Protein AF-A0A1G0HAC0-F1 (afdb_monomer)

Structure (mmCIF, N/CA/C/O backbone):
data_AF-A0A1G0HAC0-F1
#
_entry.id   AF-A0A1G0HAC0-F1
#
loop_
_atom_site.group_PDB
_atom_site.id
_atom_site.type_symbol
_atom_site.label_atom_id
_atom_site.label_alt_id
_atom_site.label_comp_id
_atom_site.label_asym_id
_atom_site.label_entity_id
_atom_site.label_seq_id
_atom_site.pdbx_PDB_ins_code
_atom_site.Cartn_x
_atom_site.Cartn_y
_atom_site.Cartn_z
_atom_site.occupancy
_atom_site.B_iso_or_equiv
_atom_site.auth_seq_id
_atom_site.auth_comp_id
_atom_site.auth_asym_id
_atom_site.auth_atom_id
_atom_site.pdbx_PDB_model_num
ATOM 1 N N . MET A 1 1 ? 33.742 4.493 -0.850 1.00 24.05 1 MET A N 1
ATOM 2 C CA . MET A 1 1 ? 32.309 4.675 -1.157 1.00 24.05 1 MET A CA 1
ATOM 3 C C . MET A 1 1 ? 32.055 4.077 -2.533 1.00 24.05 1 MET A C 1
ATOM 5 O O . MET A 1 1 ? 32.515 4.637 -3.515 1.00 24.05 1 MET A O 1
ATOM 9 N N . THR A 1 2 ? 31.446 2.896 -2.608 1.00 21.92 2 THR A N 1
ATOM 10 C CA . THR A 1 2 ? 31.082 2.232 -3.868 1.00 21.92 2 THR A CA 1
ATOM 11 C C . THR A 1 2 ? 29.713 2.738 -4.322 1.00 21.92 2 THR A C 1
ATOM 13 O O . THR A 1 2 ? 28.713 2.621 -3.619 1.00 21.92 2 THR A O 1
ATOM 16 N N . THR A 1 3 ? 29.691 3.370 -5.488 1.00 25.58 3 THR A N 1
ATOM 17 C CA . THR A 1 3 ? 28.525 3.955 -6.147 1.00 25.58 3 THR A CA 1
ATOM 18 C C . THR A 1 3 ? 27.613 2.866 -6.720 1.00 25.58 3 THR A C 1
ATOM 20 O O . THR A 1 3 ? 27.647 2.570 -7.910 1.00 25.58 3 THR A O 1
ATOM 23 N N . ASN A 1 4 ? 26.748 2.285 -5.886 1.00 30.12 4 ASN A N 1
ATOM 24 C CA . ASN A 1 4 ? 25.559 1.561 -6.352 1.00 30.12 4 ASN A CA 1
ATOM 25 C C . ASN A 1 4 ? 24.479 2.575 -6.774 1.00 30.12 4 ASN A C 1
ATOM 27 O O . ASN A 1 4 ? 23.432 2.697 -6.138 1.00 30.12 4 ASN A O 1
ATOM 31 N N . PHE A 1 5 ? 24.744 3.345 -7.831 1.00 41.00 5 PHE A N 1
ATOM 32 C CA . PHE A 1 5 ? 23.739 4.200 -8.457 1.00 41.00 5 PHE A CA 1
ATOM 33 C C . PHE A 1 5 ? 22.808 3.346 -9.326 1.00 41.00 5 PHE A C 1
ATOM 35 O O . PHE A 1 5 ? 23.001 3.212 -10.527 1.00 41.00 5 PHE A O 1
ATOM 42 N N . SER A 1 6 ? 21.784 2.762 -8.705 1.00 52.28 6 SER A N 1
ATOM 43 C CA . SER A 1 6 ? 20.549 2.386 -9.401 1.00 52.28 6 SER A CA 1
ATOM 44 C C . SER A 1 6 ? 19.432 3.258 -8.840 1.00 52.28 6 SER A C 1
ATOM 46 O O . SER A 1 6 ? 18.755 2.917 -7.872 1.00 52.28 6 SER A O 1
ATOM 48 N N . PHE A 1 7 ? 19.295 4.463 -9.386 1.00 67.25 7 PHE A N 1
ATOM 49 C CA . PHE A 1 7 ? 18.191 5.340 -9.021 1.00 67.25 7 PHE A CA 1
ATOM 50 C C . PHE A 1 7 ? 16.927 4.858 -9.738 1.00 67.25 7 PHE A C 1
ATOM 52 O O . PHE A 1 7 ? 16.851 4.871 -10.960 1.00 67.25 7 PHE A O 1
ATOM 59 N N . LEU A 1 8 ? 15.954 4.384 -8.966 1.00 78.94 8 LEU A N 1
ATOM 60 C CA . LEU A 1 8 ? 14.575 4.187 -9.409 1.00 78.94 8 LEU A CA 1
ATOM 61 C C . LEU A 1 8 ? 13.828 5.496 -9.148 1.00 78.94 8 LEU A C 1
ATOM 63 O O . LEU A 1 8 ? 13.918 6.029 -8.040 1.00 78.94 8 LEU A O 1
ATOM 67 N N . PHE A 1 9 ? 13.050 5.973 -10.116 1.00 85.81 9 PHE A N 1
ATOM 68 C CA . PHE A 1 9 ? 12.066 7.025 -9.874 1.00 85.81 9 PHE A CA 1
ATOM 69 C C . PHE A 1 9 ? 10.701 6.392 -9.703 1.00 85.81 9 PHE A C 1
ATOM 71 O O . PHE A 1 9 ? 10.290 5.524 -10.464 1.00 85.81 9 PHE A O 1
ATOM 78 N N . GLN A 1 10 ? 9.970 6.846 -8.706 1.00 81.50 10 GLN A N 1
ATOM 79 C CA . GLN A 1 10 ? 8.636 6.359 -8.426 1.00 81.50 10 GLN A CA 1
ATOM 80 C C . GLN A 1 10 ? 7.764 7.561 -8.113 1.00 81.50 10 GLN A C 1
ATOM 82 O O . GLN A 1 10 ? 8.217 8.502 -7.459 1.00 81.50 10 GLN A O 1
ATOM 87 N N . ALA A 1 11 ? 6.516 7.541 -8.584 1.00 78.19 11 ALA A N 1
ATOM 88 C CA . ALA A 1 11 ? 5.565 8.567 -8.187 1.00 78.19 11 ALA A CA 1
ATOM 89 C C . ALA A 1 11 ? 5.438 8.591 -6.659 1.00 78.19 11 ALA A C 1
ATOM 91 O O . ALA A 1 11 ? 5.206 7.556 -6.023 1.00 78.19 11 ALA A O 1
ATOM 92 N N . ASN A 1 12 ? 5.548 9.789 -6.087 1.00 70.88 12 ASN A N 1
ATOM 93 C CA . ASN A 1 12 ? 5.131 10.007 -4.712 1.00 70.88 12 ASN A CA 1
ATOM 94 C C . ASN A 1 12 ? 3.640 9.674 -4.581 1.00 70.88 12 ASN A C 1
ATOM 96 O O . ASN A 1 12 ? 2.846 9.837 -5.502 1.00 70.88 12 ASN A O 1
ATOM 100 N N . GLU A 1 13 ? 3.262 9.236 -3.396 1.00 56.88 13 GLU A N 1
ATOM 101 C CA . GLU A 1 13 ? 2.010 8.539 -3.084 1.00 56.88 13 GLU A CA 1
ATOM 102 C C . GLU A 1 13 ? 0.707 9.317 -3.386 1.00 56.88 13 GLU A C 1
ATOM 104 O O . GLU A 1 13 ? -0.324 8.716 -3.714 1.00 56.88 13 GLU A O 1
ATOM 109 N N . ASN A 1 14 ? 0.790 10.653 -3.395 1.00 63.50 14 ASN A N 1
ATOM 110 C CA . ASN A 1 14 ? -0.297 11.590 -3.726 1.00 63.50 14 ASN A CA 1
ATOM 111 C C . ASN A 1 14 ? -0.158 12.277 -5.083 1.00 63.50 14 ASN A C 1
ATOM 113 O O . ASN A 1 14 ? -0.952 13.153 -5.425 1.00 63.50 14 ASN A O 1
ATOM 117 N N . ILE A 1 15 ? 0.873 11.924 -5.833 1.00 79.62 15 ILE A N 1
ATOM 118 C CA . ILE A 1 15 ? 1.128 12.513 -7.130 1.00 79.62 15 ILE A CA 1
ATOM 119 C C . ILE A 1 15 ? 0.553 11.558 -8.161 1.00 79.62 15 ILE A C 1
ATOM 121 O O . ILE A 1 15 ? 0.939 10.391 -8.245 1.00 79.62 15 ILE A O 1
ATOM 125 N N . LEU A 1 16 ? -0.409 12.055 -8.934 1.00 88.12 16 LEU A N 1
ATOM 126 C CA . LEU A 1 16 ? -0.963 11.280 -10.034 1.00 88.12 16 LEU A CA 1
ATOM 127 C C . LEU A 1 16 ? 0.171 10.931 -11.013 1.00 88.12 16 LEU A C 1
ATOM 129 O O . LEU A 1 16 ? 1.054 11.766 -11.217 1.00 88.12 16 LEU A O 1
ATOM 133 N N . PRO A 1 17 ? 0.166 9.743 -11.643 1.00 92.00 17 PRO A N 1
ATOM 134 C CA . PRO A 1 17 ? 1.230 9.327 -12.557 1.00 92.00 17 PRO A CA 1
ATOM 135 C C . PRO A 1 17 ? 1.655 10.409 -13.558 1.00 92.00 17 PRO A C 1
ATOM 137 O O . PRO A 1 17 ? 2.847 10.663 -13.716 1.00 92.00 17 PRO A O 1
ATOM 140 N N . HIS A 1 18 ? 0.698 11.116 -14.167 1.00 94.94 18 HIS A N 1
ATOM 141 C CA . HIS A 1 18 ? 1.008 12.203 -15.100 1.00 94.94 18 HIS A CA 1
ATOM 142 C C . HIS A 1 18 ? 1.746 13.390 -14.454 1.00 94.94 18 HIS A C 1
ATOM 144 O O . HIS A 1 18 ? 2.650 13.968 -15.051 1.00 94.94 18 HIS A O 1
ATOM 150 N N . GLN A 1 19 ? 1.405 13.746 -13.211 1.00 94.19 19 GLN A N 1
ATOM 151 C CA . GLN A 1 19 ? 2.083 14.805 -12.460 1.00 94.19 19 GLN A CA 1
ATOM 152 C C . GLN A 1 19 ? 3.502 14.380 -12.086 1.00 94.19 19 GLN A C 1
ATOM 154 O O . GLN A 1 19 ? 4.415 15.197 -12.149 1.00 94.19 19 GLN A O 1
ATOM 159 N N . ALA A 1 20 ? 3.702 13.109 -11.728 1.00 91.88 20 ALA A N 1
ATOM 160 C CA . ALA A 1 20 ? 5.024 12.574 -11.413 1.00 91.88 20 ALA A CA 1
ATOM 161 C C . ALA A 1 20 ? 5.914 12.584 -12.660 1.00 91.88 20 ALA A C 1
ATOM 163 O O . ALA A 1 20 ? 7.059 13.030 -12.606 1.00 91.88 20 ALA A O 1
ATOM 164 N N . LEU A 1 21 ? 5.355 12.174 -13.799 1.00 95.06 21 LEU A N 1
ATOM 165 C CA . LEU A 1 21 ? 6.021 12.243 -15.090 1.00 95.06 21 LEU A CA 1
ATOM 166 C C . LEU A 1 21 ? 6.333 13.690 -15.499 1.00 95.06 21 LEU A C 1
ATOM 168 O O . LEU A 1 21 ? 7.419 13.971 -15.993 1.00 95.06 21 LEU A O 1
ATOM 172 N N . ALA A 1 22 ? 5.417 14.635 -15.278 1.00 94.06 22 ALA A N 1
ATOM 173 C CA . ALA A 1 22 ? 5.682 16.055 -15.502 1.00 94.06 22 ALA A CA 1
ATOM 174 C C . ALA A 1 22 ? 6.812 16.571 -14.606 1.00 94.06 22 ALA A C 1
ATOM 176 O O . ALA A 1 22 ? 7.724 17.223 -15.111 1.00 94.06 22 ALA A O 1
ATOM 177 N N . ALA A 1 23 ? 6.795 16.246 -13.313 1.00 92.19 23 ALA A N 1
ATOM 178 C CA . ALA A 1 23 ? 7.843 16.638 -12.376 1.00 92.19 23 ALA A CA 1
ATOM 179 C C . ALA A 1 23 ? 9.221 16.092 -12.789 1.00 92.19 23 ALA A C 1
ATOM 181 O O . ALA A 1 23 ? 10.201 16.831 -12.726 1.00 92.19 23 ALA A O 1
ATOM 182 N N . PHE A 1 24 ? 9.285 14.851 -13.292 1.00 91.94 24 PHE A N 1
ATOM 183 C CA . PHE A 1 24 ? 10.519 14.253 -13.817 1.00 91.94 24 PHE A CA 1
ATOM 184 C C . PHE A 1 24 ? 11.174 15.120 -14.904 1.00 91.94 24 PHE A C 1
ATOM 186 O O . PHE A 1 24 ? 12.386 15.315 -14.866 1.00 91.94 24 PHE A O 1
ATOM 193 N N . PHE A 1 25 ? 10.395 15.684 -15.833 1.00 89.56 25 PHE A N 1
ATOM 194 C CA . PHE A 1 25 ? 10.927 16.549 -16.895 1.00 89.56 25 PHE A CA 1
ATOM 195 C C . PHE A 1 25 ? 11.156 18.010 -16.472 1.00 89.56 25 PHE A C 1
ATOM 197 O O . PHE A 1 25 ? 12.020 18.665 -17.047 1.00 89.56 25 PHE A O 1
ATOM 204 N N . HIS A 1 26 ? 10.415 18.537 -15.488 1.00 88.25 26 HIS A N 1
ATOM 205 C CA . HIS A 1 26 ? 10.589 19.924 -15.019 1.00 88.25 26 HIS A CA 1
ATOM 206 C C . HIS A 1 26 ? 11.782 20.090 -14.063 1.00 88.25 26 HIS A C 1
ATOM 208 O O . HIS A 1 26 ? 12.427 21.137 -14.062 1.00 88.25 26 HIS A O 1
ATOM 214 N N . GLY A 1 27 ? 12.110 19.053 -13.291 1.00 71.00 27 GLY A N 1
ATOM 215 C CA . GLY A 1 27 ? 13.355 18.964 -12.532 1.00 71.00 27 GLY A CA 1
ATOM 216 C C . GLY A 1 27 ? 13.435 19.780 -11.229 1.00 71.00 27 GLY A C 1
ATOM 217 O O . GLY A 1 27 ? 12.437 20.352 -10.780 1.00 71.00 27 GLY A O 1
ATOM 218 N N . PRO A 1 28 ? 14.634 19.813 -10.598 1.00 80.38 28 PRO A N 1
ATOM 219 C CA . PRO A 1 28 ? 15.889 19.209 -11.075 1.00 80.38 28 PRO A CA 1
ATOM 220 C C . PRO A 1 28 ? 15.886 17.671 -10.978 1.00 80.38 28 PRO A C 1
ATOM 222 O O . PRO A 1 28 ? 15.685 17.113 -9.902 1.00 80.38 28 PRO A O 1
ATOM 225 N N . THR A 1 29 ? 16.144 16.992 -12.103 1.00 83.88 29 THR A N 1
ATOM 226 C CA . THR A 1 29 ? 16.188 15.521 -12.211 1.00 83.88 29 THR A CA 1
ATOM 227 C C . THR A 1 29 ? 17.542 15.082 -12.756 1.00 83.88 29 THR A C 1
ATOM 229 O O . THR A 1 29 ? 17.967 15.560 -13.805 1.00 83.88 29 THR A O 1
ATOM 232 N N . PHE A 1 30 ? 18.204 14.148 -12.069 1.00 83.31 30 PHE A N 1
ATOM 233 C CA . PHE A 1 30 ? 19.440 13.511 -12.532 1.00 83.31 30 PHE A CA 1
ATOM 234 C C . PHE A 1 30 ? 19.151 12.054 -12.878 1.00 83.31 30 PHE A C 1
ATOM 236 O O . PHE A 1 30 ? 19.012 11.229 -11.979 1.00 83.31 30 PHE A O 1
ATOM 243 N N . ALA A 1 31 ? 19.037 11.751 -14.166 1.00 83.19 31 ALA A N 1
ATOM 244 C CA . ALA A 1 31 ? 18.663 10.433 -14.665 1.00 83.19 31 ALA A CA 1
ATOM 245 C C . ALA A 1 31 ? 19.690 9.921 -15.682 1.00 83.19 31 ALA A C 1
ATOM 247 O O . ALA A 1 31 ? 20.288 10.705 -16.419 1.00 83.19 31 ALA A O 1
ATOM 248 N N . ASP A 1 32 ? 19.888 8.605 -15.725 1.00 83.75 32 ASP A N 1
ATOM 249 C CA . ASP A 1 32 ? 20.642 7.946 -16.789 1.00 83.75 32 ASP A CA 1
ATOM 250 C C . ASP A 1 32 ? 19.827 7.885 -18.095 1.00 83.75 32 ASP A C 1
ATOM 252 O O . ASP A 1 32 ? 18.606 8.073 -18.103 1.00 83.75 32 ASP A O 1
ATOM 256 N N . CYS A 1 33 ? 20.494 7.586 -19.212 1.00 84.94 33 CYS A N 1
ATOM 257 C CA . CYS A 1 33 ? 19.858 7.540 -20.530 1.00 84.94 33 CYS A CA 1
ATOM 258 C C . CYS A 1 33 ? 18.739 6.486 -20.633 1.00 84.94 33 CYS A C 1
ATOM 260 O O . CYS A 1 33 ? 17.782 6.698 -21.378 1.00 84.94 33 CYS A O 1
ATOM 262 N N . GLY A 1 34 ? 18.818 5.389 -19.869 1.00 87.00 34 GLY A N 1
ATOM 263 C CA . GLY A 1 34 ? 17.768 4.375 -19.791 1.00 87.00 34 GLY A CA 1
ATOM 264 C C . GLY A 1 34 ? 16.505 4.915 -19.125 1.00 87.00 34 GLY A C 1
ATOM 265 O O . GLY A 1 34 ? 15.416 4.847 -19.699 1.00 87.00 34 GLY A O 1
ATOM 266 N N . SER A 1 35 ? 16.666 5.543 -17.961 1.00 89.38 35 SER A N 1
ATOM 267 C CA . SER A 1 35 ? 15.572 6.209 -17.246 1.00 89.38 35 SER A CA 1
ATOM 268 C C . SER A 1 35 ? 14.906 7.310 -18.087 1.00 89.38 35 SER A C 1
ATOM 270 O O . SER A 1 35 ? 13.679 7.400 -18.122 1.00 89.38 35 SER A O 1
ATOM 272 N N . VAL A 1 36 ? 15.688 8.127 -18.808 1.00 89.38 36 VAL A N 1
ATOM 273 C CA . VAL A 1 36 ? 15.152 9.189 -19.685 1.00 89.38 36 VAL A CA 1
ATOM 274 C C . VAL A 1 36 ? 14.323 8.605 -20.830 1.00 89.38 36 VAL A C 1
ATOM 276 O O . VAL A 1 36 ? 13.198 9.047 -21.049 1.00 89.38 36 VAL A O 1
ATOM 279 N N . LEU A 1 37 ? 14.830 7.585 -21.526 1.00 90.25 37 LEU A N 1
ATOM 280 C CA . LEU A 1 37 ? 14.094 6.923 -22.607 1.00 90.25 37 LEU A CA 1
ATOM 281 C C . LEU A 1 37 ? 12.781 6.318 -22.118 1.00 90.25 37 LEU A C 1
ATOM 283 O O . LEU A 1 37 ? 11.742 6.494 -22.752 1.00 90.25 37 LEU A O 1
ATOM 287 N N . GLN A 1 38 ? 12.799 5.650 -20.966 1.00 92.50 38 GLN A N 1
ATOM 288 C CA . GLN A 1 38 ? 11.584 5.091 -20.387 1.00 92.50 38 GLN A CA 1
ATOM 289 C C . GLN A 1 38 ? 10.579 6.189 -19.997 1.00 92.50 38 GLN A C 1
ATOM 291 O O . GLN A 1 38 ? 9.381 6.034 -20.237 1.00 92.50 38 GLN A O 1
ATOM 296 N N . ALA A 1 39 ? 11.045 7.329 -19.474 1.00 93.38 39 ALA A N 1
ATOM 297 C CA . ALA A 1 39 ? 10.199 8.498 -19.233 1.00 93.38 39 ALA A CA 1
ATOM 298 C C . ALA A 1 39 ? 9.601 9.064 -20.536 1.00 93.38 39 ALA A C 1
ATOM 300 O O . ALA A 1 39 ? 8.424 9.423 -20.563 1.00 93.38 39 ALA A O 1
ATOM 301 N N . CYS A 1 40 ? 10.367 9.104 -21.631 1.00 92.06 40 CYS A N 1
ATOM 302 C CA . CYS A 1 40 ? 9.865 9.500 -22.949 1.00 92.06 40 CYS A CA 1
ATOM 303 C C . CYS A 1 40 ? 8.779 8.545 -23.463 1.00 92.06 40 CYS A C 1
ATOM 305 O O . CYS A 1 40 ? 7.773 9.010 -23.992 1.00 92.06 40 CYS A O 1
ATOM 307 N N . VAL A 1 41 ? 8.925 7.232 -23.249 1.00 93.69 41 VAL A N 1
ATOM 308 C CA . VAL A 1 41 ? 7.878 6.250 -23.584 1.00 93.69 41 VAL A CA 1
ATOM 309 C C . VAL A 1 41 ? 6.604 6.528 -22.786 1.00 93.69 41 VAL A C 1
ATOM 311 O O . VAL A 1 41 ? 5.523 6.599 -23.367 1.00 93.69 41 VAL A O 1
ATOM 314 N N . TYR A 1 42 ? 6.705 6.749 -21.471 1.00 96.00 42 TYR A N 1
ATOM 315 C CA . TYR A 1 42 ? 5.545 7.146 -20.670 1.00 96.00 42 TYR A CA 1
ATOM 316 C C . TYR A 1 42 ? 4.908 8.448 -21.173 1.00 96.00 42 TYR A C 1
ATOM 318 O O . TYR A 1 42 ? 3.683 8.528 -21.235 1.00 96.00 42 TYR A O 1
ATOM 326 N N . ARG A 1 43 ? 5.712 9.450 -21.557 1.00 96.00 43 ARG A N 1
ATOM 327 C CA . ARG A 1 43 ? 5.224 10.733 -22.094 1.00 96.00 43 ARG A CA 1
ATOM 328 C C . ARG A 1 43 ? 4.466 10.534 -23.399 1.00 96.00 43 ARG A C 1
ATOM 330 O O . ARG A 1 43 ? 3.370 11.064 -23.524 1.00 96.00 43 ARG A O 1
ATOM 337 N N . ALA A 1 44 ? 4.994 9.721 -24.311 1.00 93.81 44 ALA A N 1
ATOM 338 C CA . ALA A 1 44 ? 4.312 9.376 -25.552 1.00 93.81 44 ALA A CA 1
ATOM 339 C C . ALA A 1 44 ? 2.968 8.679 -25.279 1.00 93.81 44 ALA A C 1
ATOM 341 O O . ALA A 1 44 ? 1.951 9.053 -25.855 1.00 93.81 44 ALA A O 1
ATOM 342 N N . ILE A 1 45 ? 2.930 7.722 -24.344 1.00 96.00 45 ILE A N 1
ATOM 343 C CA . ILE A 1 45 ? 1.680 7.054 -23.949 1.00 96.00 45 ILE A CA 1
ATOM 344 C C . ILE A 1 45 ? 0.687 8.055 -23.330 1.00 96.00 45 ILE A C 1
ATOM 346 O O . ILE A 1 45 ? -0.504 7.994 -23.632 1.00 96.00 45 ILE A O 1
ATOM 350 N N . GLU A 1 46 ? 1.140 8.981 -22.479 1.00 97.00 46 GLU A N 1
ATOM 351 C CA . GLU A 1 46 ? 0.279 10.030 -21.916 1.00 97.00 46 GLU A CA 1
ATOM 352 C C . GLU A 1 46 ? -0.309 10.927 -23.014 1.00 97.00 46 GLU A C 1
ATOM 354 O O . GLU A 1 46 ? -1.513 11.174 -23.016 1.00 97.00 46 GLU A O 1
ATOM 359 N N . GLU A 1 47 ? 0.509 11.376 -23.967 1.00 96.12 47 GLU A N 1
ATOM 360 C CA . GLU A 1 47 ? 0.068 12.216 -25.086 1.00 96.12 47 GLU A CA 1
ATOM 361 C C . GLU A 1 47 ? -0.934 11.494 -25.995 1.00 96.12 47 GLU A C 1
ATOM 363 O O . GLU A 1 47 ? -1.920 12.093 -26.422 1.00 96.12 47 GLU A O 1
ATOM 368 N N . MET A 1 48 ? -0.731 10.196 -26.241 1.00 94.50 48 MET A N 1
ATOM 369 C CA . MET A 1 48 ? -1.643 9.375 -27.044 1.00 94.50 48 MET A CA 1
ATOM 370 C C . MET A 1 48 ? -3.013 9.170 -26.380 1.00 94.50 48 MET A C 1
ATOM 372 O O . MET A 1 48 ? -4.016 9.045 -27.081 1.00 94.50 48 MET A O 1
ATOM 376 N N . LEU A 1 49 ? -3.067 9.078 -25.046 1.00 95.06 49 LEU A N 1
ATOM 377 C CA . LEU A 1 49 ? -4.260 8.624 -24.314 1.00 95.06 49 LEU A CA 1
ATOM 378 C C . LEU A 1 49 ? -4.956 9.711 -23.484 1.00 95.06 49 LEU A C 1
ATOM 380 O O . LEU A 1 49 ? -6.093 9.511 -23.040 1.00 95.06 49 LEU A O 1
ATOM 384 N N . GLY A 1 50 ? -4.271 10.824 -23.231 1.00 96.81 50 GLY A N 1
ATOM 385 C CA . GLY A 1 50 ? -4.650 11.835 -22.253 1.00 96.81 50 GLY A CA 1
ATOM 386 C C . GLY A 1 50 ? -4.360 11.417 -20.806 1.00 96.81 50 GLY A C 1
ATOM 387 O O . GLY A 1 50 ? -4.329 10.232 -20.450 1.00 96.81 50 GLY A O 1
ATOM 388 N N . SER A 1 51 ? -4.194 12.414 -19.933 1.00 95.94 51 SER A N 1
ATOM 389 C CA . SER A 1 51 ? -3.772 12.206 -18.543 1.00 95.94 51 SER A CA 1
ATOM 390 C C . SER A 1 51 ? -4.762 11.366 -17.720 1.00 95.94 51 SER A C 1
ATOM 392 O O . SER A 1 51 ? -4.335 10.590 -16.869 1.00 95.94 51 SER A O 1
ATOM 394 N N . ASP A 1 52 ? -6.072 11.443 -17.981 1.00 93.50 52 ASP A N 1
ATOM 395 C CA . ASP A 1 52 ? -7.081 10.665 -17.241 1.00 93.50 52 ASP A CA 1
ATOM 396 C C . ASP A 1 52 ? -6.948 9.157 -17.476 1.00 93.50 52 ASP A C 1
ATOM 398 O O . ASP A 1 52 ? -6.971 8.361 -16.532 1.00 93.50 52 ASP A O 1
ATOM 402 N N . THR A 1 53 ? -6.788 8.747 -18.736 1.00 91.00 53 THR A N 1
ATOM 403 C CA . THR A 1 53 ? -6.571 7.341 -19.097 1.00 91.00 53 THR A CA 1
ATOM 404 C C . THR A 1 53 ? -5.212 6.876 -18.588 1.00 91.00 53 THR A C 1
ATOM 406 O O . THR A 1 53 ? -5.121 5.811 -17.981 1.00 91.00 53 THR A O 1
ATOM 409 N N . PHE A 1 54 ? -4.175 7.702 -18.742 1.00 93.81 54 PHE A N 1
ATOM 410 C CA . PHE A 1 54 ? -2.834 7.418 -18.237 1.00 93.81 54 PHE A CA 1
ATOM 411 C C . PHE A 1 54 ? -2.823 7.155 -16.723 1.00 93.81 54 PHE A C 1
ATOM 413 O O . PHE A 1 54 ? -2.318 6.130 -16.262 1.00 93.81 54 PHE A O 1
ATOM 420 N N . ASN A 1 55 ? -3.456 8.033 -15.938 1.00 90.56 55 ASN A N 1
ATOM 421 C CA . ASN A 1 55 ? -3.575 7.866 -14.490 1.00 90.56 55 ASN A CA 1
ATOM 422 C C . ASN A 1 55 ? -4.330 6.584 -14.123 1.00 90.56 55 ASN A C 1
ATOM 424 O O . ASN A 1 55 ? -3.986 5.934 -13.140 1.00 90.56 55 ASN A O 1
ATOM 428 N N . ARG A 1 56 ? -5.342 6.198 -14.906 1.00 85.62 56 ARG A N 1
ATOM 429 C CA . ARG A 1 56 ? -6.104 4.964 -14.674 1.00 85.62 56 ARG A CA 1
ATOM 430 C C . ARG A 1 56 ? -5.259 3.710 -14.900 1.00 85.62 56 ARG A C 1
ATOM 432 O O . ARG A 1 56 ? -5.381 2.764 -14.130 1.00 85.62 56 ARG A O 1
ATOM 439 N N . LEU A 1 57 ? -4.417 3.707 -15.934 1.00 86.81 57 LEU A N 1
ATOM 440 C CA . LEU A 1 57 ? -3.564 2.567 -16.282 1.00 86.81 57 LEU A CA 1
ATOM 441 C C . LEU A 1 57 ? -2.389 2.398 -15.313 1.00 86.81 57 LEU A C 1
ATOM 443 O O . LEU A 1 57 ? -2.081 1.279 -14.911 1.00 86.81 57 LEU A O 1
ATOM 447 N N . PHE A 1 58 ? -1.750 3.503 -14.919 1.00 88.44 58 PHE A N 1
ATOM 448 C CA . PHE A 1 58 ? -0.490 3.476 -14.162 1.00 88.44 58 PHE A CA 1
ATOM 449 C C . PHE A 1 58 ? -0.624 3.919 -12.694 1.00 88.44 58 PHE A C 1
ATOM 451 O O . PHE A 1 58 ? 0.367 3.979 -11.969 1.00 88.44 58 PHE A O 1
ATOM 458 N N . GLY A 1 59 ? -1.838 4.247 -12.240 1.00 81.94 59 GLY A N 1
ATOM 459 C CA . GLY A 1 59 ? -2.132 4.737 -10.884 1.00 81.94 59 GLY A CA 1
ATOM 460 C C . GLY A 1 59 ? -2.681 3.680 -9.927 1.00 81.94 59 GLY A C 1
ATOM 461 O O . GLY A 1 59 ? -3.249 4.023 -8.888 1.00 81.94 59 GLY A O 1
ATOM 462 N N . ASN A 1 60 ? -2.560 2.399 -10.274 1.00 80.25 60 ASN A N 1
ATOM 463 C CA . ASN A 1 60 ? -3.047 1.302 -9.449 1.00 80.25 60 ASN A CA 1
ATOM 464 C C . ASN A 1 60 ? -2.184 1.104 -8.183 1.00 80.25 60 ASN A C 1
ATOM 466 O O . ASN A 1 60 ? -0.976 1.336 -8.190 1.00 80.25 60 ASN A O 1
ATOM 470 N N . ALA A 1 61 ? -2.799 0.636 -7.093 1.00 75.00 61 ALA A N 1
ATOM 471 C CA . ALA A 1 61 ? -2.131 0.419 -5.811 1.00 75.00 61 ALA A CA 1
ATOM 472 C C . ALA A 1 61 ? -1.008 -0.638 -5.854 1.00 75.00 61 ALA A C 1
ATOM 474 O O . ALA A 1 61 ? 0.009 -0.454 -5.183 1.00 75.00 61 ALA A O 1
ATOM 475 N N . LEU A 1 62 ? -1.176 -1.712 -6.637 1.00 77.06 62 LEU A N 1
ATOM 476 C CA . LEU A 1 62 ? -0.201 -2.808 -6.761 1.00 77.06 62 LEU A CA 1
ATOM 477 C C . LEU A 1 62 ? 0.707 -2.690 -7.996 1.00 77.06 62 LEU A C 1
ATOM 479 O O . LEU A 1 62 ? 1.727 -3.364 -8.093 1.00 77.06 62 LEU A O 1
ATOM 483 N N . SER A 1 63 ? 0.376 -1.830 -8.955 1.00 79.50 63 SER A N 1
ATOM 484 C CA . SER A 1 63 ? 1.231 -1.553 -10.113 1.00 79.50 63 SER A CA 1
ATOM 485 C C . SER A 1 63 ? 1.461 -0.048 -10.200 1.00 79.50 63 SER A C 1
ATOM 487 O O . SER A 1 63 ? 0.714 0.679 -10.855 1.00 79.50 63 SER A O 1
ATOM 489 N N . ARG A 1 64 ? 2.469 0.418 -9.456 1.00 78.00 64 ARG A N 1
ATOM 490 C CA . ARG A 1 64 ? 2.801 1.843 -9.321 1.00 78.00 64 ARG A CA 1
ATOM 491 C C . ARG A 1 64 ? 3.494 2.369 -10.569 1.00 78.00 64 ARG A C 1
ATOM 493 O O . ARG A 1 64 ? 4.229 1.628 -11.215 1.00 78.00 64 ARG A O 1
ATOM 500 N N . PHE A 1 65 ? 3.318 3.653 -10.867 1.00 87.69 65 PHE A N 1
ATOM 501 C CA . PHE A 1 65 ? 4.141 4.368 -11.839 1.00 87.69 65 PHE A CA 1
ATOM 502 C C . PHE A 1 65 ? 5.597 4.428 -11.358 1.00 87.69 65 PHE A C 1
ATOM 504 O O . PHE A 1 65 ? 5.894 5.034 -10.321 1.00 87.69 65 PHE A O 1
ATOM 511 N N . VAL A 1 66 ? 6.484 3.782 -12.111 1.00 87.44 66 VAL A N 1
ATOM 512 C CA . VAL A 1 66 ? 7.916 3.688 -11.817 1.00 87.44 66 VAL A CA 1
ATOM 513 C C . VAL A 1 66 ? 8.735 3.834 -13.096 1.00 87.44 66 VAL A C 1
ATOM 515 O O . VAL A 1 66 ? 8.312 3.377 -14.158 1.00 87.44 66 VAL A O 1
ATOM 518 N N . ILE A 1 67 ? 9.905 4.455 -12.972 1.00 90.19 67 ILE A N 1
ATOM 519 C CA . ILE A 1 67 ? 10.943 4.553 -13.993 1.00 90.19 67 ILE A CA 1
ATOM 520 C C . ILE A 1 67 ? 12.217 3.907 -13.441 1.00 90.19 67 ILE A C 1
ATOM 522 O O . ILE A 1 67 ? 12.678 4.236 -12.347 1.00 90.19 67 ILE A O 1
ATOM 526 N N . THR A 1 68 ? 12.779 2.988 -14.210 1.00 88.88 68 THR A N 1
ATOM 527 C CA . THR A 1 68 ? 13.962 2.184 -13.901 1.00 88.88 68 THR A CA 1
ATOM 528 C C . THR A 1 68 ? 15.074 2.476 -14.913 1.00 88.88 68 THR A C 1
ATOM 530 O O . THR A 1 68 ? 14.756 2.750 -16.071 1.00 88.88 68 THR A O 1
ATOM 533 N N . PRO A 1 69 ? 16.355 2.265 -14.562 1.00 85.06 69 PRO A N 1
ATOM 534 C CA . PRO A 1 69 ? 17.460 2.375 -15.521 1.00 85.06 69 PRO A CA 1
ATOM 535 C C . PRO A 1 69 ? 17.508 1.219 -16.543 1.00 85.06 69 PRO A C 1
ATOM 537 O O . PRO A 1 69 ? 18.300 1.242 -17.482 1.00 85.06 69 PRO A O 1
ATOM 540 N N . ILE A 1 70 ? 16.694 0.171 -16.364 1.00 88.69 70 ILE A N 1
ATOM 541 C CA . ILE A 1 70 ? 16.703 -1.027 -17.209 1.00 88.69 70 ILE A CA 1
ATOM 542 C C . ILE A 1 70 ? 15.645 -0.895 -18.308 1.00 88.69 70 ILE A C 1
ATOM 544 O O . ILE A 1 70 ? 14.467 -0.715 -18.013 1.00 88.69 70 ILE A O 1
ATOM 548 N N . LEU A 1 71 ? 16.058 -1.019 -19.575 1.00 89.81 71 LEU A N 1
ATOM 549 C CA . LEU A 1 71 ? 15.172 -0.914 -20.746 1.00 89.81 71 LEU A CA 1
ATOM 550 C C . LEU A 1 71 ? 14.816 -2.266 -21.379 1.00 89.81 71 LEU A C 1
ATOM 552 O O . LEU A 1 71 ? 13.666 -2.477 -21.759 1.00 89.81 71 LEU A O 1
ATOM 556 N N . TYR A 1 72 ? 15.789 -3.172 -21.505 1.00 92.44 72 TYR A N 1
ATOM 557 C CA . TYR A 1 72 ? 15.711 -4.309 -22.437 1.00 92.44 72 TYR A CA 1
ATOM 558 C C . TYR A 1 72 ? 15.379 -5.657 -21.786 1.00 92.44 72 TYR A C 1
ATOM 560 O O . TYR A 1 72 ? 15.688 -6.703 -22.351 1.00 92.44 72 TYR A O 1
ATOM 568 N N . ARG A 1 73 ? 14.771 -5.656 -20.598 1.00 89.44 73 ARG A N 1
ATOM 569 C CA . ARG A 1 73 ? 14.384 -6.887 -19.901 1.00 89.44 73 ARG A CA 1
ATOM 570 C C . ARG A 1 73 ? 13.099 -6.691 -19.116 1.00 89.44 73 ARG A C 1
ATOM 572 O O . ARG A 1 73 ? 12.859 -5.601 -18.610 1.00 89.44 73 ARG A O 1
ATOM 579 N N . GLU A 1 74 ? 12.318 -7.750 -18.966 1.00 86.56 74 GLU A N 1
ATOM 580 C CA . GLU A 1 74 ? 11.168 -7.791 -18.061 1.00 86.56 74 GLU A CA 1
ATOM 581 C C . GLU A 1 74 ? 11.584 -7.705 -16.589 1.00 86.56 74 GLU A C 1
ATOM 583 O O . GLU A 1 74 ? 12.665 -8.154 -16.199 1.00 86.56 74 GLU A O 1
ATOM 588 N N . ILE A 1 75 ? 10.703 -7.140 -15.759 1.00 80.75 75 ILE A N 1
ATOM 589 C CA . ILE A 1 75 ? 10.843 -7.216 -14.302 1.00 80.75 75 ILE A CA 1
ATOM 590 C C . ILE A 1 75 ? 10.636 -8.679 -13.879 1.00 80.75 75 ILE A C 1
ATOM 592 O O . ILE A 1 75 ? 9.594 -9.245 -14.214 1.00 80.75 75 ILE A O 1
ATOM 596 N N . PRO A 1 76 ? 11.568 -9.289 -13.122 1.00 71.19 76 PRO A N 1
ATOM 597 C CA . PRO A 1 76 ? 11.398 -10.651 -12.627 1.00 71.19 76 PRO A CA 1
ATOM 598 C C . PRO A 1 76 ? 10.101 -10.810 -11.824 1.00 71.19 76 PRO A C 1
ATOM 600 O O . PRO A 1 76 ? 9.810 -10.015 -10.922 1.00 71.19 76 PRO A O 1
ATOM 603 N N . VAL A 1 77 ? 9.324 -11.852 -12.129 1.00 64.06 77 VAL A N 1
ATOM 604 C CA . VAL A 1 77 ? 8.040 -12.105 -11.463 1.00 64.06 77 VAL A CA 1
ATOM 605 C C . VAL A 1 77 ? 8.287 -12.537 -10.015 1.00 64.06 77 VAL A C 1
ATOM 607 O O . VAL A 1 77 ? 9.141 -13.375 -9.739 1.00 64.06 77 VAL A O 1
ATOM 610 N N . GLN A 1 78 ? 7.505 -12.001 -9.070 1.00 59.25 78 GLN A N 1
ATOM 611 C CA . GLN A 1 78 ? 7.632 -12.309 -7.635 1.00 59.25 78 GLN A CA 1
ATOM 612 C C . GLN A 1 78 ? 7.640 -13.803 -7.318 1.00 59.25 78 GLN A C 1
ATOM 614 O O . GLN A 1 78 ? 8.360 -14.238 -6.427 1.00 59.25 78 GLN A O 1
ATOM 619 N N . MET A 1 79 ? 6.809 -14.574 -8.022 1.00 55.69 79 MET A N 1
ATOM 620 C CA . MET A 1 79 ? 6.642 -16.000 -7.750 1.00 55.69 79 MET A CA 1
ATOM 621 C C . MET A 1 79 ? 7.890 -16.822 -8.083 1.00 55.69 79 MET A C 1
ATOM 623 O O . MET A 1 79 ? 8.066 -17.891 -7.511 1.00 55.69 79 MET A O 1
ATOM 627 N N . GLU A 1 80 ? 8.757 -16.327 -8.967 1.00 55.97 80 GLU A N 1
ATOM 628 C CA . GLU A 1 80 ? 10.014 -16.993 -9.326 1.00 55.97 80 GLU A CA 1
ATOM 629 C C . GLU A 1 80 ? 11.148 -16.648 -8.348 1.00 55.97 80 GLU A C 1
ATOM 631 O O . GLU A 1 80 ? 12.109 -17.404 -8.228 1.00 55.97 80 GLU A O 1
ATOM 636 N N . TYR A 1 81 ? 11.021 -15.533 -7.614 1.00 59.62 81 TYR A N 1
ATOM 637 C CA . TYR A 1 81 ? 12.053 -14.999 -6.719 1.00 59.62 81 TYR A CA 1
ATOM 638 C C . TYR A 1 81 ? 11.452 -14.427 -5.418 1.00 59.62 81 TYR A C 1
ATOM 640 O O . TYR A 1 81 ? 11.523 -13.213 -5.188 1.00 59.62 81 TYR A O 1
ATOM 648 N N . PRO A 1 82 ? 10.856 -15.273 -4.555 1.00 55.16 82 PRO A N 1
ATOM 649 C CA . PRO A 1 82 ? 10.155 -14.826 -3.348 1.00 55.16 82 PRO A CA 1
ATOM 650 C C . PRO A 1 82 ? 11.076 -14.133 -2.330 1.00 55.16 82 PRO A C 1
ATOM 652 O O . PRO A 1 82 ? 10.629 -13.224 -1.633 1.00 55.16 82 PRO A O 1
ATOM 655 N N . ASP A 1 83 ? 12.361 -14.496 -2.300 1.00 56.56 83 ASP A N 1
ATOM 656 C CA . ASP A 1 83 ? 13.346 -13.970 -1.341 1.00 56.56 83 ASP A CA 1
ATOM 657 C C . ASP A 1 83 ? 13.947 -12.613 -1.756 1.00 56.56 83 ASP A C 1
ATOM 659 O O . ASP A 1 83 ? 14.710 -11.994 -1.009 1.00 56.56 83 ASP A O 1
ATOM 663 N N . VAL A 1 84 ? 13.628 -12.118 -2.958 1.00 59.41 84 VAL A N 1
ATOM 664 C CA . VAL A 1 84 ? 14.163 -10.847 -3.460 1.00 59.41 84 VAL A CA 1
ATOM 665 C C . VAL A 1 84 ? 13.224 -9.705 -3.076 1.00 59.41 84 VAL A C 1
ATOM 667 O O . VAL A 1 84 ? 12.060 -9.651 -3.492 1.00 59.41 84 VAL A O 1
ATOM 670 N N . SER A 1 85 ? 13.753 -8.741 -2.314 1.00 61.41 85 SER A N 1
ATOM 671 C CA . SER A 1 85 ? 13.004 -7.547 -1.906 1.00 61.41 85 SER A CA 1
ATOM 672 C C . SER A 1 85 ? 12.359 -6.843 -3.109 1.00 61.41 85 SER A C 1
ATOM 674 O O . SER A 1 85 ? 12.925 -6.810 -4.204 1.00 61.41 85 SER A O 1
ATOM 676 N N . GLN A 1 86 ? 11.176 -6.246 -2.915 1.00 62.31 86 GLN A N 1
ATOM 677 C CA . GLN A 1 86 ? 10.460 -5.520 -3.976 1.00 62.31 86 GLN A CA 1
ATOM 678 C C . GLN A 1 86 ? 11.359 -4.476 -4.653 1.00 62.31 86 GLN A C 1
ATOM 680 O O . GLN A 1 86 ? 11.398 -4.398 -5.878 1.00 62.31 86 GLN A O 1
ATOM 685 N N . LYS A 1 87 ? 12.129 -3.725 -3.853 1.00 64.56 87 LYS A N 1
ATOM 686 C CA . LYS A 1 87 ? 13.107 -2.750 -4.342 1.00 64.56 87 LYS A CA 1
ATOM 687 C C . LYS A 1 87 ? 14.091 -3.403 -5.316 1.00 64.56 87 LYS A C 1
ATOM 689 O O . LYS A 1 87 ? 14.230 -2.938 -6.441 1.00 64.56 87 LYS A O 1
ATOM 694 N N . ASN A 1 88 ? 14.713 -4.515 -4.928 1.00 66.75 88 ASN A N 1
ATOM 695 C CA . ASN A 1 88 ? 15.688 -5.208 -5.772 1.00 66.75 88 ASN A CA 1
ATOM 696 C C . ASN A 1 88 ? 15.055 -5.816 -7.036 1.00 66.75 88 ASN A C 1
ATOM 698 O O . ASN A 1 88 ? 15.698 -5.820 -8.081 1.00 66.75 88 ASN A O 1
ATOM 702 N N . ARG A 1 89 ? 13.794 -6.268 -6.977 1.00 71.38 89 ARG A N 1
ATOM 703 C CA . ARG A 1 89 ? 13.056 -6.745 -8.163 1.00 71.38 89 ARG A CA 1
ATOM 704 C C . ARG A 1 89 ? 12.766 -5.620 -9.154 1.00 71.38 89 ARG A C 1
ATOM 706 O O . ARG A 1 89 ? 13.019 -5.785 -10.343 1.00 71.38 89 ARG A O 1
ATOM 713 N N . LEU A 1 90 ? 12.294 -4.469 -8.669 1.00 71.00 90 LEU A N 1
ATOM 714 C CA . LEU A 1 90 ? 12.034 -3.282 -9.494 1.00 71.00 90 LEU A CA 1
ATOM 715 C C . LEU A 1 90 ? 13.300 -2.770 -10.190 1.00 71.00 90 LEU A C 1
ATOM 717 O O . LEU A 1 90 ? 13.235 -2.321 -11.327 1.00 71.00 90 LEU A O 1
ATOM 721 N N . HIS A 1 91 ? 14.463 -2.891 -9.548 1.00 72.25 91 HIS A N 1
ATOM 722 C CA . HIS A 1 91 ? 15.750 -2.566 -10.168 1.00 72.25 91 HIS A CA 1
ATOM 723 C C . HIS A 1 91 ? 16.192 -3.566 -11.257 1.00 72.25 91 HIS A C 1
ATOM 725 O O . HIS A 1 91 ? 17.206 -3.332 -11.910 1.00 72.25 91 HIS A O 1
ATOM 731 N N . GLY A 1 92 ? 15.460 -4.667 -11.461 1.00 75.75 92 GLY A N 1
ATOM 732 C CA . GLY A 1 92 ? 15.835 -5.755 -12.363 1.00 75.75 92 GLY A CA 1
ATOM 733 C C . GLY A 1 92 ? 15.268 -5.687 -13.785 1.00 75.75 92 GLY A C 1
ATOM 734 O O . GLY A 1 92 ? 15.685 -6.499 -14.610 1.00 75.75 92 GLY A O 1
ATOM 735 N N . GLY A 1 93 ? 14.346 -4.767 -14.099 1.00 87.00 93 GLY A N 1
ATOM 736 C CA . GLY A 1 93 ? 13.686 -4.755 -15.410 1.00 87.00 93 GLY A CA 1
ATOM 737 C C . GLY A 1 93 ? 12.851 -3.514 -15.721 1.00 87.00 93 GLY A C 1
ATOM 738 O O . GLY A 1 93 ? 12.648 -2.656 -14.872 1.00 87.00 93 GLY A O 1
ATOM 739 N N . ASN A 1 94 ? 12.352 -3.455 -16.954 1.00 90.56 94 ASN A N 1
ATOM 740 C CA . ASN A 1 94 ? 11.512 -2.398 -17.502 1.00 90.56 94 ASN A CA 1
ATOM 741 C C . ASN A 1 94 ? 10.022 -2.680 -17.196 1.00 90.56 94 ASN A C 1
ATOM 743 O O . ASN A 1 94 ? 9.474 -3.665 -17.701 1.00 90.56 94 ASN A O 1
ATOM 747 N N . PRO A 1 95 ? 9.322 -1.815 -16.438 1.00 89.75 95 PRO A N 1
ATOM 748 C CA . PRO A 1 95 ? 7.901 -1.975 -16.109 1.00 89.75 95 PRO A CA 1
ATOM 749 C C . PRO A 1 95 ? 6.970 -1.923 -17.332 1.00 89.75 95 PRO A C 1
ATOM 751 O O . PRO A 1 95 ? 5.853 -2.433 -17.282 1.00 89.75 95 PRO A O 1
ATOM 754 N N . LEU A 1 96 ? 7.422 -1.327 -18.437 1.00 93.69 96 LEU A N 1
ATOM 755 C CA . LEU A 1 96 ? 6.692 -1.219 -19.697 1.00 93.69 96 LEU A CA 1
ATOM 756 C C . LEU A 1 96 ? 7.103 -2.268 -20.730 1.00 93.69 96 LEU A C 1
ATOM 758 O O . LEU A 1 96 ? 6.578 -2.229 -21.838 1.00 93.69 96 LEU A O 1
ATOM 762 N N . TYR A 1 97 ? 8.010 -3.199 -20.409 1.00 94.00 97 TYR A N 1
ATOM 763 C CA . TYR A 1 97 ? 8.548 -4.143 -21.399 1.00 94.00 97 TYR A CA 1
ATOM 764 C C . TYR A 1 97 ? 7.456 -4.930 -22.133 1.00 94.00 97 TYR A C 1
ATOM 766 O O . TYR A 1 97 ? 7.563 -5.173 -23.329 1.00 94.00 97 TYR A O 1
ATOM 774 N N . PHE A 1 98 ? 6.352 -5.235 -21.447 1.00 93.12 98 PHE A N 1
ATOM 775 C CA . PHE A 1 98 ? 5.193 -5.924 -22.018 1.00 93.12 98 PHE A CA 1
ATOM 776 C C . PHE A 1 98 ? 4.520 -5.186 -23.192 1.00 93.12 98 PHE A C 1
ATOM 778 O O . PHE A 1 98 ? 3.698 -5.785 -23.877 1.00 93.12 98 PHE A O 1
ATOM 785 N N . LEU A 1 99 ? 4.818 -3.899 -23.413 1.00 95.62 99 LEU A N 1
ATOM 786 C CA . LEU A 1 99 ? 4.339 -3.109 -24.554 1.00 95.62 99 LEU A CA 1
ATOM 787 C C . LEU A 1 99 ? 5.258 -3.206 -25.778 1.00 95.62 99 LEU A C 1
ATOM 789 O O . LEU A 1 99 ? 4.934 -2.649 -26.827 1.00 95.62 99 LEU A O 1
ATOM 793 N N . PHE A 1 100 ? 6.392 -3.895 -25.657 1.00 96.44 100 PHE A N 1
ATOM 794 C CA . PHE A 1 100 ? 7.403 -3.996 -26.698 1.00 96.44 100 PHE A CA 1
ATOM 795 C C . PHE A 1 100 ? 7.544 -5.426 -27.224 1.00 96.44 100 PHE A C 1
ATOM 797 O O . PHE A 1 100 ? 7.250 -6.400 -26.528 1.00 96.44 100 PHE A O 1
ATOM 804 N N . ASP A 1 101 ? 8.008 -5.546 -28.464 1.00 96.31 101 ASP A N 1
ATOM 805 C CA . ASP A 1 101 ? 8.581 -6.768 -29.025 1.00 96.31 101 ASP A CA 1
ATOM 806 C C . ASP A 1 101 ? 10.108 -6.691 -28.938 1.00 96.31 101 ASP A C 1
ATOM 808 O O . ASP A 1 101 ? 10.687 -5.642 -29.229 1.00 96.31 101 ASP A O 1
ATOM 812 N N . SER A 1 102 ? 10.768 -7.781 -28.544 1.00 94.44 102 SER A N 1
ATOM 813 C CA . SER A 1 102 ? 12.221 -7.903 -28.671 1.00 94.44 102 SER A CA 1
ATOM 814 C C . SER A 1 102 ? 12.595 -8.185 -30.123 1.00 94.44 102 SER A C 1
ATOM 816 O O . SER A 1 102 ? 11.930 -8.967 -30.802 1.00 94.44 102 SER A O 1
ATOM 818 N N . ILE A 1 103 ? 13.669 -7.561 -30.601 1.00 94.56 103 ILE A N 1
ATOM 819 C CA . ILE A 1 103 ? 14.260 -7.884 -31.900 1.00 94.56 103 ILE A CA 1
ATOM 820 C C . ILE A 1 103 ? 15.453 -8.800 -31.636 1.00 94.56 103 ILE A C 1
ATOM 822 O O . ILE A 1 103 ? 16.468 -8.362 -31.090 1.00 94.56 103 ILE A O 1
ATOM 826 N N . ASP A 1 104 ? 15.316 -10.075 -31.990 1.00 90.38 104 ASP A N 1
ATOM 827 C CA . ASP A 1 104 ? 16.356 -11.080 -31.772 1.00 90.38 104 ASP A CA 1
ATOM 828 C C . ASP A 1 104 ? 17.531 -10.855 -32.729 1.00 90.38 104 ASP A C 1
ATOM 830 O O . ASP A 1 104 ? 17.346 -10.719 -33.938 1.00 90.38 104 ASP A O 1
ATOM 834 N N . THR A 1 105 ? 18.759 -10.850 -32.200 1.00 89.75 105 THR A N 1
ATOM 835 C CA . THR A 1 105 ? 19.998 -10.650 -32.984 1.00 89.75 105 THR A CA 1
ATOM 836 C C . THR A 1 105 ? 19.928 -9.447 -33.944 1.00 89.75 105 THR A C 1
ATOM 838 O O . THR A 1 105 ? 20.094 -9.611 -35.153 1.00 89.75 105 THR A O 1
ATOM 841 N N . PRO A 1 106 ? 19.658 -8.234 -33.429 1.00 93.00 106 PRO A N 1
ATOM 842 C CA . PRO A 1 106 ? 19.292 -7.094 -34.259 1.00 93.00 106 PRO A CA 1
ATOM 843 C C . PRO A 1 106 ? 20.451 -6.628 -35.145 1.00 93.00 106 PRO A C 1
ATOM 845 O O . PRO A 1 106 ? 21.577 -6.439 -34.682 1.00 93.00 106 PRO A O 1
ATOM 848 N N . THR A 1 107 ? 20.157 -6.361 -36.415 1.00 93.88 107 THR A N 1
ATOM 849 C CA . THR A 1 107 ? 21.064 -5.683 -37.347 1.00 93.88 107 THR A CA 1
ATOM 850 C C . THR A 1 107 ? 20.449 -4.377 -37.838 1.00 93.88 107 THR A C 1
ATOM 852 O O . THR A 1 107 ? 19.243 -4.176 -37.744 1.00 93.88 107 THR A O 1
ATOM 855 N N . GLU A 1 108 ? 21.261 -3.492 -38.424 1.00 93.81 108 GLU A N 1
ATOM 856 C CA . GLU A 1 108 ? 20.803 -2.216 -39.009 1.00 93.81 108 GLU A CA 1
ATOM 857 C C . GLU A 1 108 ? 19.591 -2.361 -39.946 1.00 93.81 108 GLU A C 1
ATOM 859 O O . GLU A 1 108 ? 18.719 -1.499 -39.994 1.00 93.81 108 GLU A O 1
ATOM 864 N N . LYS A 1 109 ? 19.506 -3.476 -40.678 1.00 92.56 109 LYS A N 1
ATOM 865 C CA . LYS A 1 109 ? 18.431 -3.721 -41.649 1.00 92.56 109 LYS A CA 1
ATOM 866 C C . LYS A 1 109 ? 17.086 -4.017 -40.989 1.00 92.56 109 LYS A C 1
ATOM 868 O O . LYS A 1 109 ? 16.053 -3.796 -41.617 1.00 92.56 109 LYS A O 1
ATOM 873 N N . ASP A 1 110 ? 17.111 -4.515 -39.757 1.00 93.69 110 ASP A N 1
ATOM 874 C CA . ASP A 1 110 ? 15.918 -4.900 -39.004 1.00 93.69 110 ASP A CA 1
ATOM 875 C C . ASP A 1 110 ? 15.270 -3.693 -38.311 1.00 93.69 110 ASP A C 1
ATOM 877 O O . ASP A 1 110 ? 14.096 -3.752 -37.931 1.00 93.69 110 ASP A O 1
ATOM 881 N N . ILE A 1 111 ? 16.027 -2.597 -38.168 1.00 97.00 111 ILE A N 1
ATOM 882 C CA . ILE A 1 111 ? 15.627 -1.393 -37.442 1.00 97.00 111 ILE A CA 1
ATOM 883 C C . ILE A 1 111 ? 14.731 -0.494 -38.297 1.00 97.00 111 ILE A C 1
ATOM 885 O O . ILE A 1 111 ? 15.003 -0.201 -39.470 1.00 97.00 111 ILE A O 1
ATOM 889 N N . VAL A 1 112 ? 13.656 -0.018 -37.671 1.00 95.62 112 VAL A N 1
ATOM 890 C CA . VAL A 1 112 ? 12.709 0.938 -38.251 1.00 95.62 112 VAL A CA 1
ATOM 891 C C . VAL A 1 112 ? 12.489 2.127 -37.308 1.00 95.62 112 VAL A C 1
ATOM 893 O O . VAL A 1 112 ? 12.777 2.031 -36.111 1.00 95.62 112 VAL A O 1
ATOM 896 N N . PRO A 1 113 ? 11.958 3.258 -37.813 1.00 95.00 113 PRO A N 1
ATOM 897 C CA . PRO A 1 113 ? 11.629 4.401 -36.969 1.00 95.00 113 PRO A CA 1
ATOM 898 C C . PRO A 1 113 ? 10.692 4.017 -35.813 1.00 95.00 113 PRO A C 1
ATOM 900 O O . PRO A 1 113 ? 9.683 3.346 -36.021 1.00 95.00 113 PRO A O 1
ATOM 903 N N . GLY A 1 114 ? 11.029 4.461 -34.604 1.00 91.31 114 GLY A N 1
ATOM 904 C CA . GLY A 1 114 ? 10.349 4.141 -33.347 1.00 91.31 114 GLY A CA 1
ATOM 905 C C . GLY A 1 114 ? 11.043 3.067 -32.501 1.00 91.31 114 GLY A C 1
ATOM 906 O O . GLY A 1 114 ? 10.757 2.976 -31.307 1.00 91.31 114 GLY A O 1
ATOM 907 N N . ASP A 1 115 ? 11.966 2.287 -33.072 1.00 95.81 115 ASP A N 1
ATOM 908 C CA . ASP A 1 115 ? 12.715 1.277 -32.318 1.00 95.81 115 ASP A CA 1
ATOM 909 C C . ASP A 1 115 ? 13.699 1.923 -31.336 1.00 95.81 115 ASP A C 1
ATOM 911 O O . ASP A 1 115 ? 14.390 2.892 -31.666 1.00 95.81 115 ASP A O 1
ATOM 915 N N . ILE A 1 116 ? 13.795 1.346 -30.136 1.00 95.44 116 ILE A N 1
ATOM 916 C CA . ILE A 1 116 ? 14.771 1.715 -29.104 1.00 95.44 116 ILE A CA 1
ATOM 917 C C . ILE A 1 116 ? 15.829 0.618 -29.048 1.00 95.44 116 ILE A C 1
ATOM 919 O O . ILE A 1 116 ? 15.494 -0.561 -28.959 1.00 95.44 116 ILE A O 1
ATOM 923 N N . LEU A 1 117 ? 17.107 0.984 -29.079 1.00 95.12 117 LEU A N 1
ATOM 924 C CA . LEU A 1 117 ? 18.207 0.032 -29.183 1.00 95.12 117 LEU A CA 1
ATOM 925 C C . LEU A 1 117 ? 19.452 0.495 -28.428 1.00 95.12 117 LEU A C 1
ATOM 927 O O . LEU A 1 117 ? 19.653 1.685 -28.179 1.00 95.12 117 LEU A O 1
ATOM 931 N N . TYR A 1 118 ? 20.309 -0.468 -28.097 1.00 94.75 118 TYR A N 1
ATOM 932 C CA . TYR A 1 118 ? 21.612 -0.222 -27.491 1.00 94.75 118 TYR A CA 1
ATOM 933 C C . TYR A 1 118 ? 22.736 -0.569 -28.465 1.00 94.75 118 TYR A C 1
ATOM 935 O O . TYR A 1 118 ? 22.910 -1.734 -28.849 1.00 94.75 118 TYR A O 1
ATOM 943 N N . ILE A 1 119 ? 23.520 0.448 -28.826 1.00 94.75 119 ILE A N 1
ATOM 944 C CA . ILE A 1 119 ? 24.713 0.318 -29.664 1.00 94.75 119 ILE A CA 1
ATOM 945 C C . ILE A 1 119 ? 25.932 0.253 -28.745 1.00 94.75 119 ILE A C 1
ATOM 947 O O . ILE A 1 119 ? 26.327 1.246 -28.134 1.00 94.75 119 ILE A O 1
ATOM 951 N N . LYS A 1 120 ? 26.535 -0.930 -28.642 1.00 94.94 120 LYS A N 1
ATOM 952 C CA . LYS A 1 120 ? 27.717 -1.189 -27.822 1.00 94.94 120 LYS A CA 1
ATOM 953 C C . LYS A 1 120 ? 28.979 -0.735 -28.556 1.00 94.94 120 LYS A C 1
ATOM 955 O O . LYS A 1 120 ? 29.207 -1.105 -29.708 1.00 94.94 120 LYS A O 1
ATOM 960 N N . GLY A 1 121 ? 29.812 0.040 -27.867 1.00 94.56 121 GLY A N 1
ATOM 961 C CA . GLY A 1 121 ? 31.092 0.528 -28.371 1.00 94.56 121 GLY A CA 1
ATOM 962 C C . GLY A 1 121 ? 32.195 -0.527 -28.319 1.00 94.56 121 GLY A C 1
ATOM 963 O O . GLY A 1 121 ? 31.959 -1.727 -28.474 1.00 94.56 121 GLY A O 1
ATOM 964 N N . ILE A 1 122 ? 33.428 -0.074 -28.101 1.00 95.12 122 ILE A N 1
ATOM 965 C CA . ILE A 1 122 ? 34.595 -0.951 -27.978 1.00 95.12 122 ILE A CA 1
ATOM 966 C C . ILE A 1 122 ? 34.470 -1.817 -26.720 1.00 95.12 122 ILE A C 1
ATOM 968 O O . ILE A 1 122 ? 34.327 -1.306 -25.612 1.00 95.12 122 ILE A O 1
ATOM 972 N N . GLU A 1 123 ? 34.578 -3.138 -26.874 1.00 92.19 123 GLU A N 1
ATOM 973 C CA . GLU A 1 123 ? 34.416 -4.103 -25.775 1.00 92.19 123 GLU A CA 1
ATOM 974 C C . GLU A 1 123 ? 35.387 -3.859 -24.612 1.00 92.19 123 GLU A C 1
ATOM 976 O O . GLU A 1 123 ? 35.044 -4.070 -23.450 1.00 92.19 123 GLU A O 1
ATOM 981 N N . LYS A 1 124 ? 36.579 -3.334 -24.920 1.00 93.19 124 LYS A N 1
ATOM 982 C CA . LYS A 1 124 ? 37.605 -2.990 -23.934 1.00 93.19 124 LYS A CA 1
ATOM 983 C C . LYS A 1 124 ? 37.300 -1.720 -23.122 1.00 93.19 124 LYS A C 1
ATOM 985 O O . LYS A 1 124 ? 37.967 -1.481 -22.115 1.00 93.19 124 LYS A O 1
ATOM 990 N N . TYR A 1 125 ? 36.326 -0.898 -23.531 1.00 94.00 125 TYR A N 1
ATOM 991 C CA . TYR A 1 125 ? 36.041 0.409 -22.923 1.00 94.00 125 TYR A CA 1
ATOM 992 C C . TYR A 1 125 ? 35.901 0.385 -21.393 1.00 94.00 125 TYR A C 1
ATOM 994 O O . TYR A 1 125 ? 36.635 1.135 -20.753 1.00 94.00 125 TYR A O 1
ATOM 1002 N N . PRO A 1 126 ? 35.043 -0.452 -20.767 1.00 90.94 126 PRO A N 1
ATOM 1003 C CA . PRO A 1 126 ? 34.854 -0.417 -19.312 1.00 90.94 126 PRO A CA 1
ATOM 1004 C C . PRO A 1 126 ? 36.124 -0.775 -18.530 1.00 90.94 126 PRO A C 1
ATOM 1006 O O . PRO A 1 126 ? 36.258 -0.399 -17.368 1.00 90.94 126 PRO A O 1
ATOM 1009 N N . TYR A 1 127 ? 37.070 -1.477 -19.161 1.00 91.56 127 TYR A N 1
ATOM 1010 C CA . TYR A 1 127 ? 38.358 -1.798 -18.557 1.00 91.56 127 TYR A CA 1
ATOM 1011 C C . TYR A 1 127 ? 39.363 -0.653 -18.705 1.00 91.56 127 TYR A C 1
ATOM 1013 O O . TYR A 1 127 ? 40.122 -0.396 -17.777 1.00 91.56 127 TYR A O 1
ATOM 1021 N N . LYS A 1 128 ? 39.362 0.059 -19.841 1.00 93.00 128 LYS A N 1
ATOM 1022 C CA . LYS A 1 128 ? 40.201 1.252 -20.040 1.00 93.00 128 LYS A CA 1
ATOM 1023 C C . LYS A 1 128 ? 39.705 2.440 -19.212 1.00 93.00 128 LYS A C 1
ATOM 1025 O O . LYS A 1 128 ? 40.517 3.134 -18.607 1.00 93.00 128 LYS A O 1
ATOM 1030 N N . HIS A 1 129 ? 38.391 2.650 -19.164 1.00 92.88 129 HIS A N 1
ATOM 1031 C CA . HIS A 1 129 ? 37.716 3.794 -18.546 1.00 92.88 129 HIS A CA 1
ATOM 1032 C C . HIS A 1 129 ? 36.767 3.328 -17.432 1.00 92.88 129 HIS A C 1
ATOM 1034 O O . HIS A 1 129 ? 35.549 3.387 -17.591 1.00 92.88 129 HIS A O 1
ATOM 1040 N N . PRO A 1 130 ? 37.281 2.861 -16.281 1.00 88.00 130 PRO A N 1
ATOM 1041 C CA . PRO A 1 130 ? 36.452 2.261 -15.233 1.00 88.00 130 PRO A CA 1
ATOM 1042 C C . PRO A 1 130 ? 35.461 3.231 -14.572 1.00 88.00 130 PRO A C 1
ATOM 1044 O O . PRO A 1 130 ? 34.546 2.779 -13.877 1.00 88.00 130 PRO A O 1
ATOM 1047 N N . ALA A 1 131 ? 35.641 4.545 -14.729 1.00 88.19 131 ALA A N 1
ATOM 1048 C CA . ALA A 1 131 ? 34.674 5.563 -14.306 1.00 88.19 131 ALA A CA 1
ATOM 1049 C C . ALA A 1 131 ? 33.890 6.183 -15.482 1.00 88.19 131 ALA A C 1
ATOM 1051 O O . ALA A 1 131 ? 33.043 7.039 -15.253 1.00 88.19 131 ALA A O 1
ATOM 1052 N N . GLY A 1 132 ? 34.176 5.779 -16.724 1.00 85.62 132 GLY A N 1
ATOM 1053 C CA . GLY A 1 132 ? 33.536 6.314 -17.924 1.00 85.62 132 GLY A CA 1
ATOM 1054 C C . GLY A 1 132 ? 32.155 5.713 -18.185 1.00 85.62 132 GLY A C 1
ATOM 1055 O O . GLY A 1 132 ? 31.862 4.587 -17.783 1.00 85.62 132 GLY A O 1
ATOM 1056 N N . THR A 1 133 ? 31.321 6.464 -18.901 1.00 83.00 133 THR A N 1
ATOM 1057 C CA . THR A 1 133 ? 29.936 6.096 -19.243 1.00 83.00 133 THR A CA 1
ATOM 1058 C C . THR A 1 133 ? 29.702 5.935 -20.750 1.00 83.00 133 THR A C 1
ATOM 1060 O O . THR A 1 133 ? 28.580 5.653 -21.153 1.00 83.00 133 THR A O 1
ATOM 1063 N N . GLU A 1 134 ? 30.736 6.071 -21.590 1.00 85.75 134 GLU A N 1
ATOM 1064 C CA . GLU A 1 134 ? 30.626 6.010 -23.062 1.00 85.75 134 GLU A CA 1
ATOM 1065 C C . GLU A 1 134 ? 30.937 4.609 -23.629 1.00 85.75 134 GLU A C 1
ATOM 1067 O O . GLU A 1 134 ? 31.493 4.453 -24.715 1.00 85.75 134 GLU A O 1
ATOM 1072 N N . ASN A 1 135 ? 30.591 3.553 -22.887 1.00 88.81 135 ASN A N 1
ATOM 1073 C CA . ASN A 1 135 ? 30.757 2.162 -23.332 1.00 88.81 135 ASN A CA 1
ATOM 1074 C C . ASN A 1 135 ? 29.748 1.752 -24.423 1.00 88.81 135 ASN A C 1
ATOM 1076 O O . ASN A 1 135 ? 29.916 0.716 -25.073 1.00 88.81 135 ASN A O 1
ATOM 1080 N N . GLY A 1 136 ? 28.703 2.549 -24.616 1.00 91.19 136 GLY A N 1
ATOM 1081 C CA . GLY A 1 136 ? 27.684 2.396 -25.642 1.00 91.19 136 GLY A CA 1
ATOM 1082 C C . GLY A 1 136 ? 26.571 3.420 -25.453 1.00 91.19 136 GLY A C 1
ATOM 1083 O O . GLY A 1 136 ? 26.549 4.142 -24.459 1.00 91.19 136 GLY A O 1
ATOM 1084 N N . GLU A 1 137 ? 25.640 3.465 -26.397 1.00 89.81 137 GLU A N 1
ATOM 1085 C CA . GLU A 1 137 ? 24.572 4.465 -26.440 1.00 89.81 137 GLU A CA 1
ATOM 1086 C C . GLU A 1 137 ? 23.203 3.794 -26.499 1.00 89.81 137 GLU A C 1
ATOM 1088 O O . GLU A 1 137 ? 22.962 2.919 -27.335 1.00 89.81 137 GLU A O 1
ATOM 1093 N N . ASN A 1 138 ? 22.295 4.231 -25.623 1.00 91.56 138 ASN A N 1
ATOM 1094 C CA . ASN A 1 138 ? 20.872 3.974 -25.800 1.00 91.56 138 ASN A CA 1
ATOM 1095 C C . ASN A 1 138 ? 20.318 5.017 -26.771 1.00 91.56 138 ASN A C 1
ATOM 1097 O O . ASN A 1 138 ? 20.412 6.220 -26.505 1.00 91.56 138 ASN A O 1
ATOM 1101 N N . VAL A 1 139 ? 19.736 4.560 -27.876 1.00 92.06 139 VAL A N 1
ATOM 1102 C CA . VAL A 1 139 ? 19.230 5.429 -28.939 1.00 92.06 139 VAL A CA 1
ATOM 1103 C C . VAL A 1 139 ? 17.827 5.031 -29.376 1.00 92.06 139 VAL A C 1
ATOM 1105 O O . VAL A 1 139 ? 17.415 3.882 -29.222 1.00 92.06 139 VAL A O 1
ATOM 1108 N N . ILE A 1 140 ? 17.105 5.990 -29.951 1.00 92.94 140 ILE A N 1
ATOM 1109 C CA . ILE A 1 140 ? 15.848 5.767 -30.667 1.00 92.94 140 ILE A CA 1
ATOM 1110 C C . ILE A 1 140 ? 16.055 6.047 -32.156 1.00 92.94 140 ILE A C 1
ATOM 1112 O O . ILE A 1 140 ? 16.648 7.066 -32.519 1.00 92.94 140 ILE A O 1
ATOM 1116 N N . CYS A 1 141 ? 15.582 5.152 -33.023 1.00 94.69 141 CYS A N 1
ATOM 1117 C CA . CYS A 1 141 ? 15.526 5.410 -34.458 1.00 94.69 141 CYS A CA 1
ATOM 1118 C C . CYS A 1 141 ? 14.393 6.399 -34.736 1.00 94.69 141 CYS A C 1
ATOM 1120 O O . CYS A 1 141 ? 13.239 6.116 -34.429 1.00 94.69 141 CYS A O 1
ATOM 1122 N N . ILE A 1 142 ? 14.689 7.557 -35.314 1.00 93.25 142 ILE A N 1
ATOM 1123 C CA . ILE A 1 142 ? 13.676 8.598 -35.549 1.00 93.25 142 ILE A CA 1
ATOM 1124 C C . ILE A 1 142 ? 13.234 8.696 -37.013 1.00 93.25 142 ILE A C 1
ATOM 1126 O O . ILE A 1 142 ? 12.300 9.427 -37.330 1.00 93.25 142 ILE A O 1
ATOM 1130 N N . GLY A 1 143 ? 13.922 8.007 -37.923 1.00 94.56 143 GLY A N 1
ATOM 1131 C CA . GLY A 1 143 ? 13.719 8.178 -39.355 1.00 94.56 143 GLY A CA 1
ATOM 1132 C C . GLY A 1 143 ? 14.893 7.668 -40.177 1.00 94.56 143 GLY A C 1
ATOM 1133 O O . GLY A 1 143 ? 15.779 6.981 -39.670 1.00 94.56 143 GLY A O 1
ATOM 1134 N N . ARG A 1 144 ? 14.900 8.043 -41.456 1.00 95.31 144 ARG A N 1
ATOM 1135 C CA . ARG A 1 144 ? 15.995 7.771 -42.388 1.00 95.31 144 ARG A CA 1
ATOM 1136 C C . ARG A 1 144 ? 16.426 9.048 -43.091 1.00 95.31 144 ARG A C 1
ATOM 1138 O O . ARG A 1 144 ? 15.603 9.932 -43.329 1.00 95.31 144 ARG A O 1
ATOM 1145 N N . ASN A 1 145 ? 17.707 9.143 -43.420 1.00 94.25 145 ASN A N 1
ATOM 1146 C CA . ASN A 1 145 ? 18.215 10.219 -44.261 1.00 94.25 145 ASN A CA 1
ATOM 1147 C C . ASN A 1 145 ? 17.823 9.981 -45.744 1.00 94.25 145 ASN A C 1
ATOM 1149 O O . ASN A 1 145 ? 17.321 8.906 -46.089 1.00 94.25 145 ASN A O 1
ATOM 1153 N N . PRO A 1 146 ? 18.062 10.945 -46.654 1.00 95.25 146 PRO A N 1
ATOM 1154 C CA . PRO A 1 146 ? 17.768 10.770 -48.080 1.00 95.25 146 PRO A CA 1
ATOM 1155 C C . PRO A 1 146 ? 18.520 9.616 -48.763 1.00 95.25 146 PRO A C 1
ATOM 1157 O O . PRO A 1 146 ? 18.076 9.141 -49.804 1.00 95.25 146 PRO A O 1
ATOM 1160 N N . ALA A 1 147 ? 19.641 9.159 -48.193 1.00 93.94 147 ALA A N 1
ATOM 1161 C CA . ALA A 1 147 ? 20.390 7.997 -48.674 1.00 93.94 147 ALA A CA 1
ATOM 1162 C C . ALA A 1 147 ? 19.798 6.656 -48.188 1.00 93.94 147 ALA A C 1
ATOM 1164 O O . ALA A 1 147 ? 20.273 5.594 -48.586 1.00 93.94 147 ALA A O 1
ATOM 1165 N N . GLY A 1 148 ? 18.747 6.691 -47.362 1.00 93.00 148 GLY A N 1
ATOM 1166 C CA . GLY A 1 148 ? 18.081 5.513 -46.813 1.00 93.00 148 GLY A CA 1
ATOM 1167 C C . GLY A 1 148 ? 18.720 4.960 -45.537 1.00 93.00 148 GLY A C 1
ATOM 1168 O O . GLY A 1 148 ? 18.294 3.906 -45.071 1.00 93.00 148 GLY A O 1
ATOM 1169 N N . GLU A 1 149 ? 19.703 5.649 -44.957 1.00 95.88 149 GLU A N 1
ATOM 1170 C CA . GLU A 1 149 ? 20.364 5.240 -43.714 1.00 95.88 149 GLU A CA 1
ATOM 1171 C C . GLU A 1 149 ? 19.525 5.642 -42.500 1.00 95.88 149 GLU A C 1
ATOM 1173 O O . GLU A 1 149 ? 18.962 6.740 -42.467 1.00 95.88 149 GLU A O 1
ATOM 1178 N N . ASN A 1 150 ? 19.452 4.773 -41.491 1.00 97.12 150 ASN A N 1
ATOM 1179 C CA . ASN A 1 150 ? 18.730 5.062 -40.256 1.00 97.12 150 ASN A CA 1
ATOM 1180 C C . ASN A 1 150 ? 19.386 6.217 -39.484 1.00 97.12 150 ASN A C 1
ATOM 1182 O O . ASN A 1 150 ? 20.611 6.315 -39.392 1.00 97.12 150 ASN A O 1
ATOM 1186 N N . LEU A 1 151 ? 18.542 7.080 -38.918 1.00 95.25 151 LEU A N 1
ATOM 1187 C CA . LEU A 1 151 ? 18.930 8.212 -38.086 1.00 95.25 151 LEU A CA 1
ATOM 1188 C C . LEU A 1 151 ? 18.517 7.967 -36.638 1.00 95.25 151 LEU A C 1
ATOM 1190 O O . LEU A 1 151 ? 17.365 7.629 -36.354 1.00 95.25 151 LEU A O 1
ATOM 1194 N N . TYR A 1 152 ? 19.454 8.195 -35.729 1.00 93.81 152 TYR A N 1
ATOM 1195 C CA . TYR A 1 152 ? 19.344 7.878 -34.316 1.00 93.81 152 TYR A CA 1
ATOM 1196 C C . TYR A 1 152 ? 19.512 9.112 -33.446 1.00 93.81 152 TYR A C 1
ATOM 1198 O O . TYR A 1 152 ? 20.388 9.945 -33.679 1.00 93.81 152 TYR A O 1
ATOM 1206 N N . LEU A 1 153 ? 18.704 9.184 -32.393 1.00 90.12 153 LEU A N 1
ATOM 1207 C CA . LEU A 1 153 ? 18.836 10.173 -31.333 1.00 90.12 153 LEU A CA 1
ATOM 1208 C C . LEU A 1 153 ? 19.197 9.461 -30.026 1.00 90.12 153 LEU A C 1
ATOM 1210 O O . LEU A 1 153 ? 18.502 8.531 -29.619 1.00 90.12 153 LEU A O 1
ATOM 1214 N N . GLY A 1 154 ? 20.285 9.881 -29.382 1.00 82.44 154 GLY A N 1
ATOM 1215 C CA . GLY A 1 154 ? 20.718 9.356 -28.082 1.00 82.44 154 GLY A CA 1
ATOM 1216 C C . GLY A 1 154 ? 20.515 10.343 -26.933 1.00 82.44 154 GLY A C 1
ATOM 1217 O O . GLY A 1 154 ? 20.265 11.529 -27.148 1.00 82.44 154 GLY A O 1
ATOM 1218 N N . PHE A 1 155 ? 20.650 9.838 -25.707 1.00 71.31 155 PHE A N 1
ATOM 1219 C CA . PHE A 1 155 ? 20.260 10.541 -24.474 1.00 71.31 155 PHE A CA 1
ATOM 1220 C C . PHE A 1 155 ? 21.407 10.662 -23.449 1.00 71.31 155 PHE A C 1
ATOM 1222 O O . PHE A 1 155 ? 21.164 10.800 -22.251 1.00 71.31 155 PHE A O 1
ATOM 1229 N N . GLY A 1 156 ? 22.662 10.578 -23.904 1.00 60.53 156 GLY A N 1
ATOM 1230 C CA . GLY A 1 156 ? 23.855 10.770 -23.075 1.00 60.53 156 GLY A CA 1
ATOM 1231 C C . GLY A 1 156 ? 24.137 12.242 -22.709 1.00 60.53 156 GLY A C 1
ATOM 1232 O O . GLY A 1 156 ? 23.550 13.153 -23.295 1.00 60.53 156 GLY A O 1
ATOM 1233 N N . PRO A 1 157 ? 25.066 12.502 -21.763 1.00 48.84 157 PRO A N 1
ATOM 1234 C CA . PRO A 1 157 ? 25.428 13.853 -21.301 1.00 48.84 157 PRO A CA 1
ATOM 1235 C C . PRO A 1 157 ? 25.950 14.760 -22.426 1.00 48.84 157 PRO A C 1
ATOM 1237 O O . PRO A 1 157 ? 25.851 15.982 -22.344 1.00 48.84 157 PRO A O 1
ATOM 1240 N N . VAL A 1 158 ? 26.455 14.158 -23.503 1.00 54.28 158 VAL A N 1
ATOM 1241 C CA . VAL A 1 158 ? 26.695 14.823 -24.781 1.00 54.28 158 VAL A CA 1
ATOM 1242 C C . VAL A 1 158 ? 25.441 14.630 -25.628 1.00 54.28 158 VAL A C 1
ATOM 1244 O O . VAL A 1 158 ? 25.336 13.655 -26.375 1.00 54.28 158 VAL A O 1
ATOM 1247 N N . THR A 1 159 ? 24.474 15.536 -25.470 1.00 53.94 159 THR A N 1
ATOM 1248 C CA . THR A 1 159 ? 23.248 15.564 -26.276 1.00 53.94 159 THR A CA 1
ATOM 1249 C C . THR A 1 159 ? 23.633 15.498 -27.751 1.00 53.94 159 THR A C 1
ATOM 1251 O O . THR A 1 159 ? 24.561 16.181 -28.180 1.00 53.94 159 THR A O 1
ATOM 1254 N N . PHE A 1 160 ? 22.945 14.674 -28.535 1.00 61.75 160 PHE A N 1
ATOM 1255 C CA . PHE A 1 160 ? 23.013 14.745 -29.989 1.00 61.75 160 PHE A CA 1
ATOM 1256 C C . PHE A 1 160 ? 22.033 15.843 -30.423 1.00 61.75 160 PHE A C 1
ATOM 1258 O O . PHE A 1 160 ? 20.843 15.557 -30.529 1.00 61.75 160 PHE A O 1
ATOM 1265 N N . PRO A 1 161 ? 22.450 17.110 -30.636 1.00 64.50 161 PRO A N 1
ATOM 1266 C CA . PRO A 1 161 ? 21.509 18.135 -31.089 1.00 64.50 161 PRO A CA 1
ATOM 1267 C C . PRO A 1 161 ? 20.940 17.797 -32.471 1.00 64.50 161 PRO A C 1
ATOM 1269 O O . PRO A 1 161 ? 19.906 18.338 -32.851 1.00 64.50 161 PRO A O 1
ATOM 1272 N N . GLN A 1 162 ? 21.627 16.927 -33.219 1.00 82.00 162 GLN A N 1
ATOM 1273 C CA . GLN A 1 162 ? 21.202 16.409 -34.507 1.00 82.00 162 GLN A CA 1
ATOM 1274 C C . GLN A 1 162 ? 21.247 14.874 -34.512 1.00 82.00 162 GLN A C 1
ATOM 1276 O O . GLN A 1 162 ? 22.161 14.300 -33.915 1.00 82.00 162 GLN A O 1
ATOM 1281 N N . PRO A 1 163 ? 20.294 14.214 -35.187 1.00 90.94 163 PRO A N 1
ATOM 1282 C CA . PRO A 1 163 ? 20.277 12.763 -35.344 1.00 90.94 163 PRO A CA 1
ATOM 1283 C C . PRO A 1 163 ? 21.512 12.272 -36.105 1.00 90.94 163 PRO A C 1
ATOM 1285 O O . PRO A 1 163 ? 21.916 12.907 -37.077 1.00 90.94 163 PRO A O 1
ATOM 1288 N N . LEU A 1 164 ? 22.076 11.137 -35.695 1.00 93.38 164 LEU A N 1
ATOM 1289 C CA . LEU A 1 164 ? 23.261 10.539 -36.317 1.00 93.38 164 LEU A CA 1
ATOM 1290 C C . LEU A 1 164 ? 22.953 9.197 -36.975 1.00 93.38 164 LEU A C 1
ATOM 1292 O O . LEU A 1 164 ? 22.097 8.445 -36.518 1.00 93.38 164 LEU A O 1
ATOM 1296 N N . THR A 1 165 ? 23.712 8.858 -38.005 1.00 95.25 165 THR A N 1
ATOM 1297 C CA . THR A 1 165 ? 23.763 7.512 -38.581 1.00 95.25 165 THR A CA 1
ATOM 1298 C C . THR A 1 165 ? 24.530 6.544 -37.675 1.00 95.25 165 THR A C 1
ATOM 1300 O O . THR A 1 165 ? 25.339 6.939 -36.829 1.00 95.25 165 THR A O 1
ATOM 1303 N N . TYR A 1 166 ? 24.345 5.238 -37.887 1.00 94.56 166 TYR A N 1
ATOM 1304 C CA . TYR A 1 166 ? 25.134 4.207 -37.201 1.00 94.56 166 TYR A CA 1
ATOM 1305 C C . TYR A 1 166 ? 26.644 4.373 -37.412 1.00 94.56 166 TYR A C 1
ATOM 1307 O O . TYR A 1 166 ? 27.436 4.168 -36.489 1.00 94.56 166 TYR A O 1
ATOM 1315 N N . ALA A 1 167 ? 27.057 4.768 -38.620 1.00 93.44 167 ALA A N 1
ATOM 1316 C CA . ALA A 1 167 ? 28.461 4.986 -38.943 1.00 93.44 167 ALA A CA 1
ATOM 1317 C C . ALA A 1 167 ? 29.066 6.122 -38.104 1.00 93.44 167 ALA A C 1
ATOM 1319 O O . ALA A 1 167 ? 30.171 5.969 -37.584 1.00 93.44 167 ALA A O 1
ATOM 1320 N N . GLU A 1 168 ? 28.331 7.219 -37.922 1.00 92.81 168 GLU A N 1
ATOM 1321 C CA . GLU A 1 168 ? 28.753 8.358 -37.102 1.00 92.81 168 GLU A CA 1
ATOM 1322 C C . GLU A 1 168 ? 28.786 8.008 -35.608 1.00 92.81 168 GLU A C 1
ATOM 1324 O O . GLU A 1 168 ? 29.754 8.342 -34.923 1.00 92.81 168 GLU A O 1
ATOM 1329 N N . ILE A 1 169 ? 27.790 7.266 -35.103 1.00 92.31 169 ILE A N 1
ATOM 1330 C CA . ILE A 1 169 ? 27.793 6.768 -33.715 1.00 92.31 169 ILE A CA 1
ATOM 1331 C C . ILE A 1 169 ? 28.994 5.852 -33.475 1.00 92.31 169 ILE A C 1
ATOM 1333 O O . ILE A 1 169 ? 29.672 5.979 -32.455 1.00 92.31 169 ILE A O 1
ATOM 1337 N N . ARG A 1 170 ? 29.306 4.962 -34.426 1.00 93.44 170 ARG A N 1
ATOM 1338 C CA . ARG A 1 170 ? 30.488 4.095 -34.349 1.00 93.44 170 ARG A CA 1
ATOM 1339 C C . ARG A 1 170 ? 31.766 4.915 -34.191 1.00 93.44 170 ARG A C 1
ATOM 1341 O O . ARG A 1 170 ? 32.544 4.637 -33.282 1.00 93.44 170 ARG A O 1
ATOM 1348 N N . VAL A 1 171 ? 31.969 5.921 -35.044 1.00 93.00 171 VAL A N 1
ATOM 1349 C CA . VAL A 1 171 ? 33.149 6.799 -34.979 1.00 93.00 171 VAL A CA 1
ATOM 1350 C C . VAL A 1 171 ? 33.203 7.537 -33.641 1.00 93.00 171 VAL A C 1
ATOM 1352 O O . VAL A 1 171 ? 34.260 7.585 -33.016 1.00 93.00 171 VAL A O 1
ATOM 1355 N N . LYS A 1 172 ? 32.066 8.035 -33.137 1.00 91.00 172 LYS A N 1
ATOM 1356 C CA . LYS A 1 172 ? 31.993 8.679 -31.817 1.00 91.00 172 LYS A CA 1
ATOM 1357 C C . LYS A 1 172 ? 32.418 7.737 -30.684 1.00 91.00 172 LYS A C 1
ATOM 1359 O O . LYS A 1 172 ? 33.220 8.134 -29.846 1.00 91.00 172 LYS A O 1
ATOM 1364 N N . LEU A 1 173 ? 31.929 6.496 -30.666 1.00 92.69 173 LEU A N 1
ATOM 1365 C CA . LEU A 1 173 ? 32.272 5.504 -29.636 1.00 92.69 173 LEU A CA 1
ATOM 1366 C C . LEU A 1 173 ? 33.748 5.075 -29.696 1.00 92.69 173 LEU A C 1
ATOM 1368 O O . LEU A 1 173 ? 34.369 4.832 -28.660 1.00 92.69 173 LEU A O 1
ATOM 1372 N N . ILE A 1 174 ? 34.328 5.006 -30.897 1.00 95.06 174 ILE A N 1
ATOM 1373 C CA . ILE A 1 174 ? 35.768 4.777 -31.083 1.00 95.06 174 ILE A CA 1
ATOM 1374 C C . ILE A 1 174 ? 36.570 5.965 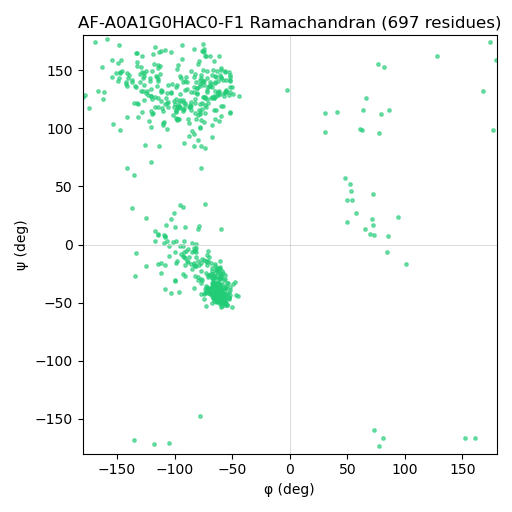-30.544 1.00 95.06 174 ILE A C 1
ATOM 1376 O O . ILE A 1 174 ? 37.493 5.781 -29.749 1.00 95.06 174 ILE A O 1
ATOM 1380 N N . HIS A 1 175 ? 36.183 7.187 -30.910 1.00 93.31 175 HIS A N 1
ATOM 1381 C CA . HIS A 1 175 ? 36.819 8.403 -30.413 1.00 93.31 175 HIS A CA 1
ATOM 1382 C C . HIS A 1 175 ? 36.776 8.474 -28.878 1.00 93.31 175 HIS A C 1
ATOM 1384 O O . HIS A 1 175 ? 37.800 8.723 -28.242 1.00 93.31 175 HIS A O 1
ATOM 1390 N N . ALA A 1 176 ? 35.625 8.171 -28.273 1.00 92.06 176 ALA A N 1
ATOM 1391 C CA . ALA A 1 176 ? 35.449 8.096 -26.826 1.00 92.06 176 ALA A CA 1
ATOM 1392 C C . ALA A 1 176 ? 36.403 7.096 -26.161 1.00 92.06 176 ALA A C 1
ATOM 1394 O O . ALA A 1 176 ? 37.023 7.396 -25.140 1.00 92.06 176 ALA A O 1
ATOM 1395 N N . TYR A 1 177 ? 36.561 5.907 -26.752 1.00 95.06 177 TYR A N 1
ATOM 1396 C CA . TYR A 1 177 ? 37.528 4.921 -26.280 1.00 95.06 177 TYR A CA 1
ATOM 1397 C C . TYR A 1 177 ? 38.959 5.459 -26.337 1.00 95.06 177 TYR A C 1
ATOM 1399 O O . TYR A 1 177 ? 39.722 5.272 -25.387 1.00 95.06 177 TYR A O 1
ATOM 1407 N N . ASN A 1 178 ? 39.318 6.145 -27.421 1.00 95.88 178 ASN A N 1
ATOM 1408 C CA . ASN A 1 178 ? 40.666 6.651 -27.674 1.00 95.88 178 ASN A CA 1
ATOM 1409 C C . ASN A 1 178 ? 41.069 7.840 -26.790 1.00 95.88 178 ASN A C 1
ATOM 1411 O O . ASN A 1 178 ? 42.266 8.103 -26.659 1.00 95.88 178 ASN A O 1
ATOM 1415 N N . LEU A 1 179 ? 40.120 8.505 -26.121 1.00 94.88 179 LEU A N 1
ATOM 1416 C CA . LEU A 1 179 ? 40.439 9.548 -25.148 1.00 94.88 179 LEU A CA 1
ATOM 1417 C C . LEU A 1 179 ? 41.378 9.026 -24.039 1.00 94.88 179 LEU A C 1
ATOM 1419 O O . LEU A 1 179 ? 41.319 7.848 -23.659 1.00 94.88 179 LEU A O 1
ATOM 1423 N N . PRO A 1 180 ? 42.242 9.892 -23.479 1.00 95.50 180 PRO A N 1
ATOM 1424 C CA . PRO A 1 180 ? 42.996 9.565 -22.276 1.00 95.50 180 PRO A CA 1
ATOM 1425 C C . PRO A 1 180 ? 42.064 9.248 -21.102 1.00 95.50 180 PRO A C 1
ATOM 1427 O O . PRO A 1 180 ? 40.966 9.793 -21.000 1.00 95.50 180 PRO A O 1
ATOM 1430 N N . GLN A 1 181 ? 42.529 8.419 -20.166 1.00 94.19 181 GLN A N 1
ATOM 1431 C CA . GLN A 1 181 ? 41.796 8.159 -18.924 1.00 94.19 181 GLN A CA 1
ATOM 1432 C C . GLN A 1 181 ? 41.518 9.461 -18.163 1.00 94.19 181 GLN A C 1
ATOM 1434 O O . GLN A 1 181 ? 42.443 10.235 -17.873 1.00 94.19 181 GLN A O 1
ATOM 1439 N N . SER A 1 182 ? 40.247 9.666 -17.811 1.00 93.12 182 SER A N 1
ATOM 1440 C CA . SER A 1 182 ? 39.798 10.800 -17.003 1.00 93.12 182 SER A CA 1
ATOM 1441 C C . SER A 1 182 ? 40.433 10.800 -15.610 1.00 93.12 182 SER A C 1
ATOM 1443 O O . SER A 1 182 ? 40.937 9.777 -15.136 1.00 93.12 182 SER A O 1
ATOM 1445 N N . THR A 1 183 ? 40.389 11.948 -14.930 1.00 93.44 183 THR A N 1
ATOM 1446 C CA . THR A 1 183 ? 40.819 12.068 -13.528 1.00 93.44 183 THR A CA 1
ATOM 1447 C C . THR A 1 183 ? 40.092 11.054 -12.642 1.00 93.44 183 THR A C 1
ATOM 1449 O O . THR A 1 183 ? 40.752 10.298 -11.934 1.00 93.44 183 THR A O 1
ATOM 1452 N N . ASP A 1 184 ? 38.771 10.931 -12.789 1.00 90.44 184 ASP A N 1
ATOM 1453 C CA . ASP A 1 184 ? 37.947 9.977 -12.036 1.00 90.44 184 ASP A CA 1
ATOM 1454 C C . ASP A 1 184 ? 38.335 8.520 -12.317 1.00 90.44 184 ASP A C 1
ATOM 1456 O O . ASP A 1 184 ? 38.367 7.684 -11.414 1.00 90.44 184 ASP A O 1
ATOM 1460 N N . SER A 1 185 ? 38.669 8.197 -13.573 1.00 89.50 185 SER A N 1
ATOM 1461 C CA . SER A 1 185 ? 39.144 6.857 -13.930 1.00 89.50 185 SER A CA 1
ATOM 1462 C C . SER A 1 185 ? 40.491 6.565 -13.276 1.00 89.50 185 SER A C 1
ATOM 1464 O O . SER A 1 185 ? 40.662 5.489 -12.711 1.00 89.50 185 SER A O 1
ATOM 1466 N N . LYS A 1 186 ? 41.426 7.523 -13.284 1.00 91.56 186 LYS A N 1
ATOM 1467 C CA . LYS A 1 186 ? 42.735 7.388 -12.621 1.00 91.56 186 LYS A CA 1
ATOM 1468 C C . LYS A 1 186 ? 42.593 7.230 -11.110 1.00 91.56 186 LYS A C 1
ATOM 1470 O O . LYS A 1 186 ? 43.256 6.375 -10.529 1.00 91.56 186 LYS A O 1
ATOM 1475 N N . GLU A 1 187 ? 41.703 7.995 -10.485 1.00 89.94 187 GLU A N 1
ATOM 1476 C CA . GLU A 1 187 ? 41.401 7.874 -9.059 1.00 89.94 187 GLU A CA 1
ATOM 1477 C C . GLU A 1 187 ? 40.778 6.511 -8.735 1.00 89.94 187 GLU A C 1
ATOM 1479 O O . GLU A 1 187 ? 41.239 5.818 -7.829 1.00 89.94 187 GLU A O 1
ATOM 1484 N N . LYS A 1 188 ? 39.803 6.052 -9.529 1.00 86.81 188 LYS A N 1
ATOM 1485 C CA . LYS A 1 188 ? 39.199 4.723 -9.364 1.00 86.81 188 LYS A CA 1
ATOM 1486 C C . LYS A 1 188 ? 40.226 3.602 -9.538 1.00 86.81 188 LYS A C 1
ATOM 1488 O O . LYS A 1 188 ? 40.216 2.653 -8.760 1.00 86.81 188 LYS A O 1
ATOM 1493 N N . ILE A 1 189 ? 41.144 3.717 -10.500 1.00 87.62 189 ILE A N 1
ATOM 1494 C CA . ILE A 1 189 ? 42.264 2.777 -10.679 1.00 87.62 189 ILE A CA 1
ATOM 1495 C C . ILE A 1 189 ? 43.174 2.790 -9.448 1.00 87.62 189 ILE A C 1
ATOM 1497 O O . ILE A 1 189 ? 43.506 1.724 -8.933 1.00 87.62 189 ILE A O 1
ATOM 1501 N N . HIS A 1 190 ? 43.532 3.969 -8.935 1.00 86.19 190 HIS A N 1
ATOM 1502 C CA . HIS A 1 190 ? 44.355 4.100 -7.735 1.00 86.19 190 HIS A CA 1
ATOM 1503 C C . HIS A 1 190 ? 43.693 3.448 -6.511 1.00 86.19 190 HIS A C 1
ATOM 1505 O O . HIS A 1 190 ? 44.329 2.670 -5.799 1.00 86.19 190 HIS A O 1
ATOM 1511 N N . LEU A 1 191 ? 42.391 3.668 -6.311 1.00 83.88 191 LEU A N 1
ATOM 1512 C CA . LEU A 1 191 ? 41.617 3.023 -5.247 1.00 83.88 191 LEU A CA 1
ATOM 1513 C C . LEU A 1 191 ? 41.576 1.494 -5.399 1.00 83.88 191 LEU A C 1
ATOM 1515 O O . LEU A 1 191 ? 41.725 0.773 -4.414 1.00 83.88 191 LEU A O 1
ATOM 1519 N N . LEU A 1 192 ? 41.423 0.985 -6.626 1.00 81.06 192 LEU A N 1
ATOM 1520 C CA . LEU A 1 192 ? 41.467 -0.454 -6.911 1.00 81.06 192 LEU A CA 1
ATOM 1521 C C . LEU A 1 192 ? 42.851 -1.066 -6.619 1.00 81.06 192 LEU A C 1
ATOM 1523 O O . LEU A 1 192 ? 42.924 -2.215 -6.187 1.00 81.06 192 LEU A O 1
ATOM 1527 N N . GLN A 1 193 ? 43.936 -0.308 -6.814 1.00 79.62 193 GLN A N 1
ATOM 1528 C CA . GLN A 1 193 ? 45.309 -0.727 -6.490 1.00 79.62 193 GLN A CA 1
ATOM 1529 C C . GLN A 1 193 ? 45.582 -0.736 -4.980 1.00 79.62 193 GLN A C 1
ATOM 1531 O O . GLN A 1 193 ? 46.280 -1.625 -4.491 1.00 79.62 193 GLN A O 1
ATOM 1536 N N . LEU A 1 194 ? 45.033 0.242 -4.252 1.00 74.94 194 LEU A N 1
ATOM 1537 C CA . LEU A 1 194 ? 45.182 0.386 -2.801 1.00 74.94 194 LEU A CA 1
ATOM 1538 C C . LEU A 1 194 ? 44.264 -0.533 -1.988 1.00 74.94 194 LEU A C 1
ATOM 1540 O O . LEU A 1 194 ? 44.470 -0.676 -0.784 1.00 74.94 194 LEU A O 1
ATOM 1544 N N . SER A 1 195 ? 43.254 -1.137 -2.619 1.00 66.94 195 SER A N 1
ATOM 1545 C CA . SER A 1 195 ? 42.279 -1.996 -1.950 1.00 66.94 195 SER A CA 1
ATOM 1546 C C . SER A 1 195 ? 42.953 -3.096 -1.114 1.00 66.94 195 SER A C 1
ATOM 1548 O O . SER A 1 195 ? 43.581 -4.025 -1.632 1.00 66.94 195 SER A O 1
ATOM 1550 N N . THR A 1 196 ? 42.779 -3.003 0.206 1.00 56.44 196 THR A N 1
ATOM 1551 C CA . THR A 1 196 ? 43.116 -4.025 1.205 1.00 56.44 196 THR A CA 1
ATOM 1552 C C . THR A 1 196 ? 41.910 -4.923 1.499 1.00 56.44 196 THR A C 1
ATOM 1554 O O . THR A 1 196 ? 41.751 -5.372 2.633 1.00 56.44 196 THR A O 1
ATOM 1557 N N . ALA A 1 197 ? 41.048 -5.166 0.498 1.00 56.84 197 ALA A N 1
ATOM 1558 C CA . ALA A 1 197 ? 39.835 -5.976 0.637 1.00 56.84 197 ALA A CA 1
ATOM 1559 C C . ALA A 1 197 ? 40.125 -7.258 1.426 1.00 56.84 197 ALA A C 1
ATOM 1561 O O . ALA A 1 197 ? 41.085 -7.963 1.128 1.00 56.84 197 ALA A O 1
ATOM 1562 N N . THR A 1 198 ? 39.350 -7.542 2.468 1.00 51.53 198 THR A N 1
ATOM 1563 C CA . THR A 1 198 ? 39.527 -8.722 3.329 1.00 51.53 198 THR A CA 1
ATOM 1564 C C . THR A 1 198 ? 38.997 -9.996 2.676 1.00 51.53 198 THR A C 1
ATOM 1566 O O . THR A 1 198 ? 39.478 -11.081 2.999 1.00 51.53 198 THR A O 1
ATOM 1569 N N . ASP A 1 199 ? 38.072 -9.861 1.724 1.00 58.00 199 ASP A N 1
ATOM 1570 C CA . ASP A 1 199 ? 37.408 -10.965 1.042 1.00 58.00 199 ASP A CA 1
ATOM 1571 C C . ASP A 1 199 ? 38.248 -11.522 -0.127 1.00 58.00 199 ASP A C 1
ATOM 1573 O O . ASP A 1 199 ? 38.837 -10.783 -0.925 1.00 58.00 199 ASP A O 1
ATOM 1577 N N . ALA A 1 200 ? 38.338 -12.850 -0.227 1.00 56.09 200 ALA A N 1
ATOM 1578 C CA . ALA A 1 200 ? 39.189 -13.531 -1.203 1.00 56.09 200 ALA A CA 1
ATOM 1579 C C . ALA A 1 200 ? 38.700 -13.321 -2.648 1.00 56.09 200 ALA A C 1
ATOM 1581 O O . ALA A 1 200 ? 39.520 -13.210 -3.562 1.00 56.09 200 ALA A O 1
ATOM 1582 N N . ILE A 1 201 ? 37.381 -13.211 -2.845 1.00 56.88 201 ILE A N 1
ATOM 1583 C CA . ILE A 1 201 ? 36.746 -13.005 -4.157 1.00 56.88 201 ILE A CA 1
ATOM 1584 C C . ILE A 1 201 ? 36.995 -11.578 -4.668 1.00 56.88 201 ILE A C 1
ATOM 1586 O O . ILE A 1 201 ? 37.333 -11.389 -5.835 1.00 56.88 201 ILE A O 1
ATOM 1590 N N . GLU A 1 202 ? 36.920 -10.574 -3.793 1.00 56.00 202 GLU A N 1
ATOM 1591 C CA . GLU A 1 202 ? 37.210 -9.177 -4.146 1.00 56.00 202 GLU A CA 1
ATOM 1592 C C . GLU A 1 202 ? 38.694 -8.966 -4.495 1.00 56.00 202 GLU A C 1
ATOM 1594 O O . GLU A 1 202 ? 39.026 -8.257 -5.449 1.00 56.00 202 GLU A O 1
ATOM 1599 N N . LYS A 1 203 ? 39.621 -9.645 -3.801 1.00 55.53 203 LYS A N 1
ATOM 1600 C CA . LYS A 1 203 ? 41.050 -9.622 -4.172 1.00 55.53 203 LYS A CA 1
ATOM 1601 C C . LYS A 1 203 ? 41.312 -10.198 -5.569 1.00 55.53 203 LYS A C 1
ATOM 1603 O O . LYS A 1 203 ? 42.193 -9.690 -6.267 1.00 55.53 203 LYS A O 1
ATOM 1608 N N . LEU A 1 204 ? 40.572 -11.240 -5.961 1.00 56.97 204 LEU A N 1
ATOM 1609 C CA . LEU A 1 204 ? 40.696 -11.915 -7.260 1.00 56.97 204 LEU A CA 1
ATOM 1610 C C . LEU A 1 204 ? 40.165 -11.075 -8.433 1.00 56.97 204 LEU A C 1
ATOM 1612 O O . LEU A 1 204 ? 40.532 -11.344 -9.573 1.00 56.97 204 LEU A O 1
ATOM 1616 N N . THR A 1 205 ? 39.350 -10.046 -8.183 1.00 61.06 205 THR A N 1
ATOM 1617 C CA . THR A 1 205 ? 38.741 -9.212 -9.233 1.00 61.06 205 THR A CA 1
ATOM 1618 C C . THR A 1 205 ? 39.347 -7.807 -9.309 1.00 61.06 205 THR A C 1
ATOM 1620 O O . THR A 1 205 ? 39.586 -7.303 -10.410 1.00 61.06 205 THR A O 1
ATOM 1623 N N . HIS A 1 206 ? 39.674 -7.171 -8.177 1.00 67.38 206 HIS A N 1
ATOM 1624 C CA . HIS A 1 206 ? 40.113 -5.769 -8.156 1.00 67.38 206 HIS A CA 1
ATOM 1625 C C . HIS A 1 206 ? 41.540 -5.540 -8.665 1.00 67.38 206 HIS A C 1
ATOM 1627 O O . HIS A 1 206 ? 41.754 -4.652 -9.495 1.00 67.38 206 HIS A O 1
ATOM 1633 N N . LYS A 1 207 ? 42.518 -6.344 -8.219 1.00 62.72 207 LYS A N 1
ATOM 1634 C CA . LYS A 1 207 ? 43.920 -6.182 -8.650 1.00 62.72 207 LYS A CA 1
ATOM 1635 C C . LYS A 1 207 ? 44.100 -6.428 -10.156 1.00 62.72 207 LYS A C 1
ATOM 1637 O O . LYS A 1 207 ? 44.700 -5.570 -10.804 1.00 62.72 207 LYS A O 1
ATOM 1642 N N . PRO A 1 208 ? 43.538 -7.503 -10.749 1.00 73.69 208 PRO A N 1
ATOM 1643 C CA . PRO A 1 208 ? 43.575 -7.688 -12.198 1.00 73.69 208 PRO A CA 1
ATOM 1644 C C . PRO A 1 208 ? 42.887 -6.553 -12.960 1.00 73.69 208 PRO A C 1
ATOM 1646 O O . PRO A 1 208 ? 43.429 -6.088 -13.957 1.00 73.69 208 PRO A O 1
ATOM 1649 N N . SER A 1 209 ? 41.752 -6.043 -12.469 1.00 78.31 209 SER A N 1
ATOM 1650 C CA . SER A 1 209 ? 41.039 -4.928 -13.112 1.00 78.31 209 SER A CA 1
ATOM 1651 C C . SER A 1 209 ? 41.886 -3.652 -13.177 1.00 78.31 209 SER A C 1
ATOM 1653 O O . SER A 1 209 ? 41.942 -3.004 -14.220 1.00 78.31 209 SER A O 1
ATOM 1655 N N . ALA A 1 210 ? 42.602 -3.313 -12.099 1.00 81.06 210 ALA A N 1
ATOM 1656 C CA . ALA A 1 210 ? 43.509 -2.165 -12.092 1.00 81.06 210 ALA A CA 1
ATOM 1657 C C . ALA A 1 210 ? 44.721 -2.354 -13.021 1.00 81.06 210 ALA A C 1
ATOM 1659 O O . ALA A 1 210 ? 45.132 -1.413 -13.707 1.00 81.06 210 ALA A O 1
ATOM 1660 N N . SER A 1 211 ? 45.294 -3.562 -13.062 1.00 83.81 211 SER A N 1
ATOM 1661 C CA . SER A 1 211 ? 46.388 -3.893 -13.982 1.00 83.81 211 SER A CA 1
ATOM 1662 C C . SER A 1 211 ? 45.951 -3.801 -15.444 1.00 83.81 211 SER A C 1
ATOM 1664 O O . SER A 1 211 ? 46.658 -3.192 -16.242 1.00 83.81 211 SER A O 1
ATOM 1666 N N . ILE A 1 212 ? 44.772 -4.331 -15.786 1.00 86.56 212 ILE A N 1
ATOM 1667 C CA . ILE A 1 212 ? 44.198 -4.232 -17.136 1.00 86.56 212 ILE A CA 1
ATOM 1668 C C . ILE A 1 212 ? 43.969 -2.762 -17.508 1.00 86.56 212 ILE A C 1
ATOM 1670 O O . ILE A 1 212 ? 44.377 -2.341 -18.586 1.00 86.56 212 ILE A O 1
ATOM 1674 N N . ALA A 1 213 ? 43.396 -1.957 -16.610 1.00 89.06 213 ALA A N 1
ATOM 1675 C CA . ALA A 1 213 ? 43.188 -0.533 -16.865 1.00 89.06 213 ALA A CA 1
ATOM 1676 C C . ALA A 1 213 ? 44.508 0.220 -17.104 1.00 89.06 213 ALA A C 1
ATOM 1678 O O . ALA A 1 213 ? 44.586 1.075 -17.983 1.00 89.06 213 ALA A O 1
ATOM 1679 N N . THR A 1 214 ? 45.567 -0.127 -16.369 1.00 88.25 214 THR A N 1
ATOM 1680 C CA . THR A 1 214 ? 46.903 0.465 -16.557 1.00 88.25 214 THR A CA 1
ATOM 1681 C C . THR A 1 214 ? 47.512 0.055 -17.902 1.00 88.25 214 THR A C 1
ATOM 1683 O O . THR A 1 214 ? 48.072 0.896 -18.600 1.00 88.25 214 THR A O 1
ATOM 1686 N N . LEU A 1 215 ? 47.361 -1.215 -18.299 1.00 92.19 215 LEU A N 1
ATOM 1687 C CA . LEU A 1 215 ? 47.812 -1.719 -19.603 1.00 92.19 215 LEU A CA 1
ATOM 1688 C C . LEU A 1 215 ? 47.091 -1.028 -20.768 1.00 92.19 215 LEU A C 1
ATOM 1690 O O . LEU A 1 215 ? 47.714 -0.721 -21.779 1.00 92.19 215 LEU A O 1
ATOM 1694 N N . LEU A 1 216 ? 45.794 -0.758 -20.616 1.00 93.44 216 LEU A N 1
ATOM 1695 C CA . LEU A 1 216 ? 44.969 -0.132 -21.649 1.00 93.44 216 LEU A CA 1
ATOM 1696 C C . LEU A 1 216 ? 45.064 1.402 -21.684 1.00 93.44 216 LEU A C 1
ATOM 1698 O O . LEU A 1 216 ? 44.462 2.018 -22.560 1.00 93.44 216 LEU A O 1
ATOM 1702 N N . ALA A 1 217 ? 45.806 2.041 -20.772 1.00 91.94 217 ALA A N 1
ATOM 1703 C CA . ALA A 1 217 ? 45.824 3.501 -20.638 1.00 91.94 217 ALA A CA 1
ATOM 1704 C C . ALA A 1 217 ? 46.197 4.230 -21.943 1.00 91.94 217 ALA A C 1
ATOM 1706 O O . ALA A 1 217 ? 45.603 5.261 -22.258 1.00 91.94 217 ALA A O 1
ATOM 1707 N N . ASN A 1 218 ? 47.124 3.652 -22.715 1.00 92.31 218 ASN A N 1
ATOM 1708 C CA . ASN A 1 218 ? 47.578 4.163 -24.012 1.00 92.31 218 ASN A CA 1
ATOM 1709 C C . ASN A 1 218 ? 47.081 3.319 -25.202 1.00 92.31 218 ASN A C 1
ATOM 1711 O O . ASN A 1 218 ? 47.522 3.546 -26.326 1.00 92.31 218 ASN A O 1
ATOM 1715 N N . ASP A 1 219 ? 46.210 2.329 -24.971 1.00 95.50 219 ASP A N 1
ATOM 1716 C CA . ASP A 1 219 ? 45.634 1.519 -26.050 1.00 95.50 219 ASP A CA 1
ATOM 1717 C C . ASP A 1 219 ? 44.762 2.411 -26.939 1.00 95.50 219 ASP A C 1
ATOM 1719 O O . ASP A 1 219 ? 43.951 3.200 -26.444 1.00 95.50 219 ASP A O 1
ATOM 1723 N N . HIS A 1 220 ? 44.955 2.306 -28.248 1.00 95.81 220 HIS A N 1
ATOM 1724 C CA . HIS A 1 220 ? 44.277 3.116 -29.249 1.00 95.81 220 HIS A CA 1
ATOM 1725 C C . HIS A 1 220 ? 43.847 2.210 -30.397 1.00 95.81 220 HIS A C 1
ATOM 1727 O O . HIS A 1 220 ? 44.599 1.325 -30.806 1.00 95.81 220 HIS A O 1
ATOM 1733 N N . VAL A 1 221 ? 42.655 2.448 -30.930 1.00 94.56 221 VAL A N 1
ATOM 1734 C CA . VAL A 1 221 ? 42.114 1.708 -32.075 1.00 94.56 221 VAL A CA 1
ATOM 1735 C C . VAL A 1 221 ? 41.844 2.660 -33.234 1.00 94.56 221 VAL A C 1
ATOM 1737 O O . VAL A 1 221 ? 41.580 3.840 -33.012 1.00 94.56 221 VAL A O 1
ATOM 1740 N N . ASP A 1 222 ? 41.966 2.184 -34.470 1.00 93.12 222 ASP A N 1
ATOM 1741 C CA . ASP A 1 222 ? 41.656 2.990 -35.652 1.00 93.12 222 ASP A CA 1
ATOM 1742 C C . ASP A 1 222 ? 40.139 3.131 -35.879 1.00 93.12 222 ASP A C 1
ATOM 1744 O O . ASP A 1 222 ? 39.331 2.407 -35.294 1.00 93.12 222 ASP A O 1
ATOM 1748 N N . ASP A 1 223 ? 39.747 4.057 -36.757 1.00 87.56 223 ASP A N 1
ATOM 1749 C CA . ASP A 1 223 ? 38.338 4.344 -37.051 1.00 87.56 223 ASP A CA 1
ATOM 1750 C C . ASP A 1 223 ? 37.602 3.165 -37.711 1.00 87.56 223 ASP A C 1
ATOM 1752 O O . ASP A 1 223 ? 36.370 3.120 -37.701 1.00 87.56 223 ASP A O 1
ATOM 1756 N N . HIS A 1 224 ? 38.311 2.192 -38.289 1.00 88.06 224 HIS A N 1
ATOM 1757 C CA . HIS A 1 224 ? 37.738 0.995 -38.908 1.00 88.06 224 HIS A CA 1
ATOM 1758 C C . HIS A 1 224 ? 37.583 -0.176 -37.930 1.00 88.06 224 HIS A C 1
ATOM 1760 O O . HIS A 1 224 ? 36.970 -1.182 -38.299 1.00 88.06 224 HIS A O 1
ATOM 1766 N N . GLN A 1 225 ? 38.062 -0.043 -36.690 1.00 90.25 225 GLN A N 1
ATOM 1767 C CA . GLN A 1 225 ? 37.909 -1.054 -35.652 1.00 90.25 225 GLN A CA 1
ATOM 1768 C C . GLN A 1 225 ? 36.428 -1.455 -35.481 1.00 90.25 225 GLN A C 1
ATOM 1770 O O . GLN A 1 225 ? 35.562 -0.594 -35.278 1.00 90.25 225 GLN A O 1
ATOM 1775 N N . PRO A 1 226 ? 36.109 -2.763 -35.509 1.00 90.62 226 PRO A N 1
ATOM 1776 C CA . PRO A 1 226 ? 34.778 -3.241 -35.166 1.00 90.62 226 PRO A CA 1
ATOM 1777 C C . PRO A 1 226 ? 34.410 -2.891 -33.719 1.00 90.62 226 PRO A C 1
ATOM 1779 O O . PRO A 1 226 ? 35.181 -3.139 -32.787 1.00 90.62 226 PRO A O 1
ATOM 1782 N N . ILE A 1 227 ? 33.208 -2.345 -33.541 1.00 94.25 227 ILE A N 1
ATOM 1783 C CA . ILE A 1 227 ? 32.568 -2.155 -32.233 1.00 94.25 227 ILE A CA 1
ATOM 1784 C C . ILE A 1 227 ? 31.662 -3.351 -31.908 1.00 94.25 227 ILE A C 1
ATOM 1786 O O . ILE A 1 227 ? 31.391 -4.180 -32.775 1.00 94.25 227 ILE A O 1
ATOM 1790 N N . GLY A 1 228 ? 31.147 -3.417 -30.678 1.00 93.50 228 GLY A N 1
ATOM 1791 C CA . GLY A 1 228 ? 30.173 -4.435 -30.274 1.00 93.50 228 GLY A CA 1
ATOM 1792 C C . GLY A 1 228 ? 28.852 -4.382 -31.054 1.00 93.50 228 GLY A C 1
ATOM 1793 O O . GLY A 1 228 ? 28.177 -5.400 -31.164 1.00 93.50 228 GLY A O 1
ATOM 1794 N N . GLY A 1 229 ? 28.506 -3.223 -31.620 1.00 94.94 229 GLY A N 1
ATOM 1795 C CA . GLY A 1 229 ? 27.362 -3.040 -32.511 1.00 94.94 229 GLY A CA 1
ATOM 1796 C C . GLY A 1 229 ? 26.017 -3.069 -31.792 1.00 94.94 229 GLY A C 1
ATOM 1797 O O . GLY A 1 229 ? 25.943 -2.818 -30.588 1.00 94.94 229 GLY A O 1
ATOM 1798 N N . ILE A 1 230 ? 24.932 -3.324 -32.524 1.00 96.38 230 ILE A N 1
ATOM 1799 C CA . ILE A 1 230 ? 23.592 -3.396 -31.929 1.00 96.38 230 ILE A CA 1
ATOM 1800 C C . ILE A 1 230 ? 23.488 -4.698 -31.135 1.00 96.38 230 ILE A C 1
ATOM 1802 O O . ILE A 1 230 ? 23.622 -5.785 -31.687 1.00 96.38 230 ILE A O 1
ATOM 1806 N N . THR A 1 231 ? 23.269 -4.589 -29.827 1.00 94.94 231 THR A N 1
ATOM 1807 C CA . THR A 1 231 ? 23.200 -5.770 -28.941 1.00 94.94 231 THR A CA 1
ATOM 1808 C C . THR A 1 231 ? 21.806 -6.019 -28.389 1.00 94.94 231 THR A C 1
ATOM 1810 O O . THR A 1 231 ? 21.483 -7.147 -28.037 1.00 94.94 231 THR A O 1
ATOM 1813 N N . HIS A 1 232 ? 20.987 -4.972 -28.313 1.00 95.31 232 HIS A N 1
ATOM 1814 C CA . HIS A 1 232 ? 19.608 -5.035 -27.851 1.00 95.31 232 HIS A CA 1
ATOM 1815 C C . HIS A 1 232 ? 18.779 -4.090 -28.705 1.00 95.31 232 HIS A C 1
ATOM 1817 O O . HIS A 1 232 ? 19.238 -2.986 -29.000 1.00 95.31 232 HIS A O 1
ATOM 1823 N N . ALA A 1 233 ? 17.568 -4.500 -29.063 1.00 96.56 233 ALA A N 1
ATOM 1824 C CA . ALA A 1 233 ? 16.583 -3.622 -29.667 1.00 96.56 233 ALA A CA 1
ATOM 1825 C C . ALA A 1 233 ? 15.170 -4.072 -29.281 1.00 96.56 233 ALA A C 1
ATOM 1827 O O . ALA A 1 233 ? 14.887 -5.269 -29.181 1.00 96.56 233 ALA A O 1
ATOM 1828 N N . ILE A 1 234 ? 14.303 -3.096 -29.026 1.00 97.00 234 ILE A N 1
ATOM 1829 C CA . ILE A 1 234 ? 12.894 -3.283 -28.697 1.00 97.00 234 ILE A CA 1
ATOM 1830 C C . ILE A 1 234 ? 12.034 -2.377 -29.575 1.00 97.00 234 ILE A C 1
ATOM 1832 O O . ILE A 1 234 ? 12.361 -1.210 -29.803 1.00 97.00 234 ILE A O 1
ATOM 1836 N N . ARG A 1 235 ? 10.906 -2.915 -30.035 1.00 96.44 235 ARG A N 1
ATOM 1837 C CA . ARG A 1 235 ? 9.939 -2.224 -30.889 1.00 96.44 235 ARG A CA 1
ATOM 1838 C C . ARG A 1 235 ? 8.649 -1.994 -30.130 1.00 96.44 235 ARG A C 1
ATOM 1840 O O . ARG A 1 235 ? 8.056 -2.952 -29.639 1.00 96.44 235 ARG A O 1
ATOM 1847 N N . PHE A 1 236 ? 8.204 -0.743 -30.025 1.00 94.81 236 PHE A N 1
ATOM 1848 C CA . PHE A 1 236 ? 6.903 -0.460 -29.422 1.00 94.81 236 PHE A CA 1
ATOM 1849 C C . PHE A 1 236 ? 5.804 -1.110 -30.264 1.00 94.81 236 PHE A C 1
ATOM 1851 O O . PHE A 1 236 ? 5.761 -0.913 -31.478 1.00 94.81 236 PHE A O 1
ATOM 1858 N N . ASN A 1 237 ? 4.918 -1.876 -29.631 1.00 95.69 237 ASN A N 1
ATOM 1859 C CA . ASN A 1 237 ? 3.861 -2.603 -30.318 1.00 95.69 237 ASN A CA 1
ATOM 1860 C C . ASN A 1 237 ? 2.492 -1.963 -30.008 1.00 95.69 237 ASN A C 1
ATOM 1862 O O . ASN A 1 237 ? 1.931 -2.172 -28.924 1.00 95.69 237 ASN A O 1
ATOM 1866 N N . PRO A 1 238 ? 1.897 -1.218 -30.963 1.00 92.50 238 PRO A N 1
ATOM 1867 C CA . PRO A 1 238 ? 0.595 -0.588 -30.763 1.00 92.50 238 PRO A CA 1
ATOM 1868 C C . PRO A 1 238 ? -0.529 -1.588 -30.484 1.00 92.50 238 PRO A C 1
ATOM 1870 O O . PRO A 1 238 ? -1.464 -1.259 -29.761 1.00 92.50 238 PRO A O 1
ATOM 1873 N N . GLN A 1 239 ? -0.449 -2.816 -31.008 1.00 94.75 239 GLN A N 1
ATOM 1874 C CA . GLN A 1 239 ? -1.450 -3.851 -30.740 1.00 94.75 239 GLN A CA 1
ATOM 1875 C C . GLN A 1 239 ? -1.377 -4.335 -29.289 1.00 94.75 239 GLN A C 1
ATOM 1877 O O . GLN A 1 239 ? -2.422 -4.539 -28.676 1.00 94.75 239 GLN A O 1
ATOM 1882 N N . LYS A 1 240 ? -0.176 -4.448 -28.703 1.00 95.25 240 LYS A N 1
ATOM 1883 C CA . LYS A 1 240 ? -0.007 -4.745 -27.270 1.00 95.25 240 LYS A CA 1
ATOM 1884 C C . LYS A 1 240 ? -0.576 -3.624 -26.395 1.00 95.25 240 LYS A C 1
ATOM 1886 O O . LYS A 1 240 ? -1.269 -3.916 -25.421 1.00 95.25 240 LYS A O 1
ATOM 1891 N N . LEU A 1 241 ? -0.378 -2.354 -26.772 1.00 93.50 241 LEU A N 1
ATOM 1892 C CA . LEU A 1 241 ? -1.025 -1.222 -26.090 1.00 93.50 241 LEU A CA 1
ATOM 1893 C C . LEU A 1 241 ? -2.556 -1.273 -26.227 1.00 93.50 241 LEU A C 1
ATOM 1895 O O . LEU A 1 241 ? -3.263 -1.121 -25.234 1.00 93.50 241 LEU A O 1
ATOM 1899 N N . LEU A 1 242 ? -3.083 -1.513 -27.430 1.00 92.62 242 LEU A N 1
ATOM 1900 C CA . LEU A 1 242 ? -4.526 -1.633 -27.660 1.00 92.62 242 LEU A CA 1
ATOM 1901 C C . LEU A 1 242 ? -5.135 -2.791 -26.861 1.00 92.62 242 LEU A C 1
ATOM 1903 O O . LEU A 1 242 ? -6.174 -2.610 -26.231 1.00 92.62 242 LEU A O 1
ATOM 1907 N N . ALA A 1 243 ? -4.473 -3.948 -26.822 1.00 91.06 243 ALA A N 1
ATOM 1908 C CA . ALA A 1 243 ? -4.895 -5.086 -26.012 1.00 91.06 243 ALA A CA 1
ATOM 1909 C C . ALA A 1 243 ? -4.900 -4.745 -24.513 1.00 91.06 243 ALA A C 1
ATOM 1911 O O . ALA A 1 243 ? -5.826 -5.119 -23.793 1.00 91.06 243 ALA A O 1
ATOM 1912 N N . PHE A 1 244 ? -3.906 -3.985 -24.046 1.00 89.88 244 PHE A N 1
ATOM 1913 C CA . PHE A 1 244 ? -3.856 -3.501 -22.669 1.00 89.88 244 PHE A CA 1
ATOM 1914 C C . PHE A 1 244 ? -5.012 -2.538 -22.347 1.00 89.88 244 PHE A C 1
ATOM 1916 O O . PHE A 1 244 ? -5.631 -2.661 -21.292 1.00 89.88 244 PHE A O 1
ATOM 1923 N N . LEU A 1 245 ? -5.362 -1.641 -23.275 1.00 88.75 245 LEU A N 1
ATOM 1924 C CA . LEU A 1 245 ? -6.484 -0.702 -23.143 1.00 88.75 245 LEU A CA 1
ATOM 1925 C C . LEU A 1 245 ? -7.856 -1.383 -23.164 1.00 88.75 245 LEU A C 1
ATOM 1927 O O . LEU A 1 245 ? -8.764 -0.970 -22.447 1.00 88.75 245 LEU A O 1
ATOM 1931 N N . GLN A 1 246 ? -8.017 -2.402 -24.008 1.00 86.44 246 GLN A N 1
ATOM 1932 C CA . GLN A 1 246 ? -9.277 -3.127 -24.191 1.00 86.44 246 GLN A CA 1
ATOM 1933 C C . GLN A 1 246 ? -9.507 -4.204 -23.132 1.00 86.44 246 GLN A C 1
ATOM 1935 O O . GLN A 1 246 ? -10.569 -4.830 -23.113 1.00 86.44 246 GLN A O 1
ATOM 1940 N N . ARG A 1 247 ? -8.531 -4.436 -22.249 1.00 76.94 247 ARG A N 1
ATOM 1941 C CA . ARG A 1 247 ? -8.651 -5.427 -21.192 1.00 76.94 247 ARG A CA 1
ATOM 1942 C C . ARG A 1 247 ? -9.876 -5.099 -20.330 1.00 76.94 247 ARG A C 1
ATOM 1944 O O . ARG A 1 247 ? -9.911 -4.032 -19.712 1.00 76.94 247 ARG A O 1
ATOM 1951 N N . PRO A 1 248 ? -10.876 -5.994 -20.249 1.00 65.19 248 PRO A N 1
ATOM 1952 C CA . PRO A 1 248 ? -12.019 -5.754 -19.390 1.00 65.19 248 PRO A CA 1
ATOM 1953 C C . PRO A 1 248 ? -11.523 -5.636 -17.951 1.00 65.19 248 PRO A C 1
ATOM 1955 O O . PRO A 1 248 ? -10.778 -6.490 -17.465 1.00 65.19 248 PRO A O 1
ATOM 1958 N N . ALA A 1 249 ? -11.939 -4.575 -17.262 1.00 62.12 249 ALA A N 1
ATOM 1959 C CA . ALA A 1 249 ? -11.764 -4.491 -15.825 1.00 62.12 249 ALA A CA 1
ATOM 1960 C C . ALA A 1 249 ? -12.676 -5.553 -15.200 1.00 62.12 249 ALA A C 1
ATOM 1962 O O . ALA A 1 249 ? -13.848 -5.311 -14.957 1.00 62.12 249 ALA A O 1
ATOM 1963 N N . THR A 1 250 ? -12.157 -6.757 -14.961 1.00 68.06 250 THR A N 1
ATOM 1964 C CA . THR A 1 250 ? -12.884 -7.823 -14.250 1.00 68.06 250 THR A CA 1
ATOM 1965 C C . THR A 1 250 ? -12.853 -7.621 -12.736 1.00 68.06 250 THR A C 1
ATOM 1967 O O . THR A 1 250 ? -13.163 -8.538 -11.976 1.00 68.06 250 THR A O 1
ATOM 1970 N N . ALA A 1 251 ? -12.456 -6.428 -12.289 1.00 85.94 251 ALA A N 1
ATOM 1971 C CA . ALA A 1 251 ? -12.310 -6.125 -10.886 1.00 85.94 251 ALA A CA 1
ATOM 1972 C C . ALA A 1 251 ? -13.665 -6.094 -10.194 1.00 85.94 251 ALA A C 1
ATOM 1974 O O . ALA A 1 251 ? -14.631 -5.514 -10.694 1.00 85.94 251 ALA A O 1
ATOM 1975 N N . TRP A 1 252 ? -13.710 -6.671 -8.997 1.00 90.69 252 TRP A N 1
ATOM 1976 C CA . TRP A 1 252 ? -14.934 -6.811 -8.214 1.00 90.69 252 TRP A CA 1
ATOM 1977 C C . TRP A 1 252 ? -15.683 -5.486 -7.996 1.00 90.69 252 TRP A C 1
ATOM 1979 O O . TRP A 1 252 ? -16.907 -5.478 -7.969 1.00 90.69 252 TRP A O 1
ATOM 1989 N N . HIS A 1 253 ? -14.970 -4.360 -7.885 1.00 89.94 253 HIS A N 1
ATOM 1990 C CA . HIS A 1 253 ? -15.558 -3.037 -7.635 1.00 89.94 253 HIS A CA 1
ATOM 1991 C C . HIS A 1 253 ? -16.221 -2.402 -8.864 1.00 89.94 253 HIS A C 1
ATOM 1993 O O . HIS A 1 253 ? -16.973 -1.440 -8.724 1.00 89.94 253 HIS A O 1
ATOM 1999 N N . THR A 1 254 ? -15.990 -2.954 -10.057 1.00 88.56 254 THR A N 1
ATOM 2000 C CA . THR A 1 254 ? -16.648 -2.504 -11.295 1.00 88.56 254 THR A CA 1
ATOM 2001 C C . THR A 1 254 ? -17.970 -3.224 -11.564 1.00 88.56 254 THR A C 1
ATOM 2003 O O . THR A 1 254 ? -18.764 -2.767 -12.386 1.00 88.56 254 THR A O 1
ATOM 2006 N N . LEU A 1 255 ? -18.228 -4.333 -10.862 1.00 88.88 255 LEU A N 1
ATOM 2007 C CA . LEU A 1 255 ? -19.410 -5.165 -11.063 1.00 88.88 255 LEU A CA 1
ATOM 2008 C C . LEU A 1 255 ? -20.582 -4.686 -10.189 1.00 88.88 255 LEU A C 1
ATOM 2010 O O . LEU A 1 255 ? -20.384 -4.355 -9.014 1.00 88.88 255 LEU A O 1
ATOM 2014 N N . PRO A 1 256 ? -21.827 -4.678 -10.703 1.00 91.31 256 PRO A N 1
ATOM 2015 C CA . PRO A 1 256 ? -23.003 -4.387 -9.890 1.00 91.31 256 PRO A CA 1
ATOM 2016 C C . PRO A 1 256 ? -23.153 -5.381 -8.730 1.00 91.31 256 PRO A C 1
ATOM 2018 O O . PRO A 1 256 ? -22.933 -6.580 -8.900 1.00 91.31 256 PRO A O 1
ATOM 2021 N N . LEU A 1 257 ? -23.611 -4.909 -7.565 1.00 92.06 257 LEU A N 1
ATOM 2022 C CA . LEU A 1 257 ? -23.795 -5.754 -6.374 1.00 92.06 257 LEU A CA 1
ATOM 2023 C C . LEU A 1 257 ? -24.649 -7.004 -6.661 1.00 92.06 257 LEU A C 1
ATOM 2025 O O . LEU A 1 257 ? -24.237 -8.114 -6.340 1.00 92.06 257 LEU A O 1
ATOM 2029 N N . ALA A 1 258 ? -25.773 -6.836 -7.362 1.00 91.44 258 ALA A N 1
ATOM 2030 C CA . ALA A 1 258 ? -26.674 -7.935 -7.720 1.00 91.44 258 ALA A CA 1
ATOM 2031 C C . ALA A 1 258 ? -26.015 -9.015 -8.604 1.00 91.44 258 ALA A C 1
ATOM 2033 O O . ALA A 1 258 ? -26.463 -10.159 -8.649 1.00 91.44 258 ALA A O 1
ATOM 2034 N N . GLU A 1 259 ? -24.962 -8.679 -9.352 1.00 90.62 259 GLU A N 1
ATOM 2035 C CA . GLU A 1 259 ? -24.187 -9.668 -10.101 1.00 90.62 259 GLU A CA 1
ATOM 2036 C C . GLU A 1 259 ? -23.246 -10.459 -9.196 1.00 90.62 259 GLU A C 1
ATOM 2038 O O . GLU A 1 259 ? -23.170 -11.681 -9.316 1.00 90.62 259 GLU A O 1
ATOM 2043 N N . LEU A 1 260 ? -22.577 -9.782 -8.264 1.00 90.62 260 LEU A N 1
ATOM 2044 C CA . LEU A 1 260 ? -21.683 -10.422 -7.305 1.00 90.62 260 LEU A CA 1
ATOM 2045 C C . LEU A 1 260 ? -22.446 -11.392 -6.397 1.00 90.62 260 LEU A C 1
ATOM 2047 O O . LEU A 1 260 ? -21.978 -12.509 -6.184 1.00 90.62 260 LEU A O 1
ATOM 2051 N N . GLU A 1 261 ? -23.637 -10.997 -5.942 1.00 89.88 261 GLU A N 1
ATOM 2052 C CA . GLU A 1 261 ? -24.511 -11.794 -5.073 1.00 89.88 261 GLU A CA 1
ATOM 2053 C C . GLU A 1 261 ? -25.024 -13.076 -5.742 1.00 89.88 261 GLU A C 1
ATOM 2055 O O . GLU A 1 261 ? -25.143 -14.102 -5.077 1.00 89.88 261 GLU A O 1
ATOM 2060 N N . ARG A 1 262 ? -25.254 -13.074 -7.065 1.00 87.25 262 ARG A N 1
ATOM 2061 C CA . ARG A 1 262 ? -25.686 -14.280 -7.801 1.00 87.25 262 ARG A CA 1
ATOM 2062 C C . ARG A 1 262 ? -24.693 -15.440 -7.704 1.00 87.25 262 ARG A C 1
ATOM 2064 O O . ARG A 1 262 ? -25.098 -16.589 -7.844 1.00 87.25 262 ARG A O 1
ATOM 2071 N N . GLY A 1 263 ? -23.407 -15.149 -7.509 1.00 79.12 263 GLY A N 1
ATOM 2072 C CA . GLY A 1 263 ? -22.356 -16.163 -7.392 1.00 79.12 263 GLY A CA 1
ATOM 2073 C C . GLY A 1 263 ? -22.046 -16.599 -5.957 1.00 79.12 263 GLY A C 1
ATOM 2074 O O . GLY A 1 263 ? -21.170 -17.443 -5.761 1.00 79.12 263 GLY A O 1
ATOM 2075 N N . VAL A 1 264 ? -22.717 -16.025 -4.953 1.00 84.38 264 VAL A N 1
ATOM 2076 C CA . VAL A 1 264 ? -22.505 -16.359 -3.540 1.00 84.38 264 VAL A CA 1
ATOM 2077 C C . VAL A 1 264 ? -23.170 -17.703 -3.232 1.00 84.38 264 VAL A C 1
ATOM 2079 O O . VAL A 1 264 ? -24.385 -17.852 -3.340 1.00 84.38 264 VAL A O 1
ATOM 2082 N N . SER A 1 265 ? -22.370 -18.704 -2.860 1.00 69.31 265 SER A N 1
ATOM 2083 C CA . SER A 1 265 ? -22.884 -20.031 -2.498 1.00 69.31 265 SER A CA 1
ATOM 2084 C C . SER A 1 265 ? -23.541 -20.013 -1.118 1.00 69.31 265 SER A C 1
ATOM 2086 O O . SER A 1 265 ? -22.972 -19.486 -0.166 1.00 69.31 265 SER A O 1
ATOM 2088 N N . ALA A 1 266 ? -24.696 -20.667 -0.984 1.00 61.47 266 ALA A N 1
ATOM 2089 C CA . ALA A 1 266 ? -25.461 -20.768 0.264 1.00 61.47 266 ALA A CA 1
ATOM 2090 C C . ALA A 1 266 ? -24.917 -21.822 1.262 1.00 61.47 266 ALA A C 1
ATOM 2092 O O . ALA A 1 266 ? -25.629 -22.256 2.166 1.00 61.47 266 ALA A O 1
ATOM 2093 N N . THR A 1 267 ? -23.682 -22.299 1.088 1.00 54.75 267 THR A N 1
ATOM 2094 C CA . THR A 1 267 ? -23.157 -23.465 1.816 1.00 54.75 267 THR A CA 1
ATOM 2095 C C . THR A 1 267 ? -22.331 -23.102 3.055 1.00 54.75 267 THR A C 1
ATOM 2097 O O . THR A 1 267 ? -21.281 -22.480 2.937 1.00 54.75 267 THR A O 1
ATOM 2100 N N . ALA A 1 268 ? -22.791 -23.645 4.192 1.00 52.28 268 ALA A N 1
ATOM 2101 C CA . ALA A 1 268 ? -22.189 -23.769 5.529 1.00 52.28 268 ALA A CA 1
ATOM 2102 C C . ALA A 1 268 ? -22.181 -22.521 6.444 1.00 52.28 268 ALA A C 1
ATOM 2104 O O . ALA A 1 268 ? -21.261 -21.713 6.469 1.00 52.28 268 ALA A O 1
ATOM 2105 N N . THR A 1 269 ? -23.199 -22.481 7.308 1.00 49.59 269 THR A N 1
ATOM 2106 C CA . THR A 1 269 ? -23.489 -21.572 8.435 1.00 49.59 269 THR A CA 1
ATOM 2107 C C . THR A 1 269 ? -22.615 -21.804 9.678 1.00 49.59 269 THR A C 1
ATOM 2109 O O . THR A 1 269 ? -23.085 -21.674 10.808 1.00 49.59 269 THR A O 1
ATOM 2112 N N . GLN A 1 270 ? -21.345 -22.181 9.522 1.00 48.12 270 GLN A N 1
ATOM 2113 C CA . GLN A 1 270 ? -20.444 -22.259 10.674 1.00 48.12 270 GLN A CA 1
ATOM 2114 C C . GLN A 1 270 ? -19.623 -20.978 10.771 1.00 48.12 270 GLN A C 1
ATOM 2116 O O . GLN A 1 270 ? -18.870 -20.647 9.863 1.00 48.12 270 GLN A O 1
ATOM 2121 N N . ALA A 1 271 ? -19.789 -20.254 11.881 1.00 53.00 271 ALA A N 1
ATOM 2122 C CA . ALA A 1 271 ? -18.965 -19.101 12.210 1.00 53.00 271 ALA A CA 1
ATOM 2123 C C . ALA A 1 271 ? -17.515 -19.568 12.355 1.00 53.00 271 ALA A C 1
ATOM 2125 O O . ALA A 1 271 ? -17.180 -20.245 13.328 1.00 53.00 271 ALA A O 1
ATOM 2126 N N . VAL A 1 272 ? -16.666 -19.250 11.378 1.00 56.25 272 VAL A N 1
ATOM 2127 C CA . VAL A 1 272 ? -15.276 -19.694 11.423 1.00 56.25 272 VAL A CA 1
ATOM 2128 C C . VAL A 1 272 ? -14.373 -18.608 11.998 1.00 56.25 272 VAL A C 1
ATOM 2130 O O . VAL A 1 272 ? -14.250 -17.523 11.437 1.00 56.25 272 VAL A O 1
ATOM 2133 N N . HIS A 1 273 ? -13.775 -18.959 13.138 1.00 56.34 273 HIS A N 1
ATOM 2134 C CA . HIS A 1 273 ? -12.603 -18.389 13.809 1.00 56.34 273 HIS A CA 1
ATOM 2135 C C . HIS A 1 273 ? -12.351 -16.884 13.608 1.00 56.34 273 HIS A C 1
ATOM 2137 O O . HIS A 1 273 ? -11.689 -16.487 12.656 1.00 56.34 273 HIS A O 1
ATOM 2143 N N . GLN A 1 274 ? -12.805 -16.065 14.565 1.00 62.28 274 GLN A N 1
ATOM 2144 C CA . GLN A 1 274 ? -12.316 -14.697 14.767 1.00 62.28 274 GLN A CA 1
ATOM 2145 C C . GLN A 1 274 ? -11.184 -14.739 15.799 1.00 62.28 274 GLN A C 1
ATOM 2147 O O . GLN A 1 274 ? -11.430 -15.078 16.954 1.00 62.28 274 GLN A O 1
ATOM 2152 N N . VAL A 1 275 ? -9.951 -14.410 15.397 1.00 60.19 275 VAL A N 1
ATOM 2153 C CA . VAL A 1 275 ? -8.788 -14.406 16.314 1.00 60.19 275 VAL A CA 1
ATOM 2154 C C . VAL A 1 275 ? -8.930 -13.327 17.397 1.00 60.19 275 VAL A C 1
ATOM 2156 O O . VAL A 1 275 ? -8.427 -13.499 18.504 1.00 60.19 275 VAL A O 1
ATOM 2159 N N . THR A 1 276 ? -9.652 -12.236 17.111 1.00 68.19 276 THR A N 1
ATOM 2160 C CA . THR A 1 276 ? -9.917 -11.163 18.079 1.00 68.19 276 THR A CA 1
ATOM 2161 C C . THR A 1 276 ? -11.404 -10.819 18.137 1.00 68.19 276 THR A C 1
ATOM 2163 O O . THR A 1 276 ? -12.128 -10.911 17.144 1.00 68.19 276 THR A O 1
ATOM 2166 N N . SER A 1 277 ? -11.878 -10.432 19.323 1.00 71.06 277 SER A N 1
ATOM 2167 C CA . SER A 1 277 ? -13.252 -9.969 19.519 1.00 71.06 277 SER A CA 1
ATOM 2168 C C . SER A 1 277 ? -13.430 -8.539 19.015 1.00 71.06 277 SER A C 1
ATOM 2170 O O . SER A 1 277 ? -12.569 -7.696 19.256 1.00 71.06 277 SER A O 1
ATOM 2172 N N . PHE A 1 278 ? -14.588 -8.223 18.434 1.00 81.69 278 PHE A N 1
ATOM 2173 C CA . PHE A 1 278 ? -14.905 -6.845 18.054 1.00 81.69 278 PHE A CA 1
ATOM 2174 C C . PHE A 1 278 ? -14.915 -5.885 19.261 1.00 81.69 278 PHE A C 1
ATOM 2176 O O . PHE A 1 278 ? -15.382 -6.280 20.345 1.00 81.69 278 PHE A O 1
ATOM 2183 N N . PRO A 1 279 ? -14.500 -4.612 19.068 1.00 73.31 279 PRO A N 1
ATOM 2184 C CA . PRO A 1 279 ? -14.633 -3.569 20.082 1.00 73.31 279 PRO A CA 1
ATOM 2185 C C . PRO A 1 279 ? -16.066 -3.494 20.611 1.00 73.31 279 PRO A C 1
ATOM 2187 O O . PRO A 1 279 ? -17.018 -3.611 19.834 1.00 73.31 279 PRO A O 1
ATOM 2190 N N . ALA A 1 280 ? -16.236 -3.265 21.916 1.00 72.50 280 ALA A N 1
ATOM 2191 C CA . ALA A 1 280 ? -17.549 -3.311 22.564 1.00 72.50 280 ALA A CA 1
ATOM 2192 C C . ALA A 1 280 ? -18.561 -2.343 21.915 1.00 72.50 280 ALA A C 1
ATOM 2194 O O . ALA A 1 280 ? -19.682 -2.741 21.596 1.00 72.50 280 ALA A O 1
ATOM 2195 N N . GLU A 1 281 ? -18.117 -1.121 21.585 1.00 69.94 281 GLU A N 1
ATOM 2196 C CA . GLU A 1 281 ? -18.908 -0.085 20.892 1.00 69.94 281 GLU A CA 1
ATOM 2197 C C . GLU A 1 281 ? -19.407 -0.498 19.491 1.00 69.94 281 GLU A C 1
ATOM 2199 O O . GLU A 1 281 ? -20.338 0.099 18.943 1.00 69.94 281 GLU A O 1
ATOM 2204 N N . SER A 1 282 ? -18.780 -1.515 18.898 1.00 74.38 282 SER A N 1
ATOM 2205 C CA . SER A 1 282 ? -19.054 -1.976 17.538 1.00 74.38 282 SER A CA 1
ATOM 2206 C C . SER A 1 282 ? -19.588 -3.413 17.477 1.00 74.38 282 SER A C 1
ATOM 2208 O O . SER A 1 282 ? -19.716 -3.984 16.392 1.00 74.38 282 SER A O 1
ATOM 2210 N N . ARG A 1 283 ? -19.973 -4.000 18.617 1.00 76.25 283 ARG A N 1
ATOM 2211 C CA . ARG A 1 283 ? -20.697 -5.280 18.640 1.00 76.25 283 ARG A CA 1
ATOM 2212 C C . ARG A 1 283 ? -22.072 -5.124 17.980 1.00 76.25 283 ARG A C 1
ATOM 2214 O O . ARG A 1 283 ? -22.750 -4.114 18.151 1.00 76.25 283 ARG A O 1
ATOM 2221 N N . GLY A 1 284 ? -22.481 -6.121 17.193 1.00 78.81 284 GLY A N 1
ATOM 2222 C CA . GLY A 1 284 ? -23.782 -6.133 16.504 1.00 78.81 284 GLY A CA 1
ATOM 2223 C C . GLY A 1 284 ? -23.910 -5.173 15.311 1.00 78.81 284 GLY A C 1
ATOM 2224 O O . GLY A 1 284 ? -25.006 -5.006 14.771 1.00 78.81 284 GLY A O 1
ATOM 2225 N N . LYS A 1 285 ? -22.821 -4.526 14.876 1.00 87.69 285 LYS A N 1
ATOM 2226 C CA . LYS A 1 285 ? -22.813 -3.711 13.653 1.00 87.69 285 LYS A CA 1
ATOM 2227 C C . LYS A 1 285 ? -22.909 -4.614 12.417 1.00 87.69 285 LYS A C 1
ATOM 2229 O O . LYS A 1 285 ? -22.264 -5.653 12.339 1.00 87.69 285 LYS A O 1
ATOM 2234 N N . SER A 1 286 ? -23.750 -4.234 11.463 1.00 90.94 286 SER A N 1
ATOM 2235 C CA . SER A 1 286 ? -24.040 -4.980 10.235 1.00 90.94 286 SER A CA 1
ATOM 2236 C C . SER A 1 286 ? -24.368 -4.019 9.092 1.00 90.94 286 SER A C 1
ATOM 2238 O O . SER A 1 286 ? -24.564 -2.824 9.315 1.00 90.94 286 SER A O 1
ATOM 2240 N N . PHE A 1 287 ? -24.485 -4.520 7.861 1.00 94.56 287 PHE A N 1
ATOM 2241 C CA . PHE A 1 287 ? -24.936 -3.680 6.747 1.00 94.56 287 PHE A CA 1
ATOM 2242 C C . PHE A 1 287 ? -26.347 -3.117 6.979 1.00 94.56 287 PHE A C 1
ATOM 2244 O O . PHE A 1 287 ? -26.606 -1.970 6.632 1.00 94.56 287 PHE A O 1
ATOM 2251 N N . ALA A 1 288 ? -27.236 -3.881 7.624 1.00 92.75 288 ALA A N 1
ATOM 2252 C CA . ALA A 1 288 ? -28.633 -3.497 7.837 1.00 92.75 288 ALA A CA 1
ATOM 2253 C C . ALA A 1 288 ? -28.811 -2.305 8.792 1.00 92.75 288 ALA A C 1
ATOM 2255 O O . ALA A 1 288 ? -29.775 -1.557 8.663 1.00 92.75 288 ALA A O 1
ATOM 2256 N N . ASN A 1 289 ? -27.892 -2.119 9.746 1.00 90.94 289 ASN A N 1
ATOM 2257 C CA . ASN A 1 289 ? -27.940 -1.019 10.715 1.00 90.94 289 ASN A CA 1
ATOM 2258 C C . ASN A 1 289 ? -26.879 0.066 10.459 1.00 90.94 289 ASN A C 1
ATOM 2260 O O . ASN A 1 289 ? -26.597 0.869 11.349 1.00 90.94 289 ASN A O 1
ATOM 2264 N N . TYR A 1 290 ? -26.288 0.102 9.259 1.00 91.19 290 TYR A N 1
ATOM 2265 C CA . TYR A 1 290 ? -25.411 1.190 8.833 1.00 91.19 290 TYR A CA 1
ATOM 2266 C C . TYR A 1 290 ? -26.244 2.380 8.337 1.00 91.19 290 TYR A C 1
ATOM 2268 O O . TYR A 1 290 ? -26.853 2.331 7.269 1.00 91.19 290 TYR A O 1
ATOM 2276 N N . ALA A 1 291 ? -26.287 3.457 9.122 1.00 87.31 291 ALA A N 1
ATOM 2277 C CA . ALA A 1 291 ? -27.050 4.650 8.776 1.00 87.31 291 ALA A CA 1
ATOM 2278 C C . ALA A 1 291 ? -26.335 5.475 7.695 1.00 87.31 291 ALA A C 1
ATOM 2280 O O . ALA A 1 291 ? -25.218 5.954 7.892 1.00 87.31 291 ALA A O 1
ATOM 2281 N N . VAL A 1 292 ? -27.011 5.686 6.566 1.00 89.31 292 VAL A N 1
ATOM 2282 C CA . VAL A 1 292 ? -26.523 6.529 5.471 1.00 89.31 292 VAL A CA 1
ATOM 2283 C C . VAL A 1 292 ? -27.159 7.909 5.586 1.00 89.31 292 VAL A C 1
ATOM 2285 O O . VAL A 1 292 ? -28.341 8.090 5.311 1.00 89.31 292 VAL A O 1
ATOM 2288 N N . THR A 1 293 ? -26.359 8.892 5.988 1.00 85.38 293 THR A N 1
ATOM 2289 C CA . THR A 1 293 ? -26.766 10.305 6.084 1.00 85.38 293 THR A CA 1
ATOM 2290 C C . THR A 1 293 ? -26.025 11.201 5.090 1.00 85.38 293 THR A C 1
ATOM 2292 O O . THR A 1 293 ? -26.475 12.311 4.820 1.00 85.38 293 THR A O 1
ATOM 2295 N N . GLN A 1 294 ? -24.906 10.727 4.528 1.00 84.25 294 GLN A N 1
ATOM 2296 C CA . GLN A 1 294 ? -24.051 11.472 3.600 1.00 84.25 294 GLN A CA 1
ATOM 2297 C C . GLN A 1 294 ? -23.681 10.638 2.357 1.00 84.25 294 GLN A C 1
ATOM 2299 O O . GLN A 1 294 ? -23.575 9.412 2.459 1.00 84.25 294 GLN A O 1
ATOM 2304 N N . PRO A 1 295 ? -23.388 11.269 1.198 1.00 88.19 295 PRO A N 1
ATOM 2305 C CA . PRO A 1 295 ? -22.972 10.560 -0.019 1.00 88.19 295 PRO A CA 1
ATOM 2306 C C . PRO A 1 295 ? -21.736 9.670 0.167 1.00 88.19 295 PRO A C 1
ATOM 2308 O O . PRO A 1 295 ? -21.692 8.558 -0.352 1.00 88.19 295 PRO A O 1
ATOM 2311 N N . VAL A 1 296 ? -20.762 10.119 0.967 1.00 86.88 296 VAL A N 1
ATOM 2312 C CA . VAL A 1 296 ? -19.545 9.349 1.280 1.00 86.88 296 VAL A CA 1
ATOM 2313 C C . VAL A 1 296 ? -19.866 8.017 1.971 1.00 86.88 296 VAL A C 1
ATOM 2315 O O . VAL A 1 296 ? -19.282 6.987 1.646 1.00 86.88 296 VAL A O 1
ATOM 2318 N N . GLN A 1 297 ? -20.861 8.006 2.863 1.00 89.12 297 GLN A N 1
ATOM 2319 C CA . GLN A 1 297 ? -21.317 6.800 3.558 1.00 89.12 297 GLN A CA 1
ATOM 2320 C C . GLN A 1 297 ? -22.044 5.856 2.597 1.00 89.12 297 GLN A C 1
ATOM 2322 O O . GLN A 1 297 ? -21.855 4.646 2.671 1.00 89.12 297 GLN A O 1
ATOM 2327 N N . ALA A 1 298 ? -22.832 6.399 1.661 1.00 91.50 298 ALA A N 1
ATOM 2328 C CA . ALA A 1 298 ? -23.490 5.607 0.623 1.00 91.50 298 ALA A CA 1
ATOM 2329 C C . ALA A 1 298 ? -22.462 4.902 -0.278 1.00 91.50 298 ALA A C 1
ATOM 2331 O O . ALA A 1 298 ? -22.596 3.711 -0.564 1.00 91.50 298 ALA A O 1
ATOM 2332 N N . GLN A 1 299 ? -21.407 5.621 -0.675 1.00 91.56 299 GLN A N 1
ATOM 2333 C CA . GLN A 1 299 ? -20.302 5.068 -1.455 1.00 91.56 299 GLN A CA 1
ATOM 2334 C C . GLN A 1 299 ? -19.564 3.971 -0.679 1.00 91.56 299 GLN A C 1
ATOM 2336 O O . GLN A 1 299 ? -19.379 2.874 -1.201 1.00 91.56 299 GLN A O 1
ATOM 2341 N N . MET A 1 300 ? -19.181 4.240 0.574 1.00 93.81 300 MET A N 1
ATOM 2342 C CA . MET A 1 300 ? -18.503 3.261 1.425 1.00 93.81 300 MET A CA 1
ATOM 2343 C C . MET A 1 300 ? -19.348 1.999 1.639 1.00 93.81 300 MET A C 1
ATOM 2345 O O . MET A 1 300 ? -18.823 0.895 1.516 1.00 93.81 300 MET A O 1
ATOM 2349 N N . LEU A 1 301 ? -20.647 2.152 1.929 1.00 95.62 301 LEU A N 1
ATOM 2350 C CA . LEU A 1 301 ? -21.571 1.030 2.101 1.00 95.62 301 LEU A CA 1
ATOM 2351 C C . LEU A 1 301 ? -21.644 0.179 0.832 1.00 95.62 301 LEU A C 1
ATOM 2353 O O . LEU A 1 301 ? -21.471 -1.034 0.907 1.00 95.62 301 LEU A O 1
ATOM 2357 N N . THR A 1 302 ? -21.847 0.821 -0.322 1.00 95.56 302 THR A N 1
ATOM 2358 C CA . THR A 1 302 ? -21.960 0.138 -1.619 1.00 95.56 302 THR A CA 1
ATOM 2359 C C . THR A 1 302 ? -20.707 -0.685 -1.911 1.00 95.56 302 THR A C 1
ATOM 2361 O O . THR A 1 302 ? -20.799 -1.873 -2.213 1.00 95.56 302 THR A O 1
ATOM 2364 N N . VAL A 1 303 ? -19.526 -0.083 -1.752 1.00 96.00 303 VAL A N 1
ATOM 2365 C CA . VAL A 1 303 ? -18.252 -0.760 -2.021 1.00 96.00 303 VAL A CA 1
ATOM 2366 C C . VAL A 1 303 ? -17.978 -1.874 -1.012 1.00 96.00 303 VAL A C 1
ATOM 2368 O O . VAL A 1 303 ? -17.503 -2.938 -1.399 1.00 96.00 303 VAL A O 1
ATOM 2371 N N . ALA A 1 304 ? -18.302 -1.681 0.269 1.00 97.31 304 ALA A N 1
ATOM 2372 C CA . ALA A 1 304 ? -18.144 -2.724 1.281 1.00 97.31 304 ALA A CA 1
ATOM 2373 C C . ALA A 1 304 ? -19.070 -3.927 1.019 1.00 97.31 304 ALA A C 1
ATOM 2375 O O . ALA A 1 304 ? -18.644 -5.071 1.177 1.00 97.31 304 ALA A O 1
ATOM 2376 N N . GLN A 1 305 ? -20.306 -3.690 0.565 1.00 96.75 305 GLN A N 1
ATOM 2377 C CA . GLN A 1 305 ? -21.227 -4.750 0.143 1.00 96.75 305 GLN A CA 1
ATOM 2378 C C . GLN A 1 305 ? -20.707 -5.487 -1.094 1.00 96.75 305 GLN A C 1
ATOM 2380 O O . GLN A 1 305 ? -20.674 -6.716 -1.097 1.00 96.75 305 GLN A O 1
ATOM 2385 N N . GLN A 1 306 ? -20.239 -4.757 -2.114 1.00 95.94 306 GLN A N 1
ATOM 2386 C CA . GLN A 1 306 ? -19.618 -5.358 -3.300 1.00 95.94 306 GLN A CA 1
ATOM 2387 C C . GLN A 1 306 ? -18.407 -6.208 -2.912 1.00 95.94 306 GLN A C 1
ATOM 2389 O O . GLN A 1 306 ? -18.284 -7.341 -3.364 1.00 95.94 306 GLN A O 1
ATOM 2394 N N . PHE A 1 307 ? -17.537 -5.706 -2.036 1.00 96.56 307 PHE A N 1
ATOM 2395 C CA . PHE A 1 307 ? -16.367 -6.440 -1.566 1.00 96.56 307 PHE A CA 1
ATOM 2396 C C . PHE A 1 307 ? -16.751 -7.735 -0.837 1.00 96.56 307 PHE A C 1
ATOM 2398 O O . PHE A 1 307 ? -16.200 -8.796 -1.133 1.00 96.56 307 PHE A O 1
ATOM 2405 N N . ALA A 1 308 ? -17.729 -7.669 0.072 1.00 95.25 308 ALA A N 1
ATOM 2406 C CA . ALA A 1 308 ? -18.214 -8.826 0.820 1.00 95.25 308 ALA A CA 1
ATOM 2407 C C . ALA A 1 308 ? -18.873 -9.877 -0.092 1.00 95.25 308 ALA A C 1
ATOM 2409 O O . ALA A 1 308 ? -18.562 -11.067 0.011 1.00 95.25 308 ALA A O 1
ATOM 2410 N N . ALA A 1 309 ? -19.725 -9.443 -1.025 1.00 94.19 309 ALA A N 1
ATOM 2411 C CA . ALA A 1 309 ? -20.350 -10.318 -2.013 1.00 94.19 309 ALA A CA 1
ATOM 2412 C C . ALA A 1 309 ? -19.299 -10.940 -2.939 1.00 94.19 309 ALA A C 1
ATOM 2414 O O . ALA A 1 309 ? -19.313 -12.146 -3.168 1.00 94.19 309 ALA A O 1
ATOM 2415 N N . ALA A 1 310 ? -18.334 -10.148 -3.414 1.00 92.94 310 ALA A N 1
ATOM 2416 C CA . ALA A 1 310 ? -17.242 -10.637 -4.238 1.00 92.94 310 ALA A CA 1
ATOM 2417 C C . ALA A 1 310 ? -16.444 -11.711 -3.507 1.00 92.94 310 ALA A C 1
ATOM 2419 O O . ALA A 1 310 ? -16.295 -12.797 -4.050 1.00 92.94 310 ALA A O 1
ATOM 2420 N N . LEU A 1 311 ? -15.966 -11.447 -2.281 1.00 91.56 311 LEU A N 1
ATOM 2421 C CA . LEU A 1 311 ? -15.303 -12.424 -1.399 1.00 91.56 311 LEU A CA 1
ATOM 2422 C C . LEU A 1 311 ? -16.061 -13.754 -1.315 1.00 91.56 311 LEU A C 1
ATOM 2424 O O . LEU A 1 311 ? -15.449 -14.819 -1.360 1.00 91.56 311 LEU A O 1
ATOM 2428 N N . CYS A 1 312 ? -17.384 -13.693 -1.184 1.00 90.69 312 CYS A N 1
ATOM 2429 C CA . CYS A 1 312 ? -18.198 -14.888 -1.001 1.00 90.69 312 CYS A CA 1
ATOM 2430 C C . CYS A 1 312 ? -18.589 -15.568 -2.320 1.00 90.69 312 CYS A C 1
ATOM 2432 O O . CYS A 1 312 ? -18.925 -16.752 -2.304 1.00 90.69 312 CYS A O 1
ATOM 2434 N N . ASN A 1 313 ? -18.475 -14.866 -3.447 1.00 85.19 313 ASN A N 1
ATOM 2435 C CA . ASN A 1 313 ? -18.608 -15.413 -4.788 1.00 85.19 313 ASN A CA 1
ATOM 2436 C C . ASN A 1 313 ? -17.418 -16.351 -5.064 1.00 85.19 313 ASN A C 1
ATOM 2438 O O . ASN A 1 313 ? -16.271 -15.957 -4.873 1.00 85.19 313 ASN A O 1
ATOM 2442 N N . ASN A 1 314 ? -17.679 -17.600 -5.471 1.00 68.75 314 ASN A N 1
ATOM 2443 C CA . ASN A 1 314 ? -16.738 -18.743 -5.510 1.00 68.75 314 ASN A CA 1
ATOM 2444 C C . ASN A 1 314 ? -15.471 -18.592 -6.390 1.00 68.75 314 ASN A C 1
ATOM 2446 O O . ASN A 1 314 ? -14.767 -19.569 -6.642 1.00 68.75 314 ASN A O 1
ATOM 2450 N N . LYS A 1 315 ? -15.143 -17.385 -6.849 1.00 75.06 315 LYS A N 1
ATOM 2451 C CA . LYS A 1 315 ? -13.898 -17.064 -7.545 1.00 75.06 315 LYS A CA 1
ATOM 2452 C C . LYS A 1 315 ? -12.752 -16.940 -6.543 1.00 75.06 315 LYS A C 1
ATOM 2454 O O . LYS A 1 315 ? -12.800 -16.089 -5.655 1.00 75.06 315 LYS A O 1
ATOM 2459 N N . GLN A 1 316 ? -11.709 -17.749 -6.699 1.00 76.25 316 GLN A N 1
ATOM 2460 C CA . GLN A 1 316 ? -10.483 -17.647 -5.902 1.00 76.25 316 GLN A CA 1
ATOM 2461 C C . GLN A 1 316 ? -9.514 -16.659 -6.554 1.00 76.25 316 GLN A C 1
ATOM 2463 O O . GLN A 1 316 ? -8.729 -17.023 -7.421 1.00 76.25 316 GLN A O 1
ATOM 2468 N N . GLU A 1 317 ? -9.577 -15.399 -6.135 1.00 86.75 317 GLU A N 1
ATOM 2469 C CA . GLU A 1 317 ? -8.695 -14.339 -6.634 1.00 86.75 317 GLU A CA 1
ATOM 2470 C C . GLU A 1 317 ? -8.321 -13.400 -5.494 1.00 86.75 317 GLU A C 1
ATOM 2472 O O . GLU A 1 317 ? -9.201 -13.001 -4.721 1.00 86.75 317 GLU A O 1
ATOM 2477 N N . ALA A 1 318 ? -7.049 -12.999 -5.441 1.00 89.25 318 ALA A N 1
ATOM 2478 C CA . ALA A 1 318 ? -6.587 -11.964 -4.526 1.00 89.25 318 ALA A CA 1
ATOM 2479 C C . ALA A 1 318 ? -7.382 -10.664 -4.726 1.00 89.25 318 ALA A C 1
ATOM 2481 O O . ALA A 1 318 ? -7.546 -10.198 -5.858 1.00 89.25 318 ALA A O 1
ATOM 2482 N N . ARG A 1 319 ? -7.875 -10.080 -3.631 1.00 91.50 319 ARG A N 1
ATOM 2483 C CA . ARG A 1 319 ? -8.629 -8.818 -3.643 1.00 91.50 319 ARG A CA 1
ATOM 2484 C C . ARG A 1 319 ? -8.387 -8.001 -2.388 1.00 91.50 319 ARG A C 1
ATOM 2486 O O . ARG A 1 319 ? -8.222 -8.558 -1.305 1.00 91.50 319 ARG A O 1
ATOM 2493 N N . GLY A 1 320 ? -8.441 -6.684 -2.527 1.00 92.06 320 GLY A N 1
ATOM 2494 C CA . GLY A 1 320 ? -8.245 -5.775 -1.406 1.00 92.06 320 GLY A CA 1
ATOM 2495 C C . GLY A 1 320 ? -9.184 -4.582 -1.429 1.00 92.06 320 GLY A C 1
ATOM 2496 O O . GLY A 1 320 ? -9.466 -4.037 -2.494 1.00 92.06 320 GLY A O 1
ATOM 2497 N N . LEU A 1 321 ? -9.625 -4.158 -0.249 1.00 93.56 321 LEU A N 1
ATOM 2498 C CA . LEU A 1 321 ? -10.325 -2.899 -0.024 1.00 93.56 321 LEU A CA 1
ATOM 2499 C C . LEU A 1 321 ? -9.623 -2.117 1.085 1.00 93.56 321 LEU A C 1
ATOM 2501 O O . LEU A 1 321 ? -9.485 -2.599 2.204 1.00 93.56 321 LEU A O 1
ATOM 2505 N N . ILE A 1 322 ? -9.221 -0.887 0.795 1.00 90.88 322 ILE A N 1
ATOM 2506 C CA . ILE A 1 322 ? -8.618 0.012 1.779 1.00 90.88 322 ILE A CA 1
ATOM 2507 C C . ILE A 1 322 ? -9.485 1.258 1.895 1.00 90.88 322 ILE A C 1
ATOM 2509 O O . ILE A 1 322 ? -9.759 1.919 0.894 1.00 90.88 322 ILE A O 1
ATOM 2513 N N . LEU A 1 323 ? -9.914 1.570 3.117 1.00 91.69 323 LEU A N 1
ATOM 2514 C CA . LEU A 1 323 ? -10.704 2.752 3.447 1.00 91.69 323 LEU A CA 1
ATOM 2515 C C . LEU A 1 323 ? -9.893 3.679 4.351 1.00 91.69 323 LEU A C 1
ATOM 2517 O O . LEU A 1 323 ? -9.582 3.318 5.489 1.00 91.69 323 LEU A O 1
ATOM 2521 N N . THR A 1 324 ? -9.609 4.897 3.893 1.00 87.25 324 THR A N 1
ATOM 2522 C CA . THR A 1 324 ? -8.899 5.891 4.709 1.00 87.25 324 THR A CA 1
ATOM 2523 C C . THR A 1 324 ? -9.640 7.216 4.792 1.00 87.25 324 THR A C 1
ATOM 2525 O O . THR A 1 324 ? -10.250 7.667 3.826 1.00 87.25 324 THR A O 1
ATOM 2528 N N . GLY A 1 325 ? -9.564 7.878 5.943 1.00 85.00 325 GLY A N 1
ATOM 2529 C CA . GLY A 1 325 ? -10.157 9.203 6.145 1.00 85.00 325 GLY A CA 1
ATOM 2530 C C . GLY A 1 325 ? -10.530 9.459 7.597 1.00 85.00 325 GLY A C 1
ATOM 2531 O O . GLY A 1 325 ? -10.135 8.696 8.471 1.00 85.00 325 GLY A O 1
ATOM 2532 N N . MET A 1 326 ? -11.321 10.490 7.884 1.00 84.12 326 MET A N 1
ATOM 2533 C CA . MET A 1 326 ? -11.613 10.919 9.258 1.00 84.12 326 MET A CA 1
ATOM 2534 C C . MET A 1 326 ? -12.207 9.803 10.146 1.00 84.12 326 MET A C 1
ATOM 2536 O O . MET A 1 326 ? -12.933 8.923 9.662 1.00 84.12 326 MET A O 1
ATOM 2540 N N . PRO A 1 327 ? -11.935 9.803 11.464 1.00 84.00 327 PRO A N 1
ATOM 2541 C CA . PRO A 1 327 ? -12.605 8.900 12.397 1.00 84.00 327 PRO A CA 1
ATOM 2542 C C . PRO A 1 327 ? -14.105 9.214 12.502 1.00 84.00 327 PRO A C 1
ATOM 2544 O O . PRO A 1 327 ? -14.552 10.315 12.205 1.00 84.00 327 PRO A O 1
ATOM 2547 N N . GLY A 1 328 ? -14.893 8.230 12.943 1.00 82.50 328 GLY A N 1
ATOM 2548 C CA . GLY A 1 328 ? -16.321 8.427 13.239 1.00 82.50 328 GLY A CA 1
ATOM 2549 C C . GLY A 1 328 ? -17.268 8.322 12.039 1.00 82.50 328 GLY A C 1
ATOM 2550 O O . GLY A 1 328 ? -18.476 8.263 12.233 1.00 82.50 328 GLY A O 1
ATOM 2551 N N . ILE A 1 329 ? -16.758 8.194 10.811 1.00 88.00 329 ILE A N 1
ATOM 2552 C CA . ILE A 1 329 ? -17.579 8.051 9.588 1.00 88.00 329 ILE A CA 1
ATOM 2553 C C . ILE A 1 329 ? -18.084 6.615 9.322 1.00 88.00 329 ILE A C 1
ATOM 2555 O O . ILE A 1 329 ? -18.760 6.357 8.327 1.00 88.00 329 ILE A O 1
ATOM 2559 N N . GLY A 1 330 ? -17.745 5.660 10.197 1.00 89.88 330 GLY A N 1
ATOM 2560 C CA . GLY A 1 330 ? -18.244 4.281 10.135 1.00 89.88 330 GLY A CA 1
ATOM 2561 C C . GLY A 1 330 ? -17.367 3.268 9.384 1.00 89.88 330 GLY A C 1
ATOM 2562 O O . GLY A 1 330 ? -17.877 2.238 8.961 1.00 89.88 330 GLY A O 1
ATOM 2563 N N . LYS A 1 331 ? -16.054 3.506 9.242 1.00 92.56 331 LYS A N 1
ATOM 2564 C CA . LYS A 1 331 ? -15.125 2.525 8.638 1.00 92.56 331 LYS A CA 1
ATOM 2565 C C . LYS A 1 331 ? -15.092 1.199 9.413 1.00 92.56 331 LYS A C 1
ATOM 2567 O O . LYS A 1 331 ? -15.404 0.168 8.837 1.00 92.56 331 LYS A O 1
ATOM 2572 N N . THR A 1 332 ? -14.844 1.249 10.726 1.00 90.81 332 THR A N 1
ATOM 2573 C CA . THR A 1 332 ? -14.871 0.072 11.620 1.00 90.81 332 THR A CA 1
ATOM 2574 C C . THR A 1 332 ? -16.221 -0.651 11.597 1.00 90.81 332 THR A C 1
ATOM 2576 O O . THR A 1 332 ? -16.267 -1.877 11.614 1.00 90.81 332 THR A O 1
ATOM 2579 N N . HIS A 1 333 ? -17.338 0.086 11.489 1.00 92.44 333 HIS A N 1
ATOM 2580 C CA . HIS A 1 333 ? -18.669 -0.518 11.324 1.00 92.44 333 HIS A CA 1
ATOM 2581 C C . HIS A 1 333 ? -18.709 -1.392 10.073 1.00 92.44 333 HIS A C 1
ATOM 2583 O O . HIS A 1 333 ? -19.134 -2.542 10.147 1.00 92.44 333 HIS A O 1
ATOM 2589 N N . LEU A 1 334 ? -18.260 -0.864 8.932 1.00 95.38 334 LEU A N 1
ATOM 2590 C CA . LEU A 1 334 ? -18.237 -1.613 7.679 1.00 95.38 334 LEU A CA 1
ATOM 2591 C C . LEU A 1 334 ? -17.235 -2.770 7.718 1.00 95.38 334 LEU A C 1
ATOM 2593 O O . LEU A 1 334 ? -17.581 -3.844 7.243 1.00 95.38 334 LEU A O 1
ATOM 2597 N N . SER A 1 335 ? -16.065 -2.602 8.343 1.00 94.31 335 SER A N 1
ATOM 2598 C CA . SER A 1 335 ? -15.117 -3.697 8.600 1.00 94.31 335 SER A CA 1
ATOM 2599 C C . SER A 1 335 ? -15.809 -4.874 9.305 1.00 94.31 335 SER A C 1
ATOM 2601 O O . SER A 1 335 ? -15.706 -6.021 8.877 1.00 94.31 335 SER A O 1
ATOM 2603 N N . ILE A 1 336 ? -16.594 -4.588 10.347 1.00 92.44 336 ILE A N 1
ATOM 2604 C CA . ILE A 1 336 ? -17.332 -5.599 11.118 1.00 92.44 336 ILE A CA 1
ATOM 2605 C C . ILE A 1 336 ? -18.511 -6.175 10.330 1.00 92.44 336 ILE A C 1
ATOM 2607 O O . ILE A 1 336 ? -18.776 -7.376 10.406 1.00 92.44 336 ILE A O 1
ATOM 2611 N N . ALA A 1 337 ? -19.208 -5.353 9.545 1.00 94.12 337 ALA A N 1
ATOM 2612 C CA . ALA A 1 337 ? -20.285 -5.817 8.679 1.00 94.12 337 ALA A CA 1
ATOM 2613 C C . ALA A 1 337 ? -19.769 -6.795 7.610 1.00 94.12 337 ALA A C 1
ATOM 2615 O O . ALA A 1 337 ? -20.371 -7.849 7.416 1.00 94.12 337 ALA A O 1
ATOM 2616 N N . VAL A 1 338 ? -18.625 -6.490 6.987 1.00 95.00 338 VAL A N 1
ATOM 2617 C CA . VAL A 1 338 ? -17.932 -7.376 6.040 1.00 95.00 338 VAL A CA 1
ATOM 2618 C C . VAL A 1 338 ? -17.480 -8.658 6.741 1.00 95.00 338 VAL A C 1
ATOM 2620 O O . VAL A 1 338 ? -17.757 -9.741 6.232 1.00 95.00 338 VAL A O 1
ATOM 2623 N N . ALA A 1 339 ? -16.850 -8.561 7.920 1.00 92.81 339 ALA A N 1
ATOM 2624 C CA . ALA A 1 339 ? -16.434 -9.725 8.710 1.00 92.81 339 ALA A CA 1
ATOM 2625 C C . ALA A 1 339 ? -17.607 -10.660 9.017 1.00 92.81 339 ALA A C 1
ATOM 2627 O O . ALA A 1 339 ? -17.529 -11.870 8.814 1.00 92.81 339 ALA A O 1
ATOM 2628 N N . THR A 1 340 ? -18.710 -10.084 9.494 1.00 90.44 340 THR A N 1
ATOM 2629 C CA . THR A 1 340 ? -19.914 -10.822 9.879 1.00 90.44 340 THR A CA 1
ATOM 2630 C C . THR A 1 340 ? -20.559 -11.471 8.664 1.00 90.44 340 THR A C 1
ATOM 2632 O O . THR A 1 340 ? -20.884 -12.654 8.711 1.00 90.44 340 THR A O 1
ATOM 2635 N N . TYR A 1 341 ? -20.694 -10.730 7.561 1.00 91.44 341 TYR A N 1
ATOM 2636 C CA . TYR A 1 341 ? -21.214 -11.268 6.309 1.00 91.44 341 TYR A CA 1
ATOM 2637 C C . TYR A 1 341 ? -20.348 -12.429 5.810 1.00 91.44 341 TYR A C 1
ATOM 2639 O O . TYR A 1 341 ? -20.873 -13.497 5.517 1.00 91.44 341 TYR A O 1
ATOM 2647 N N . ALA A 1 342 ? -19.025 -12.264 5.767 1.00 90.81 342 ALA A N 1
ATOM 2648 C CA . ALA A 1 342 ? -18.103 -13.305 5.324 1.00 90.81 342 ALA A CA 1
ATOM 2649 C C . ALA A 1 342 ? -18.202 -14.569 6.198 1.00 90.81 342 ALA A C 1
ATOM 2651 O O . ALA A 1 342 ? -18.333 -15.673 5.670 1.00 90.81 342 ALA A O 1
ATOM 2652 N N . ALA A 1 343 ? -18.223 -14.407 7.524 1.00 88.12 343 ALA A N 1
ATOM 2653 C CA . ALA A 1 343 ? -18.375 -15.514 8.466 1.00 88.12 343 ALA A CA 1
ATOM 2654 C C . ALA A 1 343 ? -19.728 -16.236 8.319 1.00 88.12 343 ALA A C 1
ATOM 2656 O O . ALA A 1 343 ? -19.781 -17.461 8.387 1.00 88.12 343 ALA A O 1
ATOM 2657 N N . GLN A 1 344 ? -20.819 -15.502 8.068 1.00 86.94 344 GLN A N 1
ATOM 2658 C CA . GLN A 1 344 ? -22.144 -16.080 7.794 1.00 86.94 344 GLN A CA 1
ATOM 2659 C C . GLN A 1 344 ? -22.183 -16.899 6.494 1.00 86.94 344 GLN A C 1
ATOM 2661 O O . GLN A 1 344 ? -22.999 -17.810 6.379 1.00 86.94 344 GLN A O 1
ATOM 2666 N N . HIS A 1 345 ? -21.285 -16.606 5.552 1.00 88.00 345 HIS A N 1
ATOM 2667 C CA . HIS A 1 345 ? -21.114 -17.327 4.289 1.00 88.00 345 HIS A CA 1
ATOM 2668 C C . HIS A 1 345 ? -19.924 -18.307 4.329 1.00 88.00 345 HIS A C 1
ATOM 2670 O O . HIS A 1 345 ? -19.309 -18.591 3.298 1.00 88.00 345 HIS A O 1
ATOM 2676 N N . GLY A 1 346 ? -19.566 -18.800 5.521 1.00 85.75 346 GLY A N 1
ATOM 2677 C CA . GLY A 1 346 ? -18.592 -19.879 5.704 1.00 85.75 346 GLY A CA 1
ATOM 2678 C C . GLY A 1 346 ? -17.132 -19.494 5.447 1.00 85.75 346 GLY A C 1
ATOM 2679 O O . GLY A 1 346 ? -16.297 -20.374 5.241 1.00 85.75 346 GLY A O 1
ATOM 2680 N N . ARG A 1 347 ? -16.796 -18.197 5.426 1.00 88.69 347 ARG A N 1
ATOM 2681 C CA . ARG A 1 347 ? -15.413 -17.718 5.265 1.00 88.69 347 ARG A CA 1
ATOM 2682 C C . ARG A 1 347 ? -14.726 -17.553 6.617 1.00 88.69 347 ARG A C 1
ATOM 2684 O O . ARG A 1 347 ? -15.341 -17.127 7.592 1.00 88.69 347 ARG A O 1
ATOM 2691 N N . ARG A 1 348 ? -13.428 -17.848 6.653 1.00 89.94 348 ARG A N 1
ATOM 2692 C CA . ARG A 1 348 ? -12.567 -17.722 7.840 1.00 89.94 348 ARG A CA 1
ATOM 2693 C C . ARG A 1 348 ? -12.038 -16.299 7.937 1.00 89.94 348 ARG A C 1
ATOM 2695 O O . ARG A 1 348 ? -11.420 -15.827 6.981 1.00 89.94 348 ARG A O 1
ATOM 2702 N N . VAL A 1 349 ? -12.298 -15.611 9.049 1.00 90.50 349 VAL A N 1
ATOM 2703 C CA . VAL A 1 349 ? -12.052 -14.165 9.160 1.00 90.50 349 VAL A CA 1
ATOM 2704 C C . VAL A 1 349 ? -11.079 -13.839 10.285 1.00 90.50 349 VAL A C 1
ATOM 2706 O O . VAL A 1 349 ? -11.412 -13.942 11.461 1.00 90.50 349 VAL A O 1
ATOM 2709 N N . LEU A 1 350 ? -9.912 -13.309 9.932 1.00 92.44 350 LEU A N 1
ATOM 2710 C CA . LEU A 1 350 ? -9.035 -12.641 10.883 1.00 92.44 350 LEU A CA 1
ATOM 2711 C C . LEU A 1 350 ? -9.436 -11.171 10.978 1.00 92.44 350 LEU A C 1
ATOM 2713 O O . LEU A 1 350 ? -9.131 -10.395 10.082 1.00 92.44 350 LEU A O 1
ATOM 2717 N N . PHE A 1 351 ? -10.102 -10.780 12.059 1.00 91.31 351 PHE A N 1
ATOM 2718 C CA . PHE A 1 351 ? -10.233 -9.373 12.435 1.00 91.31 351 PHE A CA 1
ATOM 2719 C C . PHE A 1 351 ? -9.138 -9.044 13.443 1.00 91.31 351 PHE A C 1
ATOM 2721 O O . PHE A 1 351 ? -8.980 -9.788 14.410 1.00 91.31 351 PHE A O 1
ATOM 2728 N N . ILE A 1 352 ? -8.384 -7.969 13.228 1.00 89.06 352 ILE A N 1
ATOM 2729 C CA . ILE A 1 352 ? -7.357 -7.502 14.162 1.00 89.06 352 ILE A CA 1
ATOM 2730 C C . ILE A 1 352 ? -7.130 -5.998 14.001 1.00 89.06 352 ILE A C 1
ATOM 2732 O O . ILE A 1 352 ? -7.202 -5.466 12.894 1.00 89.06 352 ILE A O 1
ATOM 2736 N N . ASP A 1 353 ? -6.864 -5.306 15.105 1.00 84.94 353 ASP A N 1
ATOM 2737 C CA . ASP A 1 353 ? -6.525 -3.884 15.113 1.00 84.94 353 ASP A CA 1
ATOM 2738 C C . ASP A 1 353 ?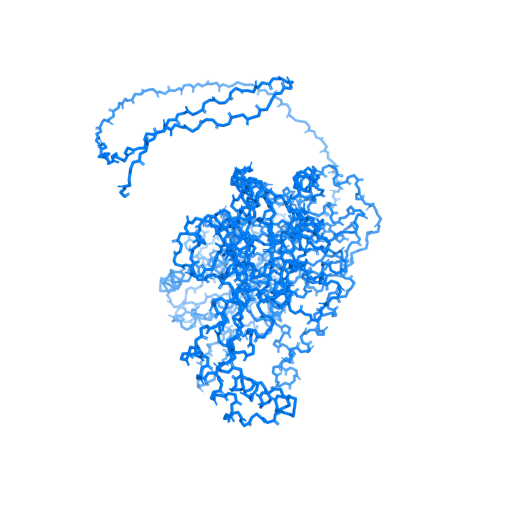 -5.062 -3.636 15.518 1.00 84.94 353 ASP A C 1
ATOM 2740 O O . ASP A 1 353 ? -4.355 -4.529 15.998 1.00 84.94 353 ASP A O 1
ATOM 2744 N N . ALA A 1 354 ? -4.582 -2.408 15.294 1.00 80.00 354 ALA A N 1
ATOM 2745 C CA . ALA A 1 354 ? -3.198 -2.039 15.599 1.00 80.00 354 ALA A CA 1
ATOM 2746 C C . ALA A 1 354 ? -2.836 -2.223 17.084 1.00 80.00 354 ALA A C 1
ATOM 2748 O O . ALA A 1 354 ? -1.696 -2.572 17.391 1.00 80.00 354 ALA A O 1
ATOM 2749 N N . GLU A 1 355 ? -3.792 -1.987 17.985 1.00 77.19 355 GLU A N 1
ATOM 2750 C CA . GLU A 1 355 ? -3.607 -2.095 19.435 1.00 77.19 355 GLU A CA 1
ATOM 2751 C C . GLU A 1 355 ? -3.412 -3.552 19.856 1.00 77.19 355 GLU A C 1
ATOM 2753 O O . GLU A 1 355 ? -2.491 -3.860 20.609 1.00 77.19 355 GLU A O 1
ATOM 2758 N N . THR A 1 356 ? -4.195 -4.473 19.295 1.00 81.69 356 THR A N 1
ATOM 2759 C CA . THR A 1 356 ? -4.079 -5.906 19.574 1.00 81.69 356 THR A CA 1
ATOM 2760 C C . THR A 1 356 ? -2.720 -6.460 19.151 1.00 81.69 356 THR A C 1
ATOM 2762 O O . THR A 1 356 ? -2.118 -7.243 19.886 1.00 81.69 356 THR A O 1
ATOM 2765 N N . ILE A 1 357 ? -2.192 -6.015 18.004 1.00 84.75 357 ILE A N 1
ATOM 2766 C CA . ILE A 1 357 ? -0.844 -6.386 17.546 1.00 84.75 357 ILE A CA 1
ATOM 2767 C C . ILE A 1 357 ? 0.221 -5.884 18.534 1.00 84.75 357 ILE A C 1
ATOM 2769 O O . ILE A 1 357 ? 1.133 -6.629 18.897 1.00 84.75 357 ILE A O 1
ATOM 2773 N N . GLY A 1 358 ? 0.095 -4.636 18.998 1.00 81.88 358 GLY A N 1
ATOM 2774 C CA . GLY A 1 358 ? 0.991 -4.055 20.002 1.00 81.88 358 GLY A CA 1
ATOM 2775 C C . GLY A 1 358 ? 0.939 -4.793 21.343 1.00 81.88 358 GLY A C 1
ATOM 2776 O O . GLY A 1 358 ? 1.982 -5.112 21.910 1.00 81.88 358 GLY A O 1
ATOM 2777 N N . ASN A 1 359 ? -0.260 -5.142 21.809 1.00 78.88 359 ASN A N 1
ATOM 2778 C CA . ASN A 1 359 ? -0.462 -5.901 23.044 1.00 78.88 359 ASN A CA 1
ATOM 2779 C C . ASN A 1 359 ? 0.141 -7.309 22.953 1.00 78.88 359 ASN A C 1
ATOM 2781 O O . ASN A 1 359 ? 0.742 -7.780 23.916 1.00 78.88 359 ASN A O 1
ATOM 2785 N N . ALA A 1 360 ? 0.032 -7.978 21.800 1.00 82.50 360 ALA A N 1
ATOM 2786 C CA . ALA A 1 360 ? 0.672 -9.274 21.582 1.00 82.50 360 ALA A CA 1
ATOM 2787 C C . ALA A 1 360 ? 2.205 -9.172 21.662 1.00 82.50 360 ALA A C 1
ATOM 2789 O O . ALA A 1 360 ? 2.835 -9.974 22.351 1.00 82.50 360 ALA A O 1
ATOM 2790 N N . TYR A 1 361 ? 2.793 -8.150 21.028 1.00 82.50 361 TYR A N 1
ATOM 2791 C CA . TYR A 1 361 ? 4.231 -7.874 21.104 1.00 82.50 361 TYR A CA 1
ATOM 2792 C C . TYR A 1 361 ? 4.695 -7.652 22.553 1.00 82.50 361 TYR A C 1
ATOM 2794 O O . TYR A 1 361 ? 5.672 -8.258 22.993 1.00 82.50 361 TYR A O 1
ATOM 2802 N N . GLN A 1 362 ? 3.972 -6.820 23.311 1.00 78.56 362 GLN A N 1
ATOM 2803 C CA . GLN A 1 362 ? 4.287 -6.540 24.716 1.00 78.56 362 GLN A CA 1
ATOM 2804 C C . GLN A 1 362 ? 4.178 -7.794 25.583 1.00 78.56 362 GLN A C 1
ATOM 2806 O O . GLN A 1 362 ? 5.126 -8.128 26.286 1.00 78.56 362 GLN A O 1
ATOM 2811 N N . LYS A 1 363 ? 3.072 -8.537 25.469 1.00 79.00 363 LYS A N 1
ATOM 2812 C CA . LYS A 1 363 ? 2.822 -9.752 26.253 1.00 79.00 363 LYS A CA 1
ATOM 2813 C C . LYS A 1 363 ? 3.912 -10.807 26.062 1.00 79.00 363 LYS A C 1
ATOM 2815 O O . LYS A 1 363 ? 4.349 -11.418 27.033 1.00 79.00 363 LYS A O 1
ATOM 2820 N N . ILE A 1 364 ? 4.361 -11.027 24.825 1.00 79.75 364 ILE A N 1
ATOM 2821 C CA . ILE A 1 364 ? 5.466 -11.958 24.553 1.00 79.75 364 ILE A CA 1
ATOM 2822 C C . ILE A 1 364 ? 6.760 -11.432 25.180 1.00 79.75 364 ILE A C 1
ATOM 2824 O O . ILE A 1 364 ? 7.508 -12.200 25.786 1.00 79.75 364 ILE A O 1
ATOM 2828 N N . GLY A 1 365 ? 7.002 -10.123 25.078 1.00 77.44 365 GLY A N 1
ATOM 2829 C CA . GLY A 1 365 ? 8.165 -9.490 25.687 1.00 77.44 365 GLY A CA 1
ATOM 2830 C C . GLY A 1 365 ? 8.214 -9.660 27.208 1.00 77.44 365 GLY A C 1
ATOM 2831 O O . GLY A 1 365 ? 9.241 -10.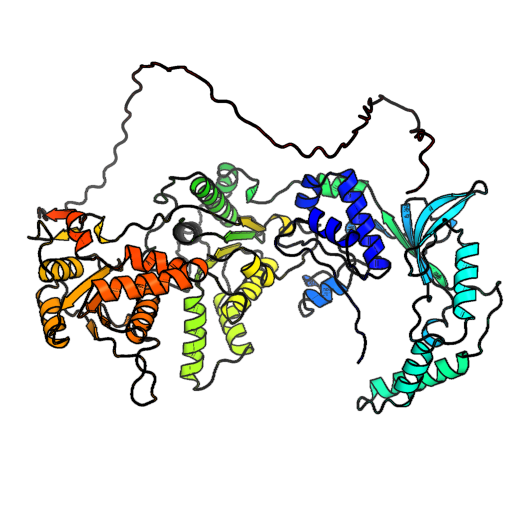048 27.761 1.00 77.44 365 GLY A O 1
ATOM 2832 N N . GLU A 1 366 ? 7.085 -9.444 27.882 1.00 76.44 366 GLU A N 1
ATOM 2833 C CA . GLU A 1 366 ? 6.930 -9.616 29.330 1.00 76.44 366 GLU A CA 1
ATOM 2834 C C . GLU A 1 366 ? 7.152 -11.064 29.767 1.00 76.44 366 GLU A C 1
ATOM 2836 O O . GLU A 1 366 ? 7.903 -11.315 30.707 1.00 76.44 366 GLU A O 1
ATOM 2841 N N . GLN A 1 367 ? 6.561 -12.028 29.054 1.00 76.25 367 GLN A N 1
ATOM 2842 C CA . GLN A 1 367 ? 6.729 -13.456 29.345 1.00 76.25 367 GLN A CA 1
ATOM 2843 C C . GLN A 1 367 ? 8.190 -13.912 29.260 1.00 76.25 367 GLN A C 1
ATOM 2845 O O . GLN A 1 367 ? 8.577 -14.865 29.936 1.00 76.25 367 GLN A O 1
ATOM 2850 N N . ARG A 1 368 ? 9.004 -13.241 28.438 1.00 78.88 368 ARG A N 1
ATOM 2851 C CA . ARG A 1 368 ? 10.423 -13.564 28.244 1.00 78.88 368 ARG A CA 1
ATOM 2852 C C . ARG A 1 368 ? 11.379 -12.686 29.048 1.00 78.88 368 ARG A C 1
ATOM 2854 O O . ARG A 1 368 ? 12.555 -13.024 29.149 1.00 78.88 368 ARG A O 1
ATOM 2861 N N . GLY A 1 369 ? 10.910 -11.557 29.572 1.00 77.88 369 GLY A N 1
ATOM 2862 C CA . GLY A 1 369 ? 11.758 -10.520 30.163 1.00 77.88 369 GLY A CA 1
ATOM 2863 C C . GLY A 1 369 ? 12.625 -9.758 29.147 1.00 77.88 369 GLY A C 1
ATOM 2864 O O . GLY A 1 369 ? 13.500 -8.997 29.555 1.00 77.88 369 GLY A O 1
ATOM 2865 N N . VAL A 1 370 ? 12.405 -9.952 27.840 1.00 78.50 370 VAL A N 1
ATOM 2866 C CA . VAL A 1 370 ? 13.110 -9.275 26.735 1.00 78.50 370 VAL A CA 1
ATOM 2867 C C . VAL A 1 370 ? 12.165 -9.085 25.541 1.00 78.50 370 VAL A C 1
ATOM 2869 O O . VAL A 1 370 ? 11.319 -9.952 25.325 1.00 78.50 370 VAL A O 1
ATOM 2872 N N . PRO A 1 371 ? 12.296 -8.010 24.736 1.00 81.31 371 PRO A N 1
ATOM 2873 C CA . PRO A 1 371 ? 11.456 -7.804 23.554 1.00 81.31 371 PRO A CA 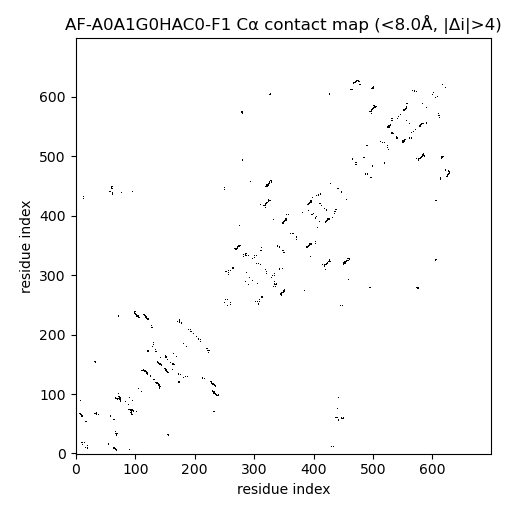1
ATOM 2874 C C . PRO A 1 371 ? 11.501 -8.998 22.582 1.00 81.31 371 PRO A C 1
ATOM 2876 O O . PRO A 1 371 ? 12.578 -9.576 22.398 1.00 81.31 371 PRO A O 1
ATOM 2879 N N . PRO A 1 372 ? 10.372 -9.378 21.951 1.00 83.31 372 PRO A N 1
ATOM 2880 C CA . PRO A 1 372 ? 10.366 -10.467 20.984 1.00 83.31 372 PRO A CA 1
ATOM 2881 C C . PRO A 1 372 ? 11.218 -10.117 19.766 1.00 83.31 372 PRO A C 1
ATOM 2883 O O . PRO A 1 372 ? 11.260 -8.972 19.312 1.00 83.31 372 PRO A O 1
ATOM 2886 N N . SER A 1 373 ? 11.894 -11.128 19.232 1.00 85.81 373 SER A N 1
ATOM 2887 C CA . SER A 1 373 ? 12.656 -11.012 17.999 1.00 85.81 373 SER A CA 1
ATOM 2888 C C . SER A 1 373 ? 11.741 -10.926 16.780 1.00 85.81 373 SER A C 1
ATOM 2890 O O . SER A 1 373 ? 10.575 -11.329 16.787 1.00 85.81 373 SER A O 1
ATOM 2892 N N . ASP A 1 374 ? 12.326 -10.447 15.692 1.00 82.31 374 ASP A N 1
ATOM 2893 C CA . ASP A 1 374 ? 11.690 -10.348 14.387 1.00 82.31 374 ASP A CA 1
ATOM 2894 C C . ASP A 1 374 ? 11.114 -11.682 13.886 1.00 82.31 374 ASP A C 1
ATOM 2896 O O . ASP A 1 374 ? 9.985 -11.717 13.400 1.00 82.31 374 ASP A O 1
ATOM 2900 N N . ALA A 1 375 ? 11.858 -12.777 14.056 1.00 85.06 375 ALA A N 1
ATOM 2901 C CA . ALA A 1 375 ? 11.439 -14.111 13.632 1.00 85.06 375 ALA A CA 1
ATOM 2902 C C . ALA A 1 375 ? 10.253 -14.645 14.452 1.00 85.06 375 ALA A C 1
ATOM 2904 O O . ALA A 1 375 ? 9.370 -15.304 13.912 1.00 85.06 375 ALA A O 1
ATOM 2905 N N . GLU A 1 376 ? 10.200 -14.337 15.750 1.00 86.50 376 GLU A N 1
ATOM 2906 C CA . GLU A 1 376 ? 9.092 -14.760 16.615 1.00 86.50 376 GLU A CA 1
ATOM 2907 C C . GLU A 1 376 ? 7.790 -14.056 16.240 1.00 86.50 376 GLU A C 1
ATOM 2909 O O . GLU A 1 376 ? 6.737 -14.690 16.170 1.00 86.50 376 GLU A O 1
ATOM 2914 N N . MET A 1 377 ? 7.862 -12.754 15.947 1.00 87.69 377 MET A N 1
ATOM 2915 C CA . MET A 1 377 ? 6.695 -12.018 15.469 1.00 87.69 377 MET A CA 1
ATOM 2916 C C . MET A 1 377 ? 6.229 -12.535 14.106 1.00 87.69 377 MET A C 1
ATOM 2918 O O . MET A 1 377 ? 5.030 -12.699 13.903 1.00 87.69 377 MET A O 1
ATOM 2922 N N . GLU A 1 378 ? 7.151 -12.838 13.188 1.00 86.00 378 GLU A N 1
ATOM 2923 C CA . GLU A 1 378 ? 6.807 -13.445 11.897 1.00 86.00 378 GLU A CA 1
ATOM 2924 C C . GLU A 1 378 ? 6.145 -14.814 12.040 1.00 86.00 378 GLU A C 1
ATOM 2926 O O . GLU A 1 378 ? 5.164 -15.082 11.346 1.00 86.00 378 GLU A O 1
ATOM 2931 N N . GLN A 1 379 ? 6.622 -15.653 12.960 1.00 89.44 379 GLN A N 1
ATOM 2932 C CA . GLN A 1 379 ? 5.998 -16.942 13.238 1.00 89.44 379 GLN A CA 1
ATOM 2933 C C . GLN A 1 379 ? 4.567 -16.767 13.766 1.00 89.44 379 GLN A C 1
ATOM 2935 O O . GLN A 1 379 ? 3.644 -17.376 13.228 1.00 89.44 379 GLN A O 1
ATOM 2940 N N . LEU A 1 380 ? 4.359 -15.888 14.752 1.00 89.81 380 LEU A N 1
ATOM 2941 C CA . LEU A 1 380 ? 3.023 -15.580 15.274 1.00 89.81 380 LEU A CA 1
ATOM 2942 C C . LEU A 1 380 ? 2.084 -15.082 14.166 1.00 89.81 380 LEU A C 1
ATOM 2944 O O . LEU A 1 380 ? 0.920 -15.470 14.092 1.00 89.81 380 LEU A O 1
ATOM 2948 N N . PHE A 1 381 ? 2.587 -14.221 13.285 1.00 91.44 381 PHE A N 1
ATOM 2949 C CA . PHE A 1 381 ? 1.819 -13.714 12.155 1.00 91.44 381 PHE A CA 1
ATOM 2950 C C . PHE A 1 381 ? 1.472 -14.807 11.148 1.00 91.44 381 PHE A C 1
ATOM 2952 O O . PHE A 1 381 ? 0.345 -14.831 10.655 1.00 91.44 381 PHE A O 1
ATOM 2959 N N . ALA A 1 382 ? 2.400 -15.720 10.859 1.00 89.50 382 ALA A N 1
ATOM 2960 C CA . ALA A 1 382 ? 2.136 -16.875 10.012 1.00 89.50 382 ALA A CA 1
ATOM 2961 C C . ALA A 1 382 ? 1.057 -17.783 10.624 1.00 89.50 382 ALA A C 1
ATOM 2963 O O . ALA A 1 382 ? 0.168 -18.229 9.903 1.00 89.50 382 ALA A O 1
ATOM 2964 N N . GLU A 1 383 ? 1.083 -17.991 11.943 1.00 90.81 383 GLU A N 1
ATOM 2965 C CA . GLU A 1 383 ? 0.054 -18.737 12.678 1.00 90.81 383 GLU A CA 1
ATOM 2966 C C . GLU A 1 383 ? -1.316 -18.043 12.614 1.00 90.81 383 GLU A C 1
ATOM 2968 O O . GLU A 1 383 ? -2.327 -18.696 12.369 1.00 90.81 383 GLU A O 1
ATOM 2973 N N . TRP A 1 384 ? -1.371 -16.715 12.772 1.00 91.50 384 TRP A N 1
ATOM 2974 C CA . TRP A 1 384 ? -2.621 -15.951 12.651 1.00 91.50 384 TRP A CA 1
ATOM 2975 C C . TRP A 1 384 ? -3.207 -15.962 11.243 1.00 91.50 384 TRP A C 1
ATOM 2977 O O . TRP A 1 384 ? -4.427 -15.952 11.090 1.00 91.50 384 TRP A O 1
ATOM 2987 N N . LEU A 1 385 ? -2.348 -15.921 10.224 1.00 91.88 385 LEU A N 1
ATOM 2988 C CA . LEU A 1 385 ? -2.750 -15.902 8.820 1.00 91.88 385 LEU A CA 1
ATOM 2989 C C . LEU A 1 385 ? -3.064 -17.299 8.287 1.00 91.88 385 LEU A C 1
ATOM 2991 O O . LEU A 1 385 ? -3.725 -17.408 7.250 1.00 91.88 385 LEU A O 1
ATOM 2995 N N . ASP A 1 386 ? -2.606 -18.365 8.948 1.00 89.94 386 ASP A N 1
ATOM 2996 C CA . ASP A 1 386 ? -2.842 -19.712 8.458 1.00 89.94 386 ASP A CA 1
ATOM 2997 C C . ASP A 1 386 ? -4.336 -19.944 8.258 1.00 89.94 386 ASP A C 1
ATOM 2999 O O . ASP A 1 386 ? -5.172 -19.643 9.110 1.00 89.94 386 ASP A O 1
ATOM 3003 N N . ASN A 1 387 ? -4.678 -20.486 7.089 1.00 88.38 387 ASN A N 1
ATOM 3004 C CA . ASN A 1 387 ? -6.053 -20.863 6.813 1.00 88.38 387 ASN A CA 1
ATOM 3005 C C . ASN A 1 387 ? -7.085 -19.712 6.940 1.00 88.38 387 ASN A C 1
ATOM 3007 O O . ASN A 1 387 ? -8.263 -19.966 7.156 1.00 88.38 387 ASN A O 1
ATOM 3011 N N . ILE A 1 388 ? -6.701 -18.451 6.747 1.00 92.25 388 ILE A N 1
ATOM 3012 C CA . ILE A 1 388 ? -7.636 -17.318 6.717 1.00 92.25 388 ILE A CA 1
ATOM 3013 C C . ILE A 1 388 ? -8.108 -17.011 5.288 1.00 92.25 388 ILE A C 1
ATOM 3015 O O . ILE A 1 388 ? -7.342 -17.047 4.327 1.00 92.25 388 ILE A O 1
ATOM 3019 N N . ASP A 1 389 ? -9.396 -16.698 5.124 1.00 92.69 389 ASP A N 1
ATOM 3020 C CA . ASP A 1 389 ? -9.971 -16.312 3.829 1.00 92.69 389 ASP A CA 1
ATOM 3021 C C . ASP A 1 389 ? -10.120 -14.793 3.678 1.00 92.69 389 ASP A C 1
ATOM 3023 O O . ASP A 1 389 ? -9.993 -14.267 2.570 1.00 92.69 389 ASP A O 1
ATOM 3027 N N . LEU A 1 390 ? -10.341 -14.094 4.793 1.00 94.19 390 LEU A N 1
ATOM 3028 C CA . LEU A 1 390 ? -10.404 -12.640 4.876 1.00 94.19 390 LEU A CA 1
ATOM 3029 C C . LEU A 1 390 ? -9.563 -12.134 6.048 1.00 94.19 390 LEU A C 1
ATOM 3031 O O . LEU A 1 390 ? -9.846 -12.456 7.200 1.00 94.19 390 LEU A O 1
ATOM 3035 N N . VAL A 1 391 ? -8.589 -11.281 5.749 1.00 94.62 391 VAL A N 1
ATOM 3036 C CA . VAL A 1 391 ? -7.841 -10.513 6.745 1.00 94.62 391 VAL A CA 1
ATOM 3037 C C . VAL A 1 391 ? -8.426 -9.105 6.812 1.00 94.62 391 VAL A C 1
ATOM 3039 O O . VAL A 1 391 ? -8.520 -8.426 5.793 1.00 94.62 391 VAL A O 1
ATOM 3042 N N . ILE A 1 392 ? -8.819 -8.656 7.998 1.00 94.25 392 ILE A N 1
ATOM 3043 C CA . ILE A 1 392 ? -9.266 -7.293 8.273 1.00 94.25 392 ILE A CA 1
ATOM 3044 C C . ILE A 1 392 ? -8.305 -6.660 9.268 1.00 94.25 392 ILE A C 1
ATOM 3046 O O . ILE A 1 392 ? -8.200 -7.116 10.404 1.00 94.25 392 ILE A O 1
ATOM 3050 N N . LEU A 1 393 ? -7.654 -5.585 8.832 1.00 91.94 393 LEU A N 1
ATOM 3051 C CA . LEU A 1 393 ? -6.771 -4.760 9.644 1.00 91.94 393 LEU A CA 1
ATOM 3052 C C . LEU A 1 393 ? -7.473 -3.437 9.942 1.00 91.94 393 LEU A C 1
ATOM 3054 O O . LEU A 1 393 ? -7.528 -2.547 9.090 1.00 91.94 393 LEU A O 1
ATOM 3058 N N . ASP A 1 394 ? -8.060 -3.325 11.129 1.00 89.88 394 ASP A N 1
ATOM 3059 C CA . ASP A 1 394 ? -8.817 -2.138 11.520 1.00 89.88 394 ASP A CA 1
ATOM 3060 C C . ASP A 1 394 ? -7.927 -1.108 12.230 1.00 89.88 394 ASP A C 1
ATOM 3062 O O . ASP A 1 394 ? -7.059 -1.438 13.035 1.00 89.88 394 ASP A O 1
ATOM 3066 N N . ASP A 1 395 ? -8.160 0.166 11.927 1.00 84.00 395 ASP A N 1
ATOM 3067 C CA . ASP A 1 395 ? -7.499 1.312 12.550 1.00 84.00 395 ASP A CA 1
ATOM 3068 C C . ASP A 1 395 ? -5.957 1.288 12.516 1.00 84.00 395 ASP A C 1
ATOM 3070 O O . ASP A 1 395 ? -5.282 1.709 13.459 1.00 84.00 395 ASP A O 1
ATOM 3074 N N . ILE A 1 396 ? -5.370 0.827 11.407 1.00 83.75 396 ILE A N 1
ATOM 3075 C CA . ILE A 1 396 ? -3.915 0.868 11.224 1.00 83.75 396 ILE A CA 1
ATOM 3076 C C . ILE A 1 396 ? -3.485 2.309 10.937 1.00 83.75 396 ILE A C 1
ATOM 3078 O O . ILE A 1 396 ? -3.684 2.829 9.843 1.00 83.75 396 ILE A O 1
ATOM 3082 N N . ASN A 1 397 ? -2.886 2.966 11.929 1.00 76.56 397 ASN A N 1
ATOM 3083 C CA . ASN A 1 397 ? -2.496 4.381 11.861 1.00 76.56 397 ASN A CA 1
ATOM 3084 C C . ASN A 1 397 ? -0.973 4.613 11.904 1.00 76.56 397 ASN A C 1
ATOM 3086 O O . ASN A 1 397 ? -0.540 5.753 12.037 1.00 76.56 397 ASN A O 1
ATOM 3090 N N . THR A 1 398 ? -0.159 3.557 11.808 1.00 70.62 398 THR A N 1
ATOM 3091 C CA . THR A 1 398 ? 1.312 3.638 11.865 1.00 70.62 398 THR A CA 1
ATOM 3092 C C . THR A 1 398 ? 1.960 3.194 10.553 1.00 70.62 398 THR A C 1
ATOM 3094 O O . THR A 1 398 ? 1.467 2.275 9.905 1.00 70.62 398 THR A O 1
ATOM 3097 N N . GLN A 1 399 ? 3.074 3.841 10.193 1.00 63.16 399 GLN A N 1
ATOM 3098 C CA . GLN A 1 399 ? 3.928 3.492 9.041 1.00 63.16 399 GLN A CA 1
ATOM 3099 C C . GLN A 1 399 ? 5.048 2.515 9.412 1.00 63.16 399 GLN A C 1
ATOM 3101 O O . GLN A 1 399 ? 5.666 1.909 8.543 1.00 63.16 399 GLN A O 1
ATOM 3106 N N . TYR A 1 400 ? 5.343 2.398 10.707 1.00 67.38 400 TYR A N 1
ATOM 3107 C CA . TYR A 1 400 ? 6.488 1.657 11.219 1.00 67.38 400 TYR A CA 1
ATOM 3108 C C . TYR A 1 400 ? 6.073 0.738 12.365 1.00 67.38 400 TYR A C 1
ATOM 3110 O O . TYR A 1 400 ? 4.999 0.877 12.960 1.00 67.38 400 TYR A O 1
ATOM 3118 N N . GLY A 1 401 ? 6.965 -0.192 12.689 1.00 77.75 401 GLY A N 1
ATOM 3119 C CA . GLY A 1 401 ? 6.778 -1.140 13.775 1.00 77.75 401 GLY A CA 1
ATOM 3120 C C . GLY A 1 401 ? 5.902 -2.332 13.397 1.00 77.75 401 GLY A C 1
ATOM 3121 O O . GLY A 1 401 ? 5.628 -2.617 12.230 1.00 77.75 401 GLY A O 1
ATOM 3122 N N . THR A 1 402 ? 5.481 -3.048 14.430 1.00 81.81 402 THR A N 1
ATOM 3123 C CA . THR A 1 402 ? 4.922 -4.398 14.347 1.00 81.81 402 THR A CA 1
ATOM 3124 C C . THR A 1 402 ? 3.642 -4.481 13.505 1.00 81.81 402 THR A C 1
ATOM 3126 O O . THR A 1 402 ? 3.496 -5.401 12.703 1.00 81.81 402 THR A O 1
ATOM 3129 N N . SER A 1 403 ? 2.751 -3.488 13.595 1.00 83.88 403 SER A N 1
ATOM 3130 C CA . SER A 1 403 ? 1.496 -3.462 12.824 1.00 83.88 403 SER A CA 1
ATOM 3131 C C . SER A 1 403 ? 1.709 -3.188 11.330 1.00 83.88 403 SER A C 1
ATOM 3133 O O . SER A 1 403 ? 1.027 -3.785 10.499 1.00 83.88 403 SER A O 1
ATOM 3135 N N . ALA A 1 404 ? 2.675 -2.334 10.971 1.00 80.38 404 ALA A N 1
ATOM 3136 C CA . ALA A 1 404 ? 3.031 -2.079 9.571 1.00 80.38 404 ALA A CA 1
ATOM 3137 C C . ALA A 1 404 ? 3.671 -3.320 8.924 1.00 80.38 404 ALA A C 1
ATOM 3139 O O . ALA A 1 404 ? 3.331 -3.696 7.803 1.00 80.38 404 ALA A O 1
ATOM 3140 N N . ARG A 1 405 ? 4.529 -4.028 9.670 1.00 82.38 405 ARG A N 1
ATOM 3141 C CA . ARG A 1 405 ? 5.085 -5.313 9.229 1.00 82.38 405 ARG A CA 1
ATOM 3142 C C . ARG A 1 405 ? 4.004 -6.371 9.027 1.00 82.38 405 ARG A C 1
ATOM 3144 O O . ARG A 1 405 ? 4.034 -7.084 8.028 1.00 82.38 405 ARG A O 1
ATOM 3151 N N . PHE A 1 406 ? 3.036 -6.453 9.939 1.00 87.50 406 PHE A N 1
ATOM 3152 C CA . PHE A 1 406 ? 1.923 -7.383 9.782 1.00 87.50 406 PHE A CA 1
ATOM 3153 C C . PHE A 1 406 ? 1.101 -7.094 8.520 1.00 87.50 406 PHE A C 1
ATOM 3155 O O . PHE A 1 406 ? 0.759 -8.023 7.796 1.00 87.50 406 PHE A O 1
ATOM 3162 N N . LEU A 1 407 ? 0.845 -5.818 8.207 1.00 86.50 407 LEU A N 1
ATOM 3163 C CA . LEU A 1 407 ? 0.179 -5.413 6.965 1.00 86.50 407 LEU A CA 1
ATOM 3164 C C . LEU A 1 407 ? 0.931 -5.913 5.720 1.00 86.50 407 LEU A C 1
ATOM 3166 O O . LEU A 1 407 ? 0.299 -6.460 4.817 1.00 86.50 407 LEU A O 1
ATOM 3170 N N . ILE A 1 408 ? 2.263 -5.789 5.692 1.00 80.75 408 ILE A N 1
ATOM 3171 C CA . ILE A 1 408 ? 3.097 -6.280 4.582 1.00 80.75 408 ILE A CA 1
ATOM 3172 C C . ILE A 1 408 ? 2.926 -7.793 4.394 1.00 80.75 408 ILE A C 1
ATOM 3174 O O . ILE A 1 408 ? 2.628 -8.254 3.291 1.00 80.75 408 ILE A O 1
ATOM 3178 N N . LEU A 1 409 ? 3.056 -8.562 5.478 1.00 84.94 409 LEU A N 1
ATOM 3179 C CA . LEU A 1 409 ? 2.933 -10.023 5.454 1.00 84.94 409 LEU A CA 1
ATOM 3180 C C . LEU A 1 409 ? 1.510 -10.476 5.105 1.00 84.94 409 LEU A C 1
ATOM 3182 O O . LEU A 1 409 ? 1.327 -11.430 4.351 1.00 84.94 409 LEU A O 1
ATOM 3186 N N . ALA A 1 410 ? 0.492 -9.766 5.595 1.00 88.81 410 ALA A N 1
ATOM 3187 C CA . ALA A 1 410 ? -0.901 -10.025 5.256 1.00 88.81 410 ALA A CA 1
ATOM 3188 C C . ALA A 1 410 ? -1.169 -9.808 3.760 1.00 88.81 410 ALA A C 1
ATOM 3190 O O . ALA A 1 410 ? -1.868 -10.612 3.145 1.00 88.81 410 ALA A O 1
ATOM 3191 N N . ILE A 1 411 ? -0.598 -8.766 3.147 1.00 85.19 411 ILE A N 1
ATOM 3192 C CA . ILE A 1 411 ? -0.730 -8.528 1.702 1.00 85.19 411 ILE A CA 1
ATOM 3193 C C . ILE A 1 411 ? -0.046 -9.638 0.904 1.00 85.19 411 ILE A C 1
ATOM 3195 O O . ILE A 1 411 ? -0.665 -10.190 -0.008 1.00 85.19 411 ILE A O 1
ATOM 3199 N N . GLN A 1 412 ? 1.174 -10.024 1.285 1.00 82.38 412 GLN A N 1
ATOM 3200 C CA . GLN A 1 412 ? 1.886 -11.138 0.653 1.00 82.38 412 GLN A CA 1
ATOM 3201 C C . GLN A 1 412 ? 1.086 -12.441 0.756 1.00 82.38 412 GLN A C 1
ATOM 3203 O O . GLN A 1 412 ? 0.900 -13.143 -0.239 1.00 82.38 412 GLN A O 1
ATOM 3208 N N . TYR A 1 413 ? 0.546 -12.750 1.937 1.00 87.75 413 TYR A N 1
ATOM 3209 C CA . TYR A 1 413 ? -0.339 -13.892 2.147 1.00 87.75 413 TYR A CA 1
ATOM 3210 C C . TYR A 1 413 ? -1.561 -13.835 1.222 1.00 87.75 413 TYR A C 1
ATOM 3212 O O . TYR A 1 413 ? -1.880 -14.804 0.534 1.00 87.75 413 TYR A O 1
ATOM 3220 N N . VAL A 1 414 ? -2.216 -12.677 1.138 1.00 89.56 414 VAL A N 1
ATOM 3221 C CA . VAL A 1 414 ? -3.410 -12.466 0.313 1.00 89.56 414 VAL A CA 1
ATOM 3222 C C . VAL A 1 414 ? -3.122 -12.656 -1.175 1.00 89.56 414 VAL A C 1
ATOM 3224 O O . VAL A 1 414 ? -3.906 -13.308 -1.869 1.00 89.56 414 VAL A O 1
ATOM 3227 N N . ILE A 1 415 ? -1.993 -12.138 -1.658 1.00 84.50 415 ILE A N 1
ATOM 3228 C CA . ILE A 1 415 ? -1.578 -12.227 -3.062 1.00 84.50 415 ILE A CA 1
ATOM 3229 C C . ILE A 1 415 ? -1.127 -13.645 -3.429 1.00 84.50 415 ILE A C 1
ATOM 3231 O O . ILE A 1 415 ? -1.460 -14.122 -4.516 1.00 84.50 415 ILE A O 1
ATOM 3235 N N . THR A 1 416 ? -0.399 -14.329 -2.543 1.00 82.94 416 THR A N 1
ATOM 3236 C CA . THR A 1 416 ? 0.139 -15.681 -2.792 1.00 82.94 416 THR A CA 1
ATOM 3237 C C . THR A 1 416 ? -0.897 -16.786 -2.598 1.00 82.94 416 THR A C 1
ATOM 3239 O O . THR A 1 416 ? -0.809 -17.827 -3.246 1.00 82.94 416 THR A O 1
ATOM 3242 N N . ARG A 1 417 ? -1.900 -16.578 -1.736 1.00 87.56 417 ARG A N 1
ATOM 3243 C CA . ARG A 1 417 ? -2.941 -17.570 -1.414 1.00 87.56 417 ARG A CA 1
ATOM 3244 C C . ARG A 1 417 ? -4.320 -17.236 -1.996 1.00 87.56 417 ARG A C 1
ATOM 3246 O O . ARG A 1 417 ? -5.282 -17.929 -1.670 1.00 87.56 417 ARG A O 1
ATOM 3253 N N . ASN A 1 418 ? -4.426 -16.206 -2.844 1.00 89.25 418 ASN A N 1
ATOM 3254 C CA . ASN A 1 418 ? -5.675 -15.735 -3.465 1.00 89.25 418 ASN A CA 1
ATOM 3255 C C . ASN A 1 418 ? -6.801 -15.465 -2.447 1.00 89.25 418 ASN A C 1
ATOM 3257 O O . ASN A 1 418 ? -7.912 -15.985 -2.575 1.00 89.25 418 ASN A O 1
ATOM 3261 N N . LYS A 1 419 ? -6.495 -14.673 -1.411 1.00 93.12 419 LYS A N 1
ATOM 3262 C CA . LYS A 1 419 ? -7.422 -14.339 -0.310 1.00 93.12 419 LYS A CA 1
ATOM 3263 C C . LYS A 1 419 ? -7.967 -12.916 -0.424 1.00 93.12 419 LYS A C 1
ATOM 3265 O O . LYS A 1 419 ? -7.780 -12.246 -1.440 1.00 93.12 419 LYS A O 1
ATOM 3270 N N . ALA A 1 420 ? -8.659 -12.446 0.610 1.00 94.62 420 ALA A N 1
ATOM 3271 C CA . ALA A 1 420 ? -9.151 -11.079 0.689 1.00 94.62 420 ALA A CA 1
ATOM 3272 C C . ALA A 1 420 ? -8.511 -10.284 1.830 1.00 94.62 420 ALA A C 1
ATOM 3274 O O . ALA A 1 420 ? -8.268 -10.816 2.913 1.00 94.62 420 ALA A O 1
ATOM 3275 N N . LEU A 1 421 ? -8.292 -8.994 1.582 1.00 94.19 421 LEU A N 1
ATOM 3276 C CA . LEU A 1 421 ? -7.801 -8.025 2.557 1.00 94.19 421 LEU A CA 1
ATOM 3277 C C . LEU A 1 421 ? -8.764 -6.844 2.677 1.00 94.19 421 LEU A C 1
ATOM 3279 O O . LEU A 1 421 ? -9.125 -6.237 1.671 1.00 94.19 421 LEU A O 1
ATOM 3283 N N . MET A 1 422 ? -9.111 -6.455 3.896 1.00 94.94 422 MET A N 1
ATOM 3284 C CA . MET A 1 422 ? -9.710 -5.156 4.175 1.00 94.94 422 MET A CA 1
ATOM 3285 C C . MET A 1 422 ? -8.833 -4.381 5.153 1.00 94.94 422 MET A C 1
ATOM 3287 O O . MET A 1 422 ? -8.398 -4.926 6.162 1.00 94.94 422 MET A O 1
ATOM 3291 N N . VAL A 1 423 ? -8.579 -3.106 4.875 1.00 92.19 423 VAL A N 1
ATOM 3292 C CA . VAL A 1 423 ? -7.831 -2.221 5.776 1.00 92.19 423 VAL A CA 1
ATOM 3293 C C . VAL A 1 423 ? -8.647 -0.968 6.044 1.00 92.19 423 VAL A C 1
ATOM 3295 O O . VAL A 1 423 ? -9.218 -0.383 5.120 1.00 92.19 423 VAL A O 1
ATOM 3298 N N . SER A 1 424 ? -8.678 -0.528 7.299 1.00 91.19 424 SER A N 1
ATOM 3299 C CA . SER A 1 424 ? -9.220 0.774 7.675 1.00 91.19 424 SER A CA 1
ATOM 3300 C C . SER A 1 424 ? -8.158 1.629 8.373 1.00 91.19 424 SER A C 1
ATOM 3302 O O . SER A 1 424 ? -7.324 1.120 9.121 1.00 91.19 424 SER A O 1
ATOM 3304 N N . SER A 1 425 ? -8.165 2.939 8.113 1.00 87.25 425 SER A N 1
ATOM 3305 C CA . SER A 1 425 ? -7.229 3.875 8.747 1.00 87.25 425 SER A CA 1
ATOM 3306 C C . SER A 1 425 ? -7.795 5.281 8.885 1.00 87.25 425 SER A C 1
ATOM 3308 O O . SER A 1 425 ? -8.591 5.743 8.060 1.00 87.25 425 SER A O 1
ATOM 3310 N N . ASN A 1 426 ? -7.384 5.972 9.945 1.00 83.75 426 ASN A N 1
ATOM 3311 C CA . ASN A 1 426 ? -7.634 7.399 10.123 1.00 83.75 426 ASN A CA 1
ATOM 3312 C C . ASN A 1 426 ? -6.554 8.277 9.491 1.00 83.75 426 ASN A C 1
ATOM 3314 O O . ASN A 1 426 ? -6.741 9.488 9.395 1.00 83.75 426 ASN A O 1
ATOM 3318 N N . GLN A 1 427 ? -5.440 7.681 9.074 1.00 75.44 427 GLN A N 1
ATOM 3319 C CA . GLN A 1 427 ? -4.364 8.389 8.405 1.00 75.44 427 GLN A CA 1
ATOM 3320 C C . GLN A 1 427 ? -4.642 8.477 6.902 1.00 75.44 427 GLN A C 1
ATOM 3322 O O . GLN A 1 427 ? -5.258 7.569 6.338 1.00 75.44 427 GLN A O 1
ATOM 3327 N N . PRO A 1 428 ? -4.184 9.543 6.227 1.00 66.69 428 PRO A N 1
ATOM 3328 C CA . PRO A 1 428 ? -4.142 9.574 4.772 1.00 66.69 428 PRO A CA 1
ATOM 3329 C C . PRO A 1 428 ? -3.407 8.343 4.229 1.00 66.69 428 PRO A C 1
ATOM 3331 O O . PRO A 1 428 ? -2.477 7.837 4.862 1.00 66.69 428 PRO A O 1
ATOM 3334 N N . VAL A 1 429 ? -3.808 7.881 3.040 1.00 60.31 429 VAL A N 1
ATOM 3335 C CA . VAL A 1 429 ? -3.286 6.658 2.403 1.00 60.31 429 VAL A CA 1
ATOM 3336 C C . VAL A 1 429 ? -1.765 6.565 2.400 1.00 60.31 429 VAL A C 1
ATOM 3338 O O . VAL A 1 429 ? -1.257 5.456 2.516 1.00 60.31 429 VAL A O 1
ATOM 3341 N N . ASN A 1 430 ? -1.049 7.685 2.311 1.00 50.66 430 ASN A N 1
ATOM 3342 C CA . ASN A 1 430 ? 0.416 7.733 2.272 1.00 50.66 430 ASN A CA 1
ATOM 3343 C C . ASN A 1 430 ? 1.063 6.942 3.419 1.00 50.66 430 ASN A C 1
ATOM 3345 O O . ASN A 1 430 ? 2.047 6.234 3.254 1.00 50.66 430 ASN A O 1
ATOM 3349 N N . THR A 1 431 ? 0.446 6.976 4.598 1.00 54.62 431 THR A N 1
ATOM 3350 C CA . THR A 1 431 ? 0.939 6.248 5.770 1.00 54.62 431 THR A CA 1
ATOM 3351 C C . THR A 1 431 ? 0.862 4.727 5.589 1.00 54.62 431 THR A C 1
ATOM 3353 O O . THR A 1 431 ? 1.711 3.995 6.084 1.00 54.62 431 THR A O 1
ATOM 3356 N N . LEU A 1 432 ? -0.137 4.239 4.855 1.00 54.97 432 LEU A N 1
ATOM 3357 C CA . LEU A 1 432 ? -0.314 2.816 4.563 1.00 54.97 432 LEU A CA 1
ATOM 3358 C C . LEU A 1 432 ? 0.338 2.391 3.246 1.00 54.97 432 LEU A C 1
ATOM 3360 O O . LEU A 1 432 ? 0.660 1.218 3.070 1.00 54.97 432 LEU A O 1
ATOM 3364 N N . GLN A 1 433 ? 0.516 3.319 2.305 1.00 54.16 433 GLN A N 1
ATOM 3365 C CA . GLN A 1 433 ? 1.063 3.030 0.988 1.00 54.16 433 GLN A CA 1
ATOM 3366 C C . GLN A 1 433 ? 2.521 2.590 1.061 1.00 54.16 433 GLN A C 1
ATOM 3368 O O . GLN A 1 433 ? 2.879 1.669 0.335 1.00 54.16 433 GLN A O 1
ATOM 3373 N N . THR A 1 434 ? 3.335 3.102 1.982 1.00 56.75 434 THR A N 1
ATOM 3374 C CA . THR A 1 434 ? 4.695 2.575 2.218 1.00 56.75 434 THR A CA 1
ATOM 3375 C C . THR A 1 434 ? 4.704 1.079 2.556 1.00 56.75 434 THR A C 1
ATOM 3377 O O . THR A 1 434 ? 5.672 0.383 2.261 1.00 56.75 434 THR A O 1
ATOM 3380 N N . SER A 1 435 ? 3.600 0.571 3.110 1.00 59.38 435 SER A N 1
ATOM 3381 C CA . SER A 1 435 ? 3.405 -0.827 3.502 1.00 59.38 435 SER A CA 1
ATOM 3382 C C . SER A 1 435 ? 2.687 -1.683 2.443 1.00 59.38 435 SER A C 1
ATOM 3384 O O . SER A 1 435 ? 2.500 -2.873 2.670 1.00 59.38 435 SER A O 1
ATOM 3386 N N . LEU A 1 436 ? 2.280 -1.118 1.292 1.00 63.16 436 LEU A N 1
ATOM 3387 C CA . LEU A 1 436 ? 1.690 -1.854 0.157 1.00 63.16 436 LEU A CA 1
ATOM 3388 C C . LEU A 1 436 ? 2.805 -2.425 -0.753 1.00 63.16 436 LEU A C 1
ATOM 3390 O O . LEU A 1 436 ? 3.317 -1.677 -1.594 1.00 63.16 436 LEU A O 1
ATOM 3394 N N . PRO A 1 437 ? 3.209 -3.707 -0.637 1.00 59.38 437 PRO A N 1
ATOM 3395 C CA . PRO A 1 437 ? 4.586 -4.113 -0.911 1.00 59.38 437 PRO A CA 1
ATOM 3396 C C . PRO A 1 437 ? 4.801 -4.939 -2.188 1.00 59.38 437 PRO A C 1
ATOM 3398 O O . PRO A 1 437 ? 5.918 -5.394 -2.416 1.00 59.38 437 PRO A O 1
ATOM 3401 N N . ASP A 1 438 ? 3.805 -5.115 -3.061 1.00 63.91 438 ASP A N 1
ATOM 3402 C CA . ASP A 1 438 ? 3.957 -6.028 -4.200 1.00 63.91 438 ASP A CA 1
ATOM 3403 C C . ASP A 1 438 ? 3.734 -5.322 -5.535 1.00 63.91 438 ASP A C 1
ATOM 3405 O O . ASP A 1 438 ? 2.611 -4.998 -5.909 1.00 63.91 438 ASP A O 1
ATOM 3409 N N . TYR A 1 439 ? 4.837 -5.094 -6.261 1.00 70.88 439 TYR A N 1
ATOM 3410 C CA . TYR A 1 439 ? 4.773 -4.790 -7.687 1.00 70.88 439 TYR A CA 1
ATOM 3411 C C . TYR A 1 439 ? 4.524 -6.107 -8.421 1.00 70.88 439 TYR A C 1
ATOM 3413 O O . TYR A 1 439 ? 5.416 -6.952 -8.497 1.00 70.88 439 TYR A O 1
ATOM 3421 N N . ILE A 1 440 ? 3.306 -6.286 -8.926 1.00 73.62 440 ILE A N 1
ATOM 3422 C CA . ILE A 1 440 ? 2.887 -7.502 -9.645 1.00 73.62 440 ILE A CA 1
ATOM 3423 C C . ILE A 1 440 ? 2.878 -7.323 -11.170 1.00 73.62 440 ILE A C 1
ATOM 3425 O O . ILE A 1 440 ? 2.554 -8.256 -11.891 1.00 73.62 440 ILE A O 1
ATOM 3429 N N . GLY A 1 441 ? 3.283 -6.150 -11.669 1.00 80.56 441 GLY A N 1
ATOM 3430 C CA . GLY A 1 441 ? 3.242 -5.799 -13.091 1.00 80.56 441 GLY A CA 1
ATOM 3431 C C . GLY A 1 441 ? 1.860 -5.323 -13.551 1.00 80.56 441 GLY A C 1
ATOM 3432 O O . GLY A 1 441 ? 0.830 -5.687 -12.985 1.00 80.56 441 GLY A O 1
ATOM 3433 N N . TYR A 1 442 ? 1.825 -4.486 -14.590 1.00 85.81 442 TYR A N 1
ATOM 3434 C CA . TYR A 1 442 ? 0.571 -3.923 -15.116 1.00 85.81 442 TYR A CA 1
ATOM 3435 C C . TYR A 1 442 ? -0.312 -4.966 -15.826 1.00 85.81 442 TYR A C 1
ATOM 3437 O O . TYR A 1 442 ? -1.535 -4.835 -15.880 1.00 85.81 442 TYR A O 1
ATOM 3445 N N . THR A 1 443 ? 0.290 -6.027 -16.366 1.00 82.50 443 THR A N 1
ATOM 3446 C CA . THR A 1 443 ? -0.419 -7.109 -17.067 1.00 82.50 443 THR A CA 1
ATOM 3447 C C . THR A 1 443 ? -1.020 -8.144 -16.124 1.00 82.50 443 THR A C 1
ATOM 3449 O O . THR A 1 443 ? -1.875 -8.930 -16.539 1.00 82.50 443 THR A O 1
ATOM 3452 N N . ASP A 1 444 ? -0.689 -8.119 -14.837 1.00 81.81 444 ASP A N 1
ATOM 3453 C CA . ASP A 1 444 ? -1.255 -9.059 -13.880 1.00 81.81 444 ASP A CA 1
ATOM 3454 C C . ASP A 1 444 ? -2.719 -8.700 -13.565 1.00 81.81 444 ASP A C 1
ATOM 3456 O O . ASP A 1 444 ? -2.999 -7.551 -13.204 1.00 81.81 444 ASP A O 1
ATOM 3460 N N . PRO A 1 445 ? -3.680 -9.638 -13.700 1.00 77.81 445 PRO A N 1
ATOM 3461 C CA . PRO A 1 445 ? -5.088 -9.372 -13.396 1.00 77.81 445 PRO A CA 1
ATOM 3462 C C . PRO A 1 445 ? -5.321 -8.870 -11.965 1.00 77.81 445 PRO A C 1
ATOM 3464 O O . PRO A 1 445 ? -6.246 -8.094 -11.727 1.00 77.81 445 PRO A O 1
ATOM 3467 N N . ARG A 1 446 ? -4.474 -9.279 -11.011 1.00 80.50 446 ARG A N 1
ATOM 3468 C CA . ARG A 1 446 ? -4.602 -8.921 -9.593 1.00 80.50 446 ARG A CA 1
ATOM 3469 C C . ARG A 1 446 ? -4.356 -7.434 -9.347 1.00 80.50 446 ARG A C 1
ATOM 3471 O O . ARG A 1 446 ? -4.837 -6.928 -8.337 1.00 80.50 446 ARG A O 1
ATOM 3478 N N . SER A 1 447 ? -3.684 -6.726 -10.263 1.00 80.81 447 SER A N 1
ATOM 3479 C CA . SER A 1 447 ? -3.449 -5.279 -10.147 1.00 80.81 447 SER A CA 1
ATOM 3480 C C . SER A 1 447 ? -4.777 -4.545 -9.962 1.00 80.81 447 SER A C 1
ATOM 3482 O O . SER A 1 447 ? -4.988 -3.865 -8.963 1.00 80.81 447 SER A O 1
ATOM 3484 N N . ALA A 1 448 ? -5.757 -4.788 -10.830 1.00 81.06 448 ALA A N 1
ATOM 3485 C CA . ALA A 1 448 ? -7.061 -4.130 -10.782 1.00 81.06 448 ALA A CA 1
ATOM 3486 C C . ALA A 1 448 ? -7.942 -4.523 -9.575 1.00 81.06 448 ALA A C 1
ATOM 3488 O O . ALA A 1 448 ? -8.901 -3.810 -9.269 1.00 81.06 448 ALA A O 1
ATOM 3489 N N . ASN A 1 449 ? -7.626 -5.616 -8.869 1.00 87.62 449 ASN A N 1
ATOM 3490 C CA . ASN A 1 449 ? -8.465 -6.190 -7.808 1.00 87.62 449 ASN A CA 1
ATOM 3491 C C . ASN A 1 449 ? -8.268 -5.554 -6.419 1.00 87.62 449 ASN A C 1
ATOM 3493 O O . ASN A 1 449 ? -8.920 -5.969 -5.455 1.00 87.62 449 ASN A O 1
ATOM 3497 N N . PHE A 1 450 ? -7.407 -4.544 -6.293 1.00 87.00 450 PHE A N 1
ATOM 3498 C CA . PHE A 1 450 ? -7.218 -3.787 -5.056 1.00 87.00 450 PHE A CA 1
ATOM 3499 C C . PHE A 1 450 ? -7.763 -2.368 -5.215 1.00 87.00 450 PHE A C 1
ATOM 3501 O O . PHE A 1 450 ? -7.248 -1.577 -6.004 1.00 87.00 450 PHE A O 1
ATOM 3508 N N . LEU A 1 451 ? -8.805 -2.042 -4.449 1.00 87.69 451 LEU A N 1
ATOM 3509 C CA . LEU A 1 451 ? -9.409 -0.715 -4.421 1.00 87.69 451 LEU A CA 1
ATOM 3510 C C . LEU A 1 451 ? -8.975 0.039 -3.166 1.00 87.69 451 LEU A C 1
ATOM 3512 O O . LEU A 1 451 ? -9.109 -0.455 -2.047 1.00 87.69 451 LEU A O 1
ATOM 3516 N N . VAL A 1 452 ? -8.520 1.273 -3.356 1.00 86.12 452 VAL A N 1
ATOM 3517 C CA . VAL A 1 452 ? -8.174 2.189 -2.269 1.00 86.12 452 VAL A CA 1
ATOM 3518 C C . VAL A 1 452 ? -9.079 3.412 -2.366 1.00 86.12 452 VAL A C 1
ATOM 3520 O O . VAL A 1 452 ? -8.964 4.187 -3.315 1.00 86.12 452 VAL A O 1
ATOM 3523 N N . ILE A 1 453 ? -9.966 3.595 -1.387 1.00 86.06 453 ILE A N 1
ATOM 3524 C CA . ILE A 1 453 ? -10.788 4.800 -1.252 1.00 86.06 453 ILE A CA 1
ATOM 3525 C C . ILE A 1 453 ? -10.137 5.710 -0.216 1.00 86.06 453 ILE A C 1
ATOM 3527 O O . ILE A 1 453 ? -10.016 5.350 0.958 1.00 86.06 453 ILE A O 1
ATOM 3531 N N . ARG A 1 454 ? -9.697 6.880 -0.683 1.00 82.12 454 ARG A N 1
ATOM 3532 C CA . ARG A 1 454 ? -8.884 7.830 0.082 1.00 82.12 454 ARG A CA 1
ATOM 3533 C C . ARG A 1 454 ? -9.713 9.001 0.585 1.00 82.12 454 ARG A C 1
ATOM 3535 O O . ARG A 1 454 ? -10.813 9.238 0.091 1.00 82.12 454 ARG A O 1
ATOM 3542 N N . ASP A 1 455 ? -9.132 9.739 1.528 1.00 78.06 455 ASP A N 1
ATOM 3543 C CA . ASP A 1 455 ? -9.579 11.070 1.950 1.00 78.06 455 ASP A CA 1
ATOM 3544 C C . ASP A 1 455 ? -11.076 11.161 2.261 1.00 78.06 455 ASP A C 1
ATOM 3546 O O . ASP A 1 455 ? -11.736 12.155 1.964 1.00 78.06 455 ASP A O 1
ATOM 3550 N N . LEU A 1 456 ? -11.626 10.117 2.883 1.00 86.00 456 LEU A N 1
ATOM 3551 C CA . LEU A 1 456 ? -13.024 10.095 3.286 1.00 86.00 456 LEU A CA 1
ATOM 3552 C C . LEU A 1 456 ? -13.255 11.170 4.363 1.00 86.00 456 LEU A C 1
ATOM 3554 O O . LEU A 1 456 ? -12.809 11.033 5.504 1.00 86.00 456 LEU A O 1
ATOM 3558 N N . GLN A 1 457 ? -13.949 12.248 3.996 1.00 83.69 457 GLN A N 1
ATOM 3559 C CA . GLN A 1 457 ? -14.310 13.348 4.892 1.00 83.69 457 GLN A CA 1
ATOM 3560 C C . GLN A 1 457 ? -15.797 13.277 5.243 1.00 83.69 457 GLN A C 1
ATOM 3562 O O . GLN A 1 457 ? -16.644 13.052 4.378 1.00 83.69 457 GLN A O 1
ATOM 3567 N N . GLY A 1 458 ? -16.128 13.503 6.511 1.00 79.62 458 GLY A N 1
ATOM 3568 C CA . GLY A 1 458 ? -17.509 13.548 6.978 1.00 79.62 458 GLY A CA 1
ATOM 3569 C C . GLY A 1 458 ? -17.597 13.802 8.481 1.00 79.62 458 GLY A C 1
ATOM 3570 O O . GLY A 1 458 ? -16.619 13.569 9.195 1.00 79.62 458 GLY A O 1
ATOM 3571 N N . PRO A 1 459 ? -18.747 14.285 8.981 1.00 79.81 459 PRO A N 1
ATOM 3572 C CA . PRO A 1 459 ? -18.958 14.419 10.415 1.00 79.81 459 PRO A CA 1
ATOM 3573 C C . PRO A 1 459 ? -18.926 13.043 11.092 1.00 79.81 459 PRO A C 1
ATOM 3575 O O . PRO A 1 459 ? -19.329 12.035 10.504 1.00 79.81 459 PRO A O 1
ATOM 3578 N N . SER A 1 460 ? -18.476 13.012 12.347 1.00 81.94 460 SER A N 1
ATOM 3579 C CA . SER A 1 460 ? -18.584 11.813 13.176 1.00 81.94 460 SER A CA 1
ATOM 3580 C C . SER A 1 460 ? -20.057 11.456 13.376 1.00 81.94 460 SER A C 1
ATOM 3582 O O . SER A 1 460 ? -20.870 12.311 13.716 1.00 81.94 460 SER A O 1
ATOM 3584 N N . TYR A 1 461 ? -20.396 10.186 13.157 1.00 79.81 461 TYR A N 1
ATOM 3585 C CA . TYR A 1 461 ? -21.706 9.620 13.480 1.00 79.81 461 TYR A CA 1
ATOM 3586 C C . TYR A 1 461 ? -21.725 9.014 14.894 1.00 79.81 461 TYR A C 1
ATOM 3588 O O . TYR A 1 461 ? -22.725 8.430 15.315 1.00 79.81 461 TYR A O 1
ATOM 3596 N N . ARG A 1 462 ? -20.624 9.124 15.654 1.00 79.50 462 ARG A N 1
ATOM 3597 C CA . ARG A 1 462 ? -20.670 8.783 17.075 1.00 79.50 462 ARG A CA 1
ATOM 3598 C C . ARG A 1 462 ? -21.622 9.752 17.765 1.00 79.50 462 ARG A C 1
ATOM 3600 O O . ARG A 1 462 ? -21.526 10.963 17.616 1.00 79.50 462 ARG A O 1
ATOM 3607 N N . SER A 1 463 ? -22.559 9.180 18.495 1.00 78.69 463 SER A N 1
ATOM 3608 C CA . SER A 1 463 ? -23.471 9.894 19.377 1.00 78.69 463 SER A CA 1
ATOM 3609 C C . SER A 1 463 ? -22.990 9.709 20.806 1.00 78.69 463 SER A C 1
ATOM 3611 O O . SER A 1 463 ? -22.660 8.576 21.183 1.00 78.69 463 SER A O 1
ATOM 3613 N N . ALA A 1 464 ? -23.015 10.771 21.602 1.00 84.94 464 ALA A N 1
ATOM 3614 C CA . ALA A 1 464 ? -22.681 10.678 23.011 1.00 84.94 464 ALA A CA 1
ATOM 3615 C C . ALA A 1 464 ? -23.600 9.676 23.726 1.00 84.94 464 ALA A C 1
ATOM 3617 O O . ALA A 1 464 ? -24.796 9.588 23.425 1.00 84.94 464 ALA A O 1
ATOM 3618 N N . TRP A 1 465 ? -23.050 8.905 24.669 1.00 86.44 465 TRP A N 1
ATOM 3619 C CA . TRP A 1 465 ? -23.795 7.804 25.293 1.00 86.44 465 TRP A CA 1
ATOM 3620 C C . TRP A 1 465 ? -25.065 8.274 26.017 1.00 86.44 465 TRP A C 1
ATOM 3622 O O . TRP A 1 465 ? -26.055 7.547 26.039 1.00 86.44 465 TRP A O 1
ATOM 3632 N N . TRP A 1 466 ? -25.062 9.509 26.523 1.00 86.69 466 TRP A N 1
ATOM 3633 C CA . TRP A 1 466 ? -26.172 10.138 27.243 1.00 86.69 466 TRP A CA 1
ATOM 3634 C C . TRP A 1 466 ? -27.273 10.736 26.356 1.00 86.69 466 TRP A C 1
ATOM 3636 O O . TRP A 1 466 ? -28.293 11.193 26.869 1.00 86.69 466 TRP A O 1
ATOM 3646 N N . GLN A 1 467 ? -27.094 10.762 25.033 1.00 83.75 467 GLN A N 1
ATOM 3647 C CA . GLN A 1 467 ? -28.144 11.210 24.107 1.00 83.75 467 GLN A CA 1
ATOM 3648 C C . GLN A 1 467 ? -29.173 10.111 23.815 1.00 83.75 467 GLN A C 1
ATOM 3650 O O . GLN A 1 467 ? -30.277 10.400 23.342 1.00 83.75 467 GLN A O 1
ATOM 3655 N N . HIS A 1 468 ? -28.820 8.855 24.094 1.00 81.31 468 HIS A N 1
ATOM 3656 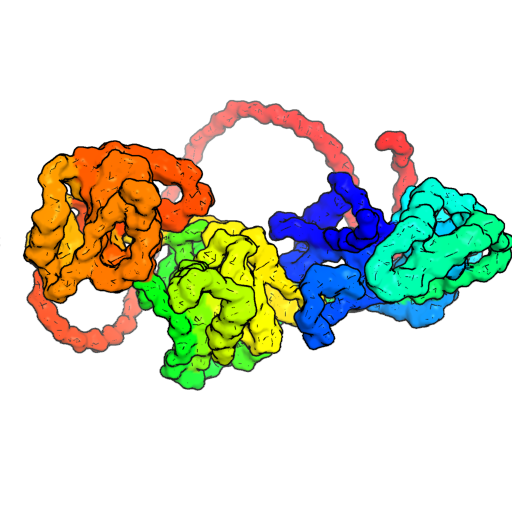C CA . HIS A 1 468 ? -29.737 7.729 23.987 1.00 81.31 468 HIS A CA 1
ATOM 3657 C C . HIS A 1 468 ? -30.606 7.631 25.235 1.00 81.31 468 HIS A C 1
ATOM 3659 O O . HIS A 1 468 ? -30.131 7.957 26.321 1.00 81.31 468 HIS A O 1
ATOM 3665 N N . PRO A 1 469 ? -31.864 7.180 25.108 1.00 80.19 469 PRO A N 1
ATOM 3666 C CA . PRO A 1 469 ? -32.697 6.937 26.271 1.00 80.19 469 PRO A CA 1
ATOM 3667 C C . PRO A 1 469 ? -32.054 5.899 27.193 1.00 80.19 469 PRO A C 1
ATOM 3669 O O . PRO A 1 469 ? -31.828 4.760 26.780 1.00 80.19 469 PRO A O 1
ATOM 3672 N N . ILE A 1 470 ? -31.761 6.294 28.430 1.00 82.25 470 ILE A N 1
ATOM 3673 C CA . ILE A 1 470 ? -31.213 5.393 29.446 1.00 82.25 470 ILE A CA 1
ATOM 3674 C C . ILE A 1 470 ? -32.357 4.963 30.370 1.00 82.25 470 ILE A C 1
ATOM 3676 O O . ILE A 1 470 ? -33.026 5.836 30.938 1.00 82.25 470 ILE A O 1
ATOM 3680 N N . PRO A 1 471 ? -32.606 3.649 30.521 1.00 81.00 471 PRO A N 1
ATOM 3681 C CA . PRO A 1 471 ? -33.562 3.152 31.498 1.00 81.00 471 PRO A CA 1
ATOM 3682 C C . PRO A 1 471 ? -33.053 3.460 32.904 1.00 81.00 471 PRO A C 1
ATOM 3684 O O . PRO A 1 471 ? -31.925 3.105 33.252 1.00 81.00 471 PRO A O 1
ATOM 3687 N N . HIS A 1 472 ? -33.877 4.113 33.716 1.00 83.56 472 HIS A N 1
ATOM 3688 C CA . HIS A 1 472 ? -33.598 4.277 35.137 1.00 83.56 472 HIS A CA 1
ATOM 3689 C C . HIS A 1 472 ? -34.901 4.142 35.937 1.00 83.56 472 HIS A C 1
ATOM 3691 O O . HIS A 1 472 ? -35.912 4.732 35.549 1.00 83.56 472 HIS A O 1
ATOM 3697 N N . PRO A 1 473 ? -34.907 3.408 37.066 1.00 79.56 473 PRO A N 1
ATOM 3698 C CA . PRO A 1 473 ? -36.140 3.078 37.784 1.00 79.56 473 PRO A CA 1
ATOM 3699 C C . PRO A 1 473 ? -36.897 4.304 38.316 1.00 79.56 473 PRO A C 1
ATOM 3701 O O . PRO A 1 473 ? -38.123 4.321 38.309 1.00 79.56 473 PRO A O 1
ATOM 3704 N N . THR A 1 474 ? -36.180 5.326 38.791 1.00 80.56 474 THR A N 1
ATOM 3705 C CA . THR A 1 474 ? -36.780 6.468 39.511 1.00 80.56 474 THR A CA 1
ATOM 3706 C C . THR A 1 474 ? -36.295 7.849 39.068 1.00 80.56 474 THR A C 1
ATOM 3708 O O . THR A 1 474 ? -36.829 8.854 39.531 1.00 80.56 474 THR A O 1
ATOM 3711 N N . LEU A 1 475 ? -35.286 7.934 38.197 1.00 85.25 475 LEU A N 1
ATOM 3712 C CA . LEU A 1 475 ? -34.625 9.201 37.876 1.00 85.25 475 LEU A CA 1
ATOM 3713 C C . LEU A 1 475 ? -35.323 9.836 36.674 1.00 85.25 475 LEU A C 1
ATOM 3715 O O . LEU A 1 475 ? -35.381 9.235 35.604 1.00 85.25 475 LEU A O 1
ATOM 3719 N N . THR A 1 476 ? -35.837 11.053 36.845 1.00 81.56 476 THR A N 1
ATOM 3720 C CA . THR A 1 476 ? -36.523 11.806 35.779 1.00 81.56 476 THR A CA 1
ATOM 3721 C C . THR A 1 476 ? -35.712 12.990 35.258 1.00 81.56 476 THR A C 1
ATOM 3723 O O . THR A 1 476 ? -36.002 13.490 34.174 1.00 81.56 476 THR A O 1
ATOM 3726 N N . ALA A 1 477 ? -34.702 13.444 36.005 1.00 84.25 477 ALA A N 1
ATOM 3727 C CA . ALA A 1 477 ? -33.782 14.511 35.616 1.00 84.25 477 ALA A CA 1
ATOM 3728 C C . ALA A 1 477 ? -32.433 14.356 36.339 1.00 84.25 477 ALA A C 1
ATOM 3730 O O . ALA A 1 477 ? -32.368 13.730 37.393 1.00 84.25 477 ALA A O 1
ATOM 3731 N N . LEU A 1 478 ? -31.374 14.954 35.783 1.00 87.56 478 LEU A N 1
ATOM 3732 C CA . LEU A 1 478 ? -30.047 15.019 36.404 1.00 87.56 478 LEU A CA 1
ATOM 3733 C C . LEU A 1 478 ? -29.826 16.392 37.030 1.00 87.56 478 LEU A C 1
ATOM 3735 O O . LEU A 1 478 ? -29.718 17.394 36.324 1.00 87.56 478 LEU A O 1
ATOM 3739 N N . THR A 1 479 ? -29.766 16.429 38.358 1.00 84.94 479 THR A N 1
ATOM 3740 C CA . THR A 1 479 ? -29.610 17.658 39.150 1.00 84.94 479 THR A CA 1
ATOM 3741 C C . THR A 1 479 ? -28.412 17.620 40.094 1.00 84.94 479 THR A C 1
ATOM 3743 O O . THR A 1 479 ? -27.950 18.673 40.533 1.00 84.94 479 THR A O 1
ATOM 3746 N N . THR A 1 480 ? -27.880 16.433 40.388 1.00 88.12 480 THR A N 1
ATOM 3747 C CA . THR A 1 480 ? -26.760 16.229 41.310 1.00 88.12 480 THR A CA 1
ATOM 3748 C C . THR A 1 480 ? -25.691 15.295 40.734 1.00 88.12 480 THR A C 1
ATOM 3750 O O . THR A 1 480 ? -25.920 14.554 39.778 1.00 88.12 480 THR A O 1
ATOM 3753 N N . ASN A 1 481 ? -24.500 15.291 41.346 1.00 86.62 481 ASN A N 1
ATOM 3754 C CA . ASN A 1 481 ? -23.455 14.317 41.006 1.00 86.62 481 ASN A CA 1
ATOM 3755 C C . ASN A 1 481 ? -23.888 12.868 41.322 1.00 86.62 481 ASN A C 1
ATOM 3757 O O . ASN A 1 481 ? -23.423 11.945 40.658 1.00 86.62 481 ASN A O 1
ATOM 3761 N N . ASP A 1 482 ? -24.787 12.665 42.290 1.00 88.25 482 ASP A N 1
ATOM 3762 C CA . ASP A 1 482 ? -25.314 11.337 42.635 1.00 88.25 482 ASP A CA 1
ATOM 3763 C C . ASP A 1 482 ? -26.276 10.819 41.573 1.00 88.25 482 ASP A C 1
ATOM 3765 O O . ASP A 1 482 ? -26.225 9.639 41.233 1.00 88.25 482 ASP A O 1
ATOM 3769 N N . ASP A 1 483 ? -27.068 11.711 40.973 1.00 89.44 483 ASP A N 1
ATOM 3770 C CA . ASP A 1 483 ? -27.896 11.381 39.812 1.00 89.44 483 ASP A CA 1
ATOM 3771 C C . ASP A 1 483 ? -27.014 10.895 38.652 1.00 89.44 483 ASP A C 1
ATOM 3773 O O . ASP A 1 483 ? -27.336 9.914 37.985 1.00 89.44 483 ASP A O 1
ATOM 3777 N N . ALA A 1 484 ? -25.866 11.548 38.430 1.00 89.12 484 ALA A N 1
ATOM 3778 C CA . ALA A 1 484 ? -24.915 11.166 37.386 1.00 89.12 484 ALA A CA 1
ATOM 3779 C C . ALA A 1 484 ? -24.210 9.829 37.688 1.00 89.12 484 ALA A C 1
ATOM 3781 O O . ALA A 1 484 ? -24.014 9.025 36.774 1.00 89.12 484 ALA A O 1
ATOM 3782 N N . LEU A 1 485 ? -23.862 9.564 38.954 1.00 91.50 485 LEU A N 1
ATOM 3783 C CA . LEU A 1 485 ? -23.321 8.274 39.404 1.00 91.50 485 LEU A CA 1
ATOM 3784 C C . LEU A 1 485 ? -24.335 7.143 39.208 1.00 91.50 485 LEU A C 1
ATOM 3786 O O . LEU A 1 485 ? -23.994 6.109 38.631 1.00 91.50 485 LEU A O 1
ATOM 3790 N N . ALA A 1 486 ? -25.579 7.356 39.647 1.00 89.56 486 ALA A N 1
ATOM 3791 C CA . ALA A 1 486 ? -26.668 6.400 39.493 1.00 89.56 486 ALA A CA 1
ATOM 3792 C C . ALA A 1 486 ? -26.940 6.125 38.010 1.00 89.56 486 ALA A C 1
ATOM 3794 O O . ALA A 1 486 ? -26.991 4.965 37.599 1.00 89.56 486 ALA A O 1
ATOM 3795 N N . LEU A 1 487 ? -27.002 7.173 37.183 1.00 90.06 487 LEU A N 1
ATOM 3796 C CA . LEU A 1 487 ? -27.144 7.040 35.738 1.00 90.06 487 LEU A CA 1
ATOM 3797 C C . LEU A 1 487 ? -26.027 6.184 35.139 1.00 90.06 487 LEU A C 1
ATOM 3799 O O . LEU A 1 487 ? -26.312 5.223 34.428 1.00 90.06 487 LEU A O 1
ATOM 3803 N N . LEU A 1 488 ? -24.763 6.506 35.442 1.00 91.31 488 LEU A N 1
ATOM 3804 C CA . LEU A 1 488 ? -23.609 5.767 34.935 1.00 91.31 488 LEU A CA 1
ATOM 3805 C C . LEU A 1 488 ? -23.686 4.283 35.315 1.00 91.31 488 LEU A C 1
ATOM 3807 O O . LEU A 1 488 ? -23.385 3.429 34.483 1.00 91.31 488 LEU A O 1
ATOM 3811 N N . ALA A 1 489 ? -24.121 3.964 36.533 1.00 89.38 489 ALA A N 1
ATOM 3812 C CA . ALA A 1 489 ? -24.258 2.587 36.999 1.00 89.38 489 ALA A CA 1
ATOM 3813 C C . ALA A 1 489 ? -25.369 1.792 36.281 1.00 89.38 489 ALA A C 1
ATOM 3815 O O . ALA A 1 489 ? -25.268 0.571 36.160 1.00 89.38 489 ALA A O 1
ATOM 3816 N N . HIS A 1 490 ? -26.388 2.476 35.748 1.00 86.81 490 HIS A N 1
ATOM 3817 C CA . HIS A 1 490 ? -27.488 1.873 34.980 1.00 86.81 490 HIS A CA 1
ATOM 3818 C C . HIS A 1 490 ? -27.233 1.831 33.463 1.00 86.81 490 HIS A C 1
ATOM 3820 O O . HIS A 1 490 ? -28.006 1.225 32.719 1.00 86.81 490 HIS A O 1
ATOM 3826 N N . THR A 1 491 ? -26.145 2.433 32.973 1.00 84.38 491 THR A N 1
ATOM 3827 C CA . THR A 1 491 ? -25.785 2.333 31.550 1.00 84.38 491 THR A CA 1
ATOM 3828 C C . THR A 1 491 ? -25.442 0.897 31.148 1.00 84.38 491 THR A C 1
ATOM 3830 O O . THR A 1 491 ? -24.815 0.151 31.902 1.00 84.38 491 THR A O 1
ATOM 3833 N N . ALA A 1 492 ? -25.792 0.515 29.914 1.00 75.00 492 ALA A N 1
ATOM 3834 C CA . ALA A 1 492 ? -25.529 -0.824 29.390 1.00 75.00 492 ALA A CA 1
ATOM 3835 C C . ALA A 1 492 ? -24.051 -1.224 29.559 1.00 75.00 492 ALA A C 1
ATOM 3837 O O . ALA A 1 492 ? -23.146 -0.443 29.257 1.00 75.00 492 ALA A O 1
ATOM 3838 N N . SER A 1 493 ? -23.793 -2.456 30.006 1.00 67.62 493 SER A N 1
ATOM 3839 C CA . SER A 1 493 ? -22.442 -2.939 30.349 1.00 67.62 493 SER A CA 1
ATOM 3840 C C . SER A 1 493 ? -21.450 -2.940 29.181 1.00 67.62 493 SER A C 1
ATOM 3842 O O . SER A 1 493 ? -20.248 -2.948 29.401 1.00 67.62 493 SER A O 1
ATOM 3844 N N . GLN A 1 494 ? -21.945 -2.920 27.942 1.00 70.94 494 GLN A N 1
ATOM 3845 C CA . GLN A 1 494 ? -21.138 -2.942 26.717 1.00 70.94 494 GLN A CA 1
ATOM 3846 C C . GLN A 1 494 ? -20.817 -1.544 26.163 1.00 70.94 494 GLN A C 1
ATOM 3848 O O . GLN A 1 494 ? -20.038 -1.418 25.221 1.00 70.94 494 GLN A O 1
ATOM 3853 N N . GLN A 1 495 ? -21.434 -0.490 26.700 1.00 81.50 495 GLN A N 1
ATOM 3854 C CA . GLN A 1 495 ? -21.259 0.875 26.214 1.00 81.50 495 GLN A CA 1
ATOM 3855 C C . GLN A 1 495 ? -20.263 1.618 27.102 1.00 81.50 495 GLN A C 1
ATOM 3857 O O . GLN A 1 495 ? -20.511 1.783 28.294 1.00 81.50 495 GLN A O 1
ATOM 3862 N N . ALA A 1 496 ? -19.165 2.110 26.529 1.00 88.75 496 ALA A N 1
ATOM 3863 C CA . ALA A 1 496 ? -18.260 2.985 27.264 1.00 88.75 496 ALA A CA 1
ATOM 3864 C C . ALA A 1 496 ? -19.000 4.264 27.674 1.00 88.75 496 ALA A C 1
ATOM 3866 O O . ALA A 1 496 ? -19.676 4.889 26.854 1.00 88.75 496 ALA A O 1
ATOM 3867 N N . ALA A 1 497 ? -18.890 4.627 28.945 1.00 92.25 497 ALA A N 1
ATOM 3868 C CA . ALA A 1 497 ? -19.569 5.785 29.501 1.00 92.25 497 ALA A CA 1
ATOM 3869 C C . ALA A 1 497 ? -18.715 6.389 30.607 1.00 92.25 497 ALA A C 1
ATOM 3871 O O . ALA A 1 497 ? -18.072 5.664 31.366 1.00 92.25 497 ALA A O 1
ATOM 3872 N N . GLY A 1 498 ? -18.711 7.709 30.718 1.00 94.19 498 GLY A N 1
ATOM 3873 C CA . GLY A 1 498 ? -18.017 8.380 31.798 1.00 94.19 498 GLY A CA 1
ATOM 3874 C C . GLY A 1 498 ? -18.661 9.685 32.215 1.00 94.19 498 GLY A C 1
ATOM 3875 O O . GLY A 1 498 ? -19.391 10.310 31.449 1.00 94.19 498 GLY A O 1
ATOM 3876 N N . ILE A 1 499 ? -18.394 10.081 33.453 1.00 94.25 499 ILE A N 1
ATOM 3877 C CA . ILE A 1 499 ? -18.925 11.300 34.065 1.00 94.25 499 ILE A CA 1
ATOM 3878 C C . ILE A 1 499 ? -17.792 12.116 34.682 1.00 94.25 499 ILE A C 1
ATOM 3880 O O . ILE A 1 499 ? -16.781 11.557 35.113 1.00 94.25 499 ILE A O 1
ATOM 3884 N N . VAL A 1 500 ? -17.989 13.432 34.759 1.00 93.31 500 VAL A N 1
ATOM 3885 C CA . VAL A 1 500 ? -17.088 14.347 35.471 1.00 93.31 500 VAL A CA 1
ATOM 3886 C C . VAL A 1 500 ? -17.750 14.849 36.752 1.00 93.31 500 VAL A C 1
ATOM 3888 O O . VAL A 1 500 ? -18.791 15.511 36.712 1.00 93.31 500 VAL A O 1
ATOM 3891 N N . ILE A 1 501 ? -17.111 14.586 37.889 1.00 91.38 501 ILE A N 1
ATOM 3892 C CA . ILE A 1 501 ? -17.531 15.018 39.222 1.00 91.38 501 ILE A CA 1
ATOM 3893 C C . ILE A 1 501 ? -16.583 16.117 39.699 1.00 91.38 501 ILE A C 1
ATOM 3895 O O . ILE A 1 501 ? -15.370 15.933 39.722 1.00 91.38 501 ILE A O 1
ATOM 3899 N N . GLU A 1 502 ? -17.148 17.263 40.087 1.00 89.31 502 GLU A N 1
ATOM 3900 C CA . GLU A 1 502 ? -16.384 18.311 40.772 1.00 89.31 502 GLU A CA 1
ATOM 3901 C C . GLU A 1 502 ? -16.502 18.106 42.277 1.00 89.31 502 GLU A C 1
ATOM 3903 O O . GLU A 1 502 ? -17.624 18.056 42.794 1.00 89.31 502 GLU A O 1
ATOM 3908 N N . SER A 1 503 ? -15.378 17.959 42.973 1.00 81.94 503 SER A N 1
ATOM 3909 C CA . SER A 1 503 ? -15.354 17.845 44.429 1.00 81.94 503 SER A CA 1
ATOM 3910 C C . SER A 1 503 ? -13.957 18.114 44.981 1.00 81.94 503 SER A C 1
ATOM 3912 O O . SER A 1 503 ? -13.016 17.439 44.588 1.00 81.94 503 SER A O 1
ATOM 3914 N N . GLN A 1 504 ? -13.837 19.056 45.922 1.00 67.75 504 GLN A N 1
ATOM 3915 C CA . GLN A 1 504 ? -12.543 19.457 46.499 1.00 67.75 504 GLN A CA 1
ATOM 3916 C C . GLN A 1 504 ? -12.049 18.555 47.645 1.00 67.75 504 GLN A C 1
ATOM 3918 O O . GLN A 1 504 ? -10.873 18.590 47.989 1.00 67.75 504 GLN A O 1
ATOM 3923 N N . GLU A 1 505 ? -12.923 17.723 48.224 1.00 58.47 505 GLU A N 1
ATOM 3924 C CA . GLU A 1 505 ? -12.609 16.876 49.391 1.00 58.47 505 GLU A CA 1
ATOM 3925 C C . GLU A 1 505 ? -13.164 15.446 49.254 1.00 58.47 505 GLU A C 1
ATOM 3927 O O . GLU A 1 505 ? -13.548 14.804 50.232 1.00 58.47 505 GLU A O 1
ATOM 3932 N N . GLN A 1 506 ? -13.250 14.910 48.034 1.00 64.94 506 GLN A N 1
ATOM 3933 C CA . GLN A 1 506 ? -13.710 13.531 47.866 1.00 64.94 506 GLN A CA 1
ATOM 3934 C C . GLN A 1 506 ? -12.608 12.523 48.198 1.00 64.94 506 GLN A C 1
ATOM 3936 O O . GLN A 1 506 ? -11.638 12.360 47.458 1.00 64.94 506 GLN A O 1
ATOM 3941 N N . ASN A 1 507 ? -12.808 11.776 49.285 1.00 81.56 507 ASN A N 1
ATOM 3942 C CA . ASN A 1 507 ? -12.111 10.515 49.499 1.00 81.56 507 ASN A CA 1
ATOM 3943 C C . ASN A 1 507 ? -12.571 9.511 48.417 1.00 81.56 507 ASN A C 1
ATOM 3945 O O . ASN A 1 507 ? -13.747 9.138 48.363 1.00 81.56 507 ASN A O 1
ATOM 3949 N N . LEU A 1 508 ? -11.647 9.080 47.550 1.00 84.81 508 LEU A N 1
ATOM 3950 C CA . LEU A 1 508 ? -11.939 8.176 46.429 1.00 84.81 508 LEU A CA 1
ATOM 3951 C C . LEU A 1 508 ? -12.516 6.827 46.887 1.00 84.81 508 LEU A C 1
ATOM 3953 O O . LEU A 1 508 ? -13.332 6.242 46.176 1.00 84.81 508 LEU A O 1
ATOM 3957 N N . GLU A 1 509 ? -12.176 6.352 48.088 1.00 83.88 509 GLU A N 1
ATOM 3958 C CA . GLU A 1 509 ? -12.759 5.131 48.655 1.00 83.88 509 GLU A CA 1
ATOM 3959 C C . GLU A 1 509 ? -14.237 5.325 49.008 1.00 83.88 509 GLU A C 1
ATOM 3961 O O . GLU A 1 509 ? -15.067 4.462 48.723 1.00 83.88 509 GLU A O 1
ATOM 3966 N N . GLN A 1 510 ? -14.602 6.484 49.568 1.00 86.31 510 GLN A N 1
ATOM 3967 C CA . GLN A 1 510 ? -16.006 6.810 49.835 1.00 86.31 510 GLN A CA 1
ATOM 3968 C C . GLN A 1 510 ? -16.803 6.921 48.532 1.00 86.31 510 GLN A C 1
ATOM 3970 O O . GLN A 1 510 ? -17.946 6.469 48.467 1.00 86.31 510 GLN A O 1
ATOM 3975 N N . LEU A 1 511 ? -16.198 7.473 47.475 1.00 88.12 511 LEU A N 1
ATOM 3976 C CA . LEU A 1 511 ? -16.807 7.514 46.147 1.00 88.12 511 LEU A CA 1
ATOM 3977 C C . LEU A 1 511 ? -17.027 6.103 45.578 1.00 88.12 511 LEU A C 1
ATOM 3979 O O . LEU A 1 511 ? -18.103 5.832 45.044 1.00 88.12 511 LEU A O 1
ATOM 3983 N N . CYS A 1 512 ? -16.063 5.192 45.754 1.00 88.69 512 CYS A N 1
ATOM 3984 C CA . CYS A 1 512 ? -16.220 3.784 45.380 1.00 88.69 512 CYS A CA 1
ATOM 3985 C C . CYS A 1 512 ? -17.424 3.156 46.089 1.00 88.69 512 CYS A C 1
ATOM 3987 O O . CYS A 1 512 ? -18.282 2.569 45.434 1.00 88.69 512 CYS A O 1
ATOM 3989 N N . GLN A 1 513 ? -17.525 3.320 47.412 1.00 88.56 513 GLN A N 1
ATOM 3990 C CA . GLN A 1 513 ? -18.640 2.770 48.191 1.00 88.56 513 GLN A CA 1
ATOM 3991 C C . GLN A 1 513 ? -19.993 3.334 47.742 1.00 88.56 513 GLN A C 1
ATOM 3993 O O . GLN A 1 513 ? -20.963 2.589 47.614 1.00 88.56 513 GLN A O 1
ATOM 3998 N N . ARG A 1 514 ? -20.058 4.635 47.434 1.00 89.06 514 ARG A N 1
ATOM 3999 C CA . ARG A 1 514 ? -21.278 5.268 46.907 1.00 89.06 514 ARG A CA 1
ATOM 4000 C C . ARG A 1 514 ? -21.664 4.722 45.537 1.00 89.06 514 ARG A C 1
ATOM 4002 O O . ARG A 1 514 ? -22.830 4.401 45.332 1.00 89.06 514 ARG A O 1
ATOM 4009 N N . TYR A 1 515 ? -20.709 4.571 44.620 1.00 91.06 515 TYR A N 1
ATOM 4010 C CA . TYR A 1 515 ? -20.982 3.977 43.310 1.00 91.06 515 TYR A CA 1
ATOM 4011 C C . TYR A 1 515 ? -21.482 2.531 43.439 1.00 91.06 515 TYR A C 1
ATOM 4013 O O . TYR A 1 515 ? -22.469 2.162 42.808 1.00 91.06 515 TYR A O 1
ATOM 4021 N N . LEU A 1 516 ? -20.844 1.724 44.296 1.00 90.62 516 LEU A N 1
ATOM 4022 C CA . LEU A 1 516 ? -21.265 0.345 44.563 1.00 90.62 516 LEU A CA 1
ATOM 4023 C C . LEU A 1 516 ? -22.686 0.275 45.135 1.00 90.62 516 LEU A C 1
ATOM 4025 O O . LEU A 1 516 ? -23.452 -0.591 44.726 1.00 90.62 516 LEU A O 1
ATOM 4029 N N . ALA A 1 517 ? -23.056 1.198 46.028 1.00 89.31 517 ALA A N 1
ATOM 4030 C CA . ALA A 1 517 ? -24.400 1.263 46.602 1.00 89.31 517 ALA A CA 1
ATOM 4031 C C . ALA A 1 517 ? -25.488 1.624 45.573 1.00 89.31 517 ALA A C 1
ATOM 4033 O O . ALA A 1 517 ? -26.633 1.203 45.721 1.00 89.31 517 ALA A O 1
ATOM 4034 N N . LEU A 1 518 ? -25.137 2.396 44.539 1.00 88.00 518 LEU A N 1
ATOM 4035 C CA . LEU A 1 518 ? -26.049 2.806 43.465 1.00 88.00 518 LEU A CA 1
ATOM 4036 C C . LEU A 1 518 ? -26.105 1.805 42.303 1.00 88.00 518 LEU A C 1
ATOM 4038 O O . LEU A 1 518 ? -26.998 1.899 41.459 1.00 88.00 518 LEU A O 1
ATOM 4042 N N . SER A 1 519 ? -25.155 0.871 42.225 1.00 85.94 519 SER A N 1
ATOM 4043 C CA . SER A 1 519 ? -25.058 -0.045 41.095 1.00 85.94 519 SER A CA 1
ATOM 4044 C C . SER A 1 519 ? -26.045 -1.208 41.205 1.00 85.94 519 SER A C 1
ATOM 4046 O O . SER A 1 519 ? -26.052 -1.919 42.212 1.00 85.94 519 SER A O 1
ATOM 4048 N N . PRO A 1 520 ? -26.838 -1.483 40.153 1.00 82.88 520 PRO A N 1
ATOM 4049 C CA . PRO A 1 520 ? -27.703 -2.660 40.121 1.00 82.88 520 PRO A CA 1
ATOM 4050 C C . PRO A 1 520 ? -26.907 -3.970 39.962 1.00 82.88 520 PRO A C 1
ATOM 4052 O O . PRO A 1 520 ? -27.453 -5.058 40.155 1.00 82.88 520 PRO A O 1
ATOM 4055 N N . GLN A 1 521 ? -25.623 -3.894 39.591 1.00 81.50 521 GLN A N 1
ATOM 4056 C CA . GLN A 1 521 ? -24.771 -5.057 39.357 1.00 81.50 521 GLN A CA 1
ATOM 4057 C C . GLN A 1 521 ? -24.130 -5.552 40.658 1.00 81.50 521 GLN A C 1
ATOM 4059 O O . GLN A 1 521 ? -23.505 -4.796 41.399 1.00 81.50 521 GLN A O 1
ATOM 4064 N N . LYS A 1 522 ? -24.225 -6.861 40.910 1.00 75.00 522 LYS A N 1
ATOM 4065 C CA . LYS A 1 522 ? -23.522 -7.509 42.024 1.00 75.00 522 LYS A CA 1
ATOM 4066 C C . LYS A 1 522 ? -22.081 -7.817 41.597 1.00 75.00 522 LYS A C 1
ATOM 4068 O O . LYS A 1 522 ? -21.889 -8.419 40.547 1.00 75.00 522 LYS A O 1
ATOM 4073 N N . ASN A 1 523 ? -21.102 -7.459 42.433 1.00 83.56 523 ASN A N 1
ATOM 4074 C CA . ASN A 1 523 ? -19.657 -7.694 42.239 1.00 83.56 523 ASN A CA 1
ATOM 4075 C C . ASN A 1 523 ? -18.964 -6.838 41.160 1.00 83.56 523 ASN A C 1
ATOM 4077 O O . ASN A 1 523 ? -18.132 -7.346 40.412 1.00 83.56 523 ASN A O 1
ATOM 4081 N N . VAL A 1 524 ? -19.265 -5.539 41.103 1.00 88.94 524 VAL A N 1
ATOM 4082 C CA . VAL A 1 524 ? -18.523 -4.583 40.260 1.00 88.94 524 VAL A CA 1
ATOM 4083 C C . VAL A 1 524 ? -17.084 -4.434 40.757 1.00 88.94 524 VAL A C 1
ATOM 4085 O O . VAL A 1 524 ? -16.861 -4.117 41.928 1.00 88.94 524 VAL A O 1
ATOM 4088 N N . LYS A 1 525 ? -16.105 -4.602 39.865 1.00 92.00 525 LYS A N 1
ATOM 4089 C CA . LYS A 1 525 ? -14.691 -4.341 40.164 1.00 92.00 525 LYS A CA 1
ATOM 4090 C C . LYS A 1 525 ? -14.313 -2.913 39.782 1.00 92.00 525 LYS A C 1
ATOM 4092 O O . LYS A 1 525 ? -14.467 -2.511 38.628 1.00 92.00 525 LYS A O 1
ATOM 4097 N N . ILE A 1 526 ? -13.779 -2.162 40.743 1.00 92.25 526 ILE A N 1
ATOM 4098 C CA . ILE A 1 526 ? -13.380 -0.761 40.564 1.00 92.25 526 ILE A CA 1
ATOM 4099 C C . ILE A 1 526 ? -11.853 -0.646 40.633 1.00 92.25 526 ILE A C 1
ATOM 4101 O O . ILE A 1 526 ? -11.244 -1.163 41.569 1.00 92.25 526 ILE A O 1
ATOM 4105 N N . ARG A 1 527 ? -11.242 0.053 39.670 1.00 91.88 527 ARG A N 1
ATOM 4106 C CA . ARG A 1 527 ? -9.829 0.455 39.697 1.00 91.88 527 ARG A CA 1
ATOM 4107 C C . ARG A 1 527 ? -9.722 1.950 39.968 1.00 91.88 527 ARG A C 1
ATOM 4109 O O . ARG A 1 527 ? -10.228 2.759 39.192 1.00 91.88 527 ARG A O 1
ATOM 4116 N N . ILE A 1 528 ? -9.027 2.316 41.041 1.00 89.88 528 ILE A N 1
ATOM 4117 C CA . ILE A 1 528 ? -8.571 3.693 41.248 1.00 89.88 528 ILE A CA 1
ATOM 4118 C C . ILE A 1 528 ? -7.235 3.837 40.521 1.00 89.88 528 ILE A C 1
ATOM 4120 O O . ILE A 1 528 ? -6.290 3.109 40.820 1.00 89.88 528 ILE A O 1
ATOM 4124 N N . VAL A 1 529 ? -7.186 4.739 39.548 1.00 87.88 529 VAL A N 1
ATOM 4125 C CA . VAL A 1 529 ? -6.006 5.015 38.727 1.00 87.88 529 VAL A CA 1
ATOM 4126 C C . VAL A 1 529 ? -5.085 5.960 39.491 1.00 87.88 529 VAL A C 1
ATOM 4128 O O . VAL A 1 529 ? -5.534 7.006 39.962 1.00 87.88 529 VAL A O 1
ATOM 4131 N N . GLN A 1 530 ? -3.821 5.570 39.661 1.00 78.12 530 GLN A N 1
ATOM 4132 C CA . GLN A 1 530 ? -2.822 6.355 40.393 1.00 78.12 530 GLN A CA 1
ATOM 4133 C C . GLN A 1 530 ? -1.953 7.187 39.454 1.00 78.12 530 GLN A C 1
ATOM 4135 O O . GLN A 1 530 ? -1.748 6.780 38.323 1.00 78.12 530 GLN A O 1
ATOM 4140 N N . GLU A 1 531 ? -1.390 8.300 39.932 1.00 66.81 531 GLU A N 1
ATOM 4141 C CA . GLU A 1 531 ? -0.539 9.185 39.121 1.00 66.81 531 GLU A CA 1
ATOM 4142 C C . GLU A 1 531 ? 0.606 8.447 38.410 1.00 66.81 531 GLU A C 1
ATOM 4144 O O . GLU A 1 531 ? 1.233 7.554 38.996 1.00 66.81 531 GLU A O 1
ATOM 4149 N N . PRO A 1 532 ? 0.954 8.885 37.186 1.00 62.72 532 PRO A N 1
ATOM 4150 C CA . PRO A 1 532 ? 1.893 8.178 36.339 1.00 62.72 532 PRO A CA 1
ATOM 4151 C C . PRO A 1 532 ? 3.320 8.141 36.881 1.00 62.72 532 PRO A C 1
ATOM 4153 O O . PRO A 1 532 ? 4.044 7.196 36.588 1.00 62.72 532 PRO A O 1
ATOM 4156 N N . TYR A 1 533 ? 3.742 9.142 37.659 1.00 63.25 533 TYR A N 1
ATOM 4157 C CA . TYR A 1 533 ? 5.123 9.289 38.115 1.00 63.25 533 TYR A CA 1
ATOM 4158 C C . TYR A 1 533 ? 5.186 9.482 39.628 1.00 63.25 533 TYR A C 1
ATOM 4160 O O . TYR A 1 533 ? 4.773 10.514 40.149 1.00 63.25 533 TYR A O 1
ATOM 4168 N N . ARG A 1 534 ? 5.761 8.513 40.350 1.00 60.34 534 ARG A N 1
ATOM 4169 C CA . ARG A 1 534 ? 5.988 8.620 41.800 1.00 60.34 534 ARG A CA 1
ATOM 4170 C C . ARG A 1 534 ? 7.380 8.146 42.170 1.00 60.34 534 ARG A C 1
ATOM 4172 O O . ARG A 1 534 ? 7.736 7.000 41.919 1.00 60.34 534 ARG A O 1
ATOM 4179 N N . GLY A 1 535 ? 8.168 9.027 42.787 1.00 52.75 535 GLY A N 1
ATOM 4180 C CA . GLY A 1 535 ? 9.488 8.677 43.323 1.00 52.75 535 GLY A CA 1
ATOM 4181 C C . GLY A 1 535 ? 10.417 8.015 42.297 1.00 52.75 535 GLY A C 1
ATOM 4182 O O . GLY A 1 535 ? 11.019 6.994 42.608 1.00 52.75 535 GLY A O 1
ATOM 4183 N N . ASN A 1 536 ? 10.508 8.572 41.081 1.00 51.91 536 ASN A N 1
ATOM 4184 C CA . ASN A 1 536 ? 11.247 8.028 39.926 1.00 51.91 536 ASN A CA 1
ATOM 4185 C C . ASN A 1 536 ? 10.729 6.693 39.346 1.00 51.91 536 ASN A C 1
ATOM 4187 O O . ASN A 1 536 ? 11.414 6.096 38.518 1.00 51.91 536 ASN A O 1
ATOM 4191 N N . TYR A 1 537 ? 9.528 6.240 39.715 1.00 47.28 537 TYR A N 1
ATOM 4192 C CA . TYR A 1 537 ? 8.873 5.068 39.126 1.00 47.28 537 TYR A CA 1
ATOM 4193 C C . TYR A 1 537 ? 7.621 5.452 38.335 1.00 47.28 537 TYR A C 1
ATOM 4195 O O . TYR A 1 537 ? 6.912 6.393 38.696 1.00 47.28 537 TYR A O 1
ATOM 4203 N N . ILE A 1 538 ? 7.369 4.699 37.261 1.00 55.81 538 ILE A N 1
ATOM 4204 C CA . ILE A 1 538 ? 6.187 4.838 36.409 1.00 55.81 538 ILE A CA 1
ATOM 4205 C C . ILE A 1 538 ? 5.095 3.892 36.930 1.00 55.81 538 ILE A C 1
ATOM 4207 O O . ILE A 1 538 ? 5.290 2.679 36.904 1.00 55.81 538 ILE A O 1
ATOM 4211 N N . TYR A 1 539 ? 3.961 4.425 37.385 1.00 56.00 539 TYR A N 1
ATOM 4212 C CA . TYR A 1 539 ? 2.798 3.657 37.859 1.00 56.00 539 TYR A CA 1
ATOM 4213 C C . TYR A 1 539 ? 1.607 3.879 36.923 1.00 56.00 539 TYR A C 1
ATOM 4215 O O . TYR A 1 539 ? 1.426 4.984 36.445 1.00 56.00 539 TYR A O 1
ATOM 4223 N N . ASP A 1 540 ? 0.800 2.856 36.620 1.00 64.12 540 ASP A N 1
ATOM 4224 C CA . ASP A 1 540 ? -0.470 2.982 35.865 1.00 64.12 540 ASP A CA 1
ATOM 4225 C C . ASP A 1 540 ? -0.413 3.787 34.536 1.00 64.12 540 ASP A C 1
ATOM 4227 O O . ASP A 1 540 ? -1.437 4.240 34.018 1.00 64.12 540 ASP A O 1
ATOM 4231 N N . PHE A 1 541 ? 0.774 3.968 33.945 1.00 59.00 541 PHE A N 1
ATOM 4232 C CA . PHE A 1 541 ? 0.950 4.694 32.679 1.00 59.00 541 PHE A CA 1
ATOM 4233 C C . PHE A 1 541 ? 0.396 3.900 31.490 1.00 59.00 541 PHE A C 1
ATOM 4235 O O . PHE A 1 541 ? -0.069 4.482 30.509 1.00 59.00 541 PHE A O 1
ATOM 4242 N N . TYR A 1 542 ? 0.389 2.571 31.617 1.00 62.62 542 TYR A N 1
ATOM 4243 C CA . TYR A 1 542 ? -0.332 1.634 30.767 1.00 62.62 542 TYR A CA 1
ATOM 4244 C C . TYR A 1 542 ? -1.081 0.653 31.687 1.00 62.62 542 TYR A C 1
ATOM 4246 O O . TYR A 1 542 ? -0.457 -0.148 32.378 1.00 62.62 542 TYR A O 1
ATOM 4254 N N . ILE A 1 543 ? -2.416 0.733 31.754 1.00 73.00 543 ILE A N 1
ATOM 4255 C CA . ILE A 1 543 ? -3.215 -0.166 32.607 1.00 73.00 543 ILE A CA 1
ATOM 4256 C C . ILE A 1 543 ? -3.448 -1.487 31.866 1.00 73.00 543 ILE A C 1
ATOM 4258 O O . ILE A 1 543 ? -4.448 -1.674 31.173 1.00 73.00 543 ILE A O 1
ATOM 4262 N N . HIS A 1 544 ? -2.488 -2.403 31.972 1.00 68.38 544 HIS A N 1
ATOM 4263 C CA . HIS A 1 544 ? -2.487 -3.671 31.232 1.00 68.38 544 HIS A CA 1
ATOM 4264 C C . HIS A 1 544 ? -3.594 -4.644 31.673 1.00 68.38 544 HIS A C 1
ATOM 4266 O O . HIS A 1 544 ? -4.063 -5.458 30.880 1.00 68.38 544 HIS A O 1
ATOM 4272 N N . ASP A 1 545 ? -4.060 -4.526 32.915 1.00 74.81 545 ASP A N 1
ATOM 4273 C CA . ASP A 1 545 ? -5.144 -5.309 33.514 1.00 74.81 545 ASP A CA 1
ATOM 4274 C C . ASP A 1 545 ? -6.525 -4.649 33.324 1.00 74.81 545 ASP A C 1
ATOM 4276 O O . ASP A 1 545 ? -7.501 -5.046 33.961 1.00 74.81 545 ASP A O 1
ATOM 4280 N N . ALA A 1 546 ? -6.663 -3.666 32.421 1.00 81.75 546 ALA A N 1
ATOM 4281 C CA . ALA A 1 546 ? -7.905 -2.905 32.258 1.00 81.75 546 ALA A CA 1
ATOM 4282 C C . ALA A 1 546 ? -9.138 -3.774 31.928 1.00 81.75 546 ALA A C 1
ATOM 4284 O O . ALA A 1 546 ? -10.278 -3.402 32.218 1.00 81.75 546 ALA A O 1
ATOM 4285 N N . SER A 1 547 ? -8.941 -4.957 31.338 1.00 82.06 547 SER A N 1
ATOM 4286 C CA . SER A 1 547 ? -10.024 -5.913 31.097 1.00 82.06 547 SER A CA 1
ATOM 4287 C C . SER A 1 547 ? -10.637 -6.482 32.379 1.00 82.06 547 SER A C 1
ATOM 4289 O O . SER A 1 547 ? -11.817 -6.842 32.357 1.00 82.06 547 SER A O 1
ATOM 4291 N N . GLU A 1 548 ? -9.872 -6.550 33.473 1.00 86.69 548 GLU A N 1
ATOM 4292 C CA . GLU A 1 548 ? -10.263 -7.174 34.744 1.00 86.69 548 GLU A CA 1
ATOM 4293 C C . GLU A 1 548 ? -11.210 -6.325 35.594 1.00 86.69 548 GLU A C 1
ATOM 4295 O O . GLU A 1 548 ? -11.842 -6.863 36.504 1.00 86.69 548 GLU A O 1
ATOM 4300 N N . TYR A 1 549 ? -11.326 -5.029 35.297 1.00 90.56 549 TYR A N 1
ATOM 4301 C CA . TYR A 1 549 ? -12.154 -4.076 36.038 1.00 90.56 549 TYR A CA 1
ATOM 4302 C C . TYR A 1 549 ? -13.317 -3.579 35.190 1.00 90.56 549 TYR A C 1
ATOM 4304 O O . TYR A 1 549 ? -13.243 -3.544 33.963 1.00 90.56 549 TYR A O 1
ATOM 4312 N N . ASP A 1 550 ? -14.397 -3.170 35.841 1.00 90.31 550 ASP A N 1
ATOM 4313 C CA . ASP A 1 550 ? -15.614 -2.682 35.189 1.00 90.31 550 ASP A CA 1
ATOM 4314 C C . ASP A 1 550 ? -15.675 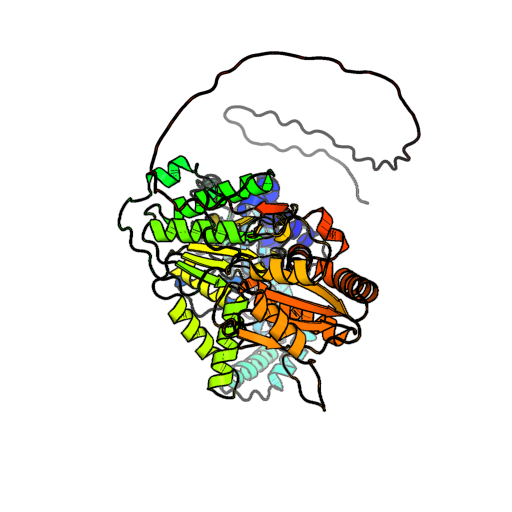-1.150 35.176 1.00 90.31 550 ASP A C 1
ATOM 4316 O O . ASP A 1 550 ? -16.215 -0.542 34.245 1.00 90.31 550 ASP A O 1
ATOM 4320 N N . VAL A 1 551 ? -15.090 -0.529 36.204 1.00 93.56 551 VAL A N 1
ATOM 4321 C CA . VAL A 1 551 ? -15.151 0.911 36.467 1.00 93.56 551 VAL A CA 1
ATOM 4322 C C . VAL A 1 551 ? -13.766 1.432 36.818 1.00 93.56 551 VAL A C 1
ATOM 4324 O O . VAL A 1 551 ? -13.057 0.838 37.628 1.00 93.56 551 VAL A O 1
ATOM 4327 N N . PHE A 1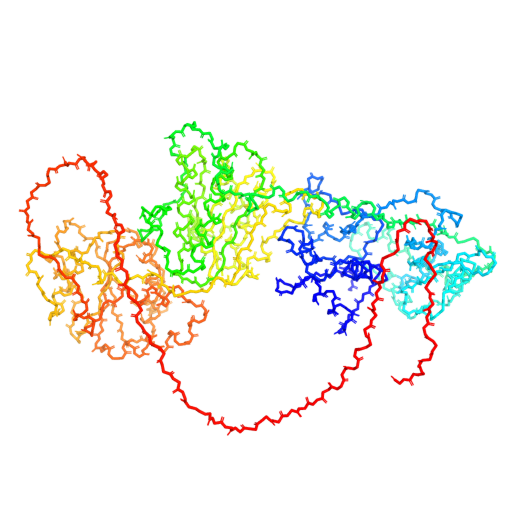 552 ? -13.413 2.578 36.252 1.00 93.88 552 PHE A N 1
ATOM 4328 C CA . PHE A 1 552 ? -12.177 3.297 36.526 1.00 93.88 552 PHE A CA 1
ATOM 4329 C C . PHE A 1 552 ? -12.496 4.637 37.170 1.00 93.88 552 PHE A C 1
ATOM 4331 O O . PHE A 1 552 ? -13.398 5.345 36.721 1.00 93.88 552 PHE A O 1
ATOM 4338 N N . ILE A 1 553 ? -11.747 4.993 38.207 1.00 93.31 553 ILE A N 1
ATOM 4339 C CA . ILE A 1 553 ? -11.834 6.293 38.868 1.00 93.31 553 ILE A CA 1
ATOM 4340 C C . ILE A 1 553 ? -10.469 6.959 38.777 1.00 93.31 553 ILE A C 1
ATOM 4342 O O . ILE A 1 553 ? -9.472 6.351 39.154 1.00 93.31 553 ILE A O 1
ATOM 4346 N N . ILE A 1 554 ? -10.427 8.195 38.289 1.00 91.06 554 ILE A N 1
ATOM 4347 C CA . ILE A 1 554 ? -9.195 8.976 38.160 1.00 91.06 554 ILE A CA 1
ATOM 4348 C C . ILE A 1 554 ? -9.412 10.388 38.699 1.00 91.06 554 ILE A C 1
ATOM 4350 O O . ILE A 1 554 ? -10.439 11.010 38.416 1.00 91.06 554 ILE A O 1
ATOM 4354 N N . LYS A 1 555 ? -8.453 10.887 39.485 1.00 90.75 555 LYS A N 1
ATOM 4355 C CA . LYS A 1 555 ? -8.405 12.288 39.913 1.00 90.75 555 LYS A CA 1
ATOM 4356 C C . LYS A 1 555 ? -7.574 13.089 38.905 1.00 90.75 555 LYS A C 1
ATOM 4358 O O . LYS A 1 555 ? -6.543 12.600 38.463 1.00 90.75 555 LYS A O 1
ATOM 4363 N N . VAL A 1 556 ? -8.079 14.251 38.480 1.00 90.50 556 VAL A N 1
ATOM 4364 C CA . VAL A 1 556 ? -7.464 15.083 37.433 1.00 90.50 556 VAL A CA 1
ATOM 4365 C C . VAL A 1 556 ? -7.578 16.567 37.771 1.00 90.50 556 VAL A C 1
ATOM 4367 O O . VAL A 1 556 ? -8.649 17.172 37.682 1.00 90.50 556 VAL A O 1
ATOM 4370 N N . ASN A 1 557 ? -6.443 17.161 38.099 1.00 87.88 557 ASN A N 1
ATOM 4371 C CA . ASN A 1 557 ? -6.259 18.536 38.537 1.00 87.88 557 ASN A CA 1
ATOM 4372 C C . ASN A 1 557 ? -5.087 19.226 37.833 1.00 87.88 557 ASN A C 1
ATOM 4374 O O . ASN A 1 557 ? -5.118 20.449 37.674 1.00 87.88 557 ASN A O 1
ATOM 4378 N N . ASP A 1 558 ? -4.083 18.472 37.389 1.00 85.56 558 ASP A N 1
ATOM 4379 C CA . ASP A 1 558 ? -2.925 19.005 36.672 1.00 85.56 558 ASP A CA 1
ATOM 4380 C C . ASP A 1 558 ? -2.783 18.450 35.240 1.00 85.56 558 ASP A C 1
ATOM 4382 O O . ASP A 1 558 ? -3.706 17.854 34.676 1.00 85.56 558 ASP A O 1
ATOM 4386 N N . ASN A 1 559 ? -1.659 18.763 34.589 1.00 81.69 559 ASN A N 1
ATOM 4387 C CA . ASN A 1 559 ? -1.400 18.347 33.211 1.00 81.69 559 ASN A CA 1
ATOM 4388 C C . ASN A 1 559 ? -0.993 16.870 33.098 1.00 81.69 559 ASN A C 1
ATOM 4390 O O . ASN A 1 559 ? -1.341 16.246 32.095 1.00 81.69 559 ASN A O 1
ATOM 4394 N N . ASP A 1 560 ? -0.294 16.318 34.090 1.00 80.75 560 ASP A N 1
ATOM 4395 C CA . ASP A 1 560 ? 0.222 14.947 34.051 1.00 80.75 560 ASP A CA 1
ATOM 4396 C C . ASP A 1 560 ? -0.930 13.954 34.261 1.00 80.75 560 ASP A C 1
ATOM 4398 O O . ASP A 1 560 ? -1.086 12.987 33.509 1.00 80.75 560 ASP A O 1
ATOM 4402 N N . GLU A 1 561 ? -1.823 14.249 35.208 1.00 86.12 561 GLU A N 1
ATOM 4403 C CA . GLU A 1 561 ? -3.069 13.503 35.412 1.00 86.12 561 GLU A CA 1
ATOM 4404 C C . GLU A 1 561 ? -4.003 13.611 34.192 1.00 86.12 561 GLU A C 1
ATOM 4406 O O . GLU A 1 561 ? -4.703 12.660 33.832 1.00 86.12 561 GLU A O 1
ATOM 4411 N N . CYS A 1 562 ? -4.003 14.760 33.505 1.00 85.75 562 CYS A N 1
ATOM 4412 C CA . CYS A 1 562 ? -4.770 14.952 32.274 1.00 85.75 562 CYS A CA 1
ATOM 4413 C C . CYS A 1 562 ? -4.227 14.073 31.135 1.00 85.75 562 CYS A C 1
ATOM 4415 O O . CYS A 1 562 ? -5.001 13.441 30.412 1.00 85.75 562 CYS A O 1
ATOM 4417 N N . GLU A 1 563 ? -2.902 13.965 30.995 1.00 80.12 563 GLU A N 1
ATOM 4418 C CA . GLU A 1 563 ? -2.283 13.037 30.045 1.00 80.12 563 GLU A CA 1
ATOM 4419 C C . GLU A 1 563 ? -2.647 11.579 30.368 1.00 80.12 563 GLU A C 1
ATOM 4421 O O . GLU A 1 563 ? -2.971 10.799 29.465 1.00 80.12 563 GLU A O 1
ATOM 4426 N N . GLN A 1 564 ? -2.659 11.213 31.651 1.00 83.50 564 GLN A N 1
ATOM 4427 C CA . GLN A 1 564 ? -3.066 9.881 32.080 1.00 83.50 564 GLN A CA 1
ATOM 4428 C C . GLN A 1 564 ? -4.537 9.582 31.759 1.00 83.50 564 GLN A C 1
ATOM 4430 O O . GLN A 1 564 ? -4.838 8.516 31.215 1.00 83.50 564 GLN A O 1
ATOM 4435 N N . LEU A 1 565 ? -5.448 10.526 32.021 1.00 88.56 565 LEU A N 1
ATOM 4436 C CA . LEU A 1 565 ? -6.860 10.419 31.642 1.00 88.56 565 LEU A CA 1
ATOM 4437 C C . LEU A 1 565 ? -7.008 10.104 30.151 1.00 88.56 565 LEU A C 1
ATOM 4439 O O . LEU A 1 565 ? -7.777 9.227 29.765 1.00 88.56 565 LEU A O 1
ATOM 4443 N N . LEU A 1 566 ? -6.264 10.798 29.298 1.00 85.88 566 LEU A N 1
ATOM 4444 C CA . LEU A 1 566 ? -6.353 10.645 27.848 1.00 85.88 566 LEU A CA 1
ATOM 4445 C C . LEU A 1 566 ? -5.876 9.266 27.359 1.00 85.88 566 LEU A C 1
ATOM 4447 O O . LEU A 1 566 ? -6.498 8.669 26.471 1.00 85.88 566 LEU A O 1
ATOM 4451 N N . LYS A 1 567 ? -4.821 8.717 27.970 1.00 79.88 567 LYS A N 1
ATOM 4452 C CA . LYS A 1 567 ? -4.369 7.338 27.709 1.00 79.88 567 LYS A CA 1
ATOM 4453 C C . LYS A 1 567 ? -5.403 6.319 28.166 1.00 79.88 567 LYS A C 1
ATOM 4455 O O . LYS A 1 567 ? -5.771 5.431 27.395 1.00 79.88 567 LYS A O 1
ATOM 4460 N N . LEU A 1 568 ? -5.935 6.510 29.371 1.00 87.00 568 LEU A N 1
ATOM 4461 C CA . LEU A 1 568 ? -6.970 5.659 29.943 1.00 87.00 568 LEU A CA 1
ATOM 4462 C C . LEU A 1 568 ? -8.215 5.613 29.052 1.00 87.00 568 LEU A C 1
ATOM 4464 O O . LEU A 1 568 ? -8.684 4.528 28.715 1.00 87.00 568 LEU A O 1
ATOM 4468 N N . VAL A 1 569 ? -8.711 6.776 28.609 1.00 88.12 569 VAL A N 1
ATOM 4469 C CA . VAL A 1 569 ? -9.875 6.905 27.715 1.00 88.12 569 VAL A CA 1
ATOM 4470 C C . VAL A 1 569 ? -9.715 6.049 26.460 1.00 88.12 569 VAL A C 1
ATOM 4472 O O . VAL A 1 569 ? -10.674 5.405 26.034 1.00 88.12 569 VAL A O 1
ATOM 4475 N N . SER A 1 570 ? -8.517 6.001 25.874 1.00 78.06 570 SER A N 1
ATOM 4476 C CA . SER A 1 570 ? -8.266 5.198 24.673 1.00 78.06 570 SER A CA 1
ATOM 4477 C C . SER A 1 570 ? -8.484 3.702 24.921 1.00 78.06 570 SER A C 1
ATOM 4479 O O . SER A 1 570 ? -9.165 3.055 24.121 1.00 78.06 570 SER A O 1
ATOM 4481 N N . GLN A 1 571 ? -7.980 3.189 26.046 1.00 78.50 571 GLN A N 1
ATOM 4482 C CA . GLN A 1 571 ? -8.034 1.772 26.420 1.00 78.50 571 GLN A CA 1
ATOM 4483 C C . GLN A 1 571 ? -9.447 1.347 26.840 1.00 78.50 571 GLN A C 1
ATOM 4485 O O . GLN A 1 571 ? -10.038 0.413 26.292 1.00 78.50 571 GLN A O 1
ATOM 4490 N N . ILE A 1 572 ? -10.041 2.071 27.789 1.00 85.69 572 ILE A N 1
ATOM 4491 C CA . ILE A 1 572 ? -11.305 1.662 28.409 1.00 85.69 572 ILE A CA 1
ATOM 4492 C C . ILE A 1 572 ? -12.499 1.797 27.460 1.00 85.69 572 ILE A C 1
ATOM 4494 O O . ILE A 1 572 ? -13.485 1.068 27.588 1.00 85.69 572 ILE A O 1
ATOM 4498 N N . HIS A 1 573 ? -12.408 2.701 26.478 1.00 85.12 573 HIS A N 1
ATOM 4499 C CA . HIS A 1 573 ? -13.462 2.898 25.489 1.00 85.12 573 HIS A CA 1
ATOM 4500 C C . HIS A 1 573 ? -13.608 1.682 24.562 1.00 85.12 573 HIS A C 1
ATOM 4502 O O . HIS A 1 573 ? -14.728 1.309 24.215 1.00 85.12 573 HIS A O 1
ATOM 4508 N N . ASN A 1 574 ? -12.501 1.034 24.176 1.00 77.06 574 ASN A N 1
ATOM 4509 C CA . ASN A 1 574 ? -12.531 -0.201 23.377 1.00 77.06 574 ASN A CA 1
ATOM 4510 C C . ASN A 1 574 ? -13.197 -1.358 24.134 1.00 77.06 574 ASN A C 1
ATOM 4512 O O . ASN A 1 574 ? -13.924 -2.166 23.548 1.00 77.06 574 ASN A O 1
ATOM 4516 N N . LEU A 1 575 ? -12.978 -1.389 25.447 1.00 81.69 575 LEU A N 1
ATOM 4517 C CA . LEU A 1 575 ? -13.478 -2.406 26.364 1.00 81.69 575 LEU A CA 1
ATOM 4518 C C . LEU A 1 575 ? -14.905 -2.135 26.877 1.00 81.69 575 LEU A C 1
ATOM 4520 O O . LEU A 1 575 ? -15.465 -2.984 27.569 1.00 81.69 575 LEU A O 1
ATOM 4524 N N . GLY A 1 576 ? -15.497 -0.979 26.557 1.00 87.06 576 GLY A N 1
ATOM 4525 C CA . GLY A 1 576 ? -16.850 -0.618 26.993 1.00 87.06 576 GLY A CA 1
ATOM 4526 C C . GLY A 1 576 ? -16.972 -0.293 28.488 1.00 87.06 576 GLY A C 1
ATOM 4527 O O . GLY A 1 576 ? -18.063 -0.409 29.042 1.00 87.06 576 GLY A O 1
ATOM 4528 N N . LYS A 1 577 ? -15.873 0.076 29.158 1.00 90.81 577 LYS A N 1
ATOM 4529 C CA . LYS A 1 577 ? -15.838 0.246 30.622 1.00 90.81 577 LYS A CA 1
ATOM 4530 C C . LYS A 1 577 ? -16.356 1.616 31.064 1.00 90.81 577 LYS A C 1
ATOM 4532 O O . LYS A 1 577 ? -16.554 2.523 30.248 1.00 90.81 577 LYS A O 1
ATOM 4537 N N . LYS A 1 578 ? -16.589 1.757 32.371 1.00 93.88 578 LYS A N 1
ATOM 4538 C CA . LYS A 1 578 ? -17.091 2.994 32.984 1.00 93.88 578 LYS A CA 1
ATOM 4539 C C . LYS A 1 578 ? -15.952 3.853 33.517 1.00 93.88 578 LYS A C 1
ATOM 4541 O O . LYS A 1 578 ? -14.972 3.317 34.026 1.00 93.88 578 LYS A O 1
ATOM 4546 N N . LEU A 1 579 ? -16.097 5.171 33.426 1.00 95.00 579 LEU A N 1
ATOM 4547 C CA . LEU A 1 579 ? -15.098 6.134 33.888 1.00 95.00 579 LEU A CA 1
ATOM 4548 C C . LEU A 1 579 ? -15.710 7.202 34.790 1.00 95.00 579 LEU A C 1
ATOM 4550 O O . LEU A 1 579 ? -16.698 7.840 34.438 1.00 95.00 579 LEU A O 1
ATOM 4554 N N . ILE A 1 580 ? -15.078 7.453 35.926 1.00 94.81 580 ILE A N 1
ATOM 4555 C CA . ILE A 1 580 ? -15.419 8.555 36.818 1.00 94.81 580 ILE A CA 1
ATOM 4556 C C . ILE A 1 580 ? -14.192 9.454 36.920 1.00 94.81 580 ILE A C 1
ATOM 4558 O O . ILE A 1 580 ? -13.163 9.052 37.459 1.00 94.81 580 ILE A O 1
ATOM 4562 N N . VAL A 1 581 ? -14.300 10.664 36.375 1.00 94.12 581 VAL A N 1
ATOM 4563 C CA . VAL A 1 581 ? -13.255 11.687 36.469 1.00 94.12 581 VAL A CA 1
ATOM 4564 C C . VAL A 1 581 ? -13.599 12.612 37.625 1.00 94.12 581 VAL A C 1
ATOM 4566 O O . VAL A 1 581 ? -14.649 13.253 37.609 1.00 94.12 581 VAL A O 1
ATOM 4569 N N . VAL A 1 582 ? -12.726 12.680 38.623 1.00 93.12 582 VAL A N 1
ATOM 4570 C CA . VAL A 1 582 ? -12.861 13.564 39.784 1.00 93.12 582 VAL A CA 1
ATOM 4571 C C . VAL A 1 582 ? -11.924 14.750 39.600 1.00 93.12 582 VAL A C 1
ATOM 4573 O O . VAL A 1 582 ? -10.754 14.564 39.285 1.00 93.12 582 VAL A O 1
ATOM 4576 N N . THR A 1 583 ? -12.417 15.969 39.786 1.00 92.38 583 THR A N 1
ATOM 4577 C CA . THR A 1 583 ? -11.603 17.186 39.680 1.00 92.38 583 THR A CA 1
ATOM 4578 C C . THR A 1 583 ? -11.998 18.198 40.745 1.00 92.38 583 THR A C 1
ATOM 4580 O O . THR A 1 583 ? -13.169 18.303 41.109 1.00 92.38 583 THR A O 1
ATOM 4583 N N . ASP A 1 584 ? -11.038 18.980 41.224 1.00 91.12 584 ASP A N 1
ATOM 4584 C CA . ASP A 1 584 ? -11.299 20.060 42.176 1.00 91.12 584 ASP A CA 1
ATOM 4585 C C . ASP A 1 584 ? -11.877 21.304 41.461 1.00 91.12 584 ASP A C 1
ATOM 4587 O O . ASP A 1 584 ? -12.455 22.182 42.109 1.00 91.12 584 ASP A O 1
ATOM 4591 N N . ASN A 1 585 ? -11.721 21.389 40.127 1.00 89.50 585 ASN A N 1
ATOM 4592 C CA . ASN A 1 585 ? -12.190 22.499 39.293 1.00 89.50 585 ASN A CA 1
ATOM 4593 C C . ASN A 1 585 ? -12.466 22.057 37.837 1.00 89.50 585 ASN A C 1
ATOM 4595 O O . ASN A 1 585 ? -11.557 21.950 37.007 1.00 89.50 585 ASN A O 1
ATOM 4599 N N . LYS A 1 586 ? -13.746 21.893 37.482 1.00 88.25 586 LYS A N 1
ATOM 4600 C CA . LYS A 1 586 ? -14.204 21.527 36.129 1.00 88.25 586 LYS A CA 1
ATOM 4601 C C . LYS A 1 586 ? -13.786 22.535 35.071 1.00 88.25 586 LYS A C 1
ATOM 4603 O O . LYS A 1 586 ? -13.464 22.132 33.957 1.00 88.25 586 LYS A O 1
ATOM 4608 N N . THR A 1 587 ? -13.786 23.827 35.393 1.00 88.69 587 THR A N 1
ATOM 4609 C CA . THR A 1 587 ? -13.396 24.872 34.433 1.00 88.69 587 THR A CA 1
ATOM 4610 C C . THR A 1 587 ? -11.924 24.717 34.057 1.00 88.69 587 THR A C 1
ATOM 4612 O O . THR A 1 587 ? -11.573 24.785 32.879 1.00 88.69 587 THR A O 1
ATOM 4615 N N . GLN A 1 588 ? -11.065 24.437 35.039 1.00 88.81 588 GLN A N 1
ATOM 4616 C CA . GLN A 1 588 ? -9.647 24.173 34.804 1.00 88.81 588 GLN A CA 1
ATOM 4617 C C . GLN A 1 588 ? -9.440 22.886 33.995 1.00 88.81 588 GLN A C 1
ATOM 4619 O O . GLN A 1 588 ? -8.681 22.895 33.025 1.00 88.81 588 GLN A O 1
ATOM 4624 N N . LEU A 1 589 ? -10.154 21.805 34.332 1.00 90.12 589 LEU A N 1
ATOM 4625 C CA . LEU A 1 589 ? -10.126 20.554 33.568 1.00 90.12 589 LEU A CA 1
ATOM 4626 C C . LEU A 1 589 ? -10.524 20.785 32.101 1.00 90.12 589 LEU A C 1
ATOM 4628 O O . LEU A 1 589 ? -9.815 20.354 31.195 1.00 90.12 589 LEU A O 1
ATOM 4632 N N . GLN A 1 590 ? -11.619 21.509 31.851 1.00 86.62 590 GLN A N 1
ATOM 4633 C CA . GLN A 1 590 ? -12.071 21.852 30.500 1.00 86.62 590 GLN A CA 1
ATOM 4634 C C . GLN A 1 590 ? -11.017 22.652 29.731 1.00 86.62 590 GLN A C 1
ATOM 4636 O O . GLN A 1 590 ? -10.776 22.370 28.559 1.00 86.62 590 GLN A O 1
ATOM 4641 N N . GLN A 1 591 ? -10.363 23.623 30.375 1.00 86.69 591 GLN A N 1
ATOM 4642 C CA . GLN A 1 591 ? -9.288 24.400 29.756 1.00 86.69 591 GLN A CA 1
ATOM 4643 C C . GLN A 1 591 ? -8.065 23.537 29.433 1.00 86.69 591 GLN A C 1
ATOM 4645 O O . GLN A 1 591 ? -7.496 23.681 28.351 1.00 86.69 591 GLN A O 1
ATOM 4650 N N . ASN A 1 592 ? -7.676 22.628 30.329 1.00 86.00 592 ASN A N 1
ATOM 4651 C CA . ASN A 1 592 ? -6.549 21.719 30.116 1.00 86.00 592 ASN A CA 1
ATOM 4652 C C . ASN A 1 592 ? -6.845 20.729 28.981 1.00 86.00 592 ASN A C 1
ATOM 4654 O O . ASN A 1 592 ? -6.025 20.584 28.073 1.00 86.00 592 ASN A O 1
ATOM 4658 N N . LEU A 1 593 ? -8.040 20.129 28.967 1.00 86.44 593 LEU A N 1
ATOM 4659 C CA . LEU A 1 593 ? -8.491 19.262 27.878 1.00 86.44 593 LEU A CA 1
ATOM 4660 C C . LEU A 1 593 ? -8.566 20.034 26.557 1.00 86.44 593 LEU A C 1
ATOM 4662 O O . LEU A 1 593 ? -8.029 19.572 25.558 1.00 86.44 593 LEU A O 1
ATOM 4666 N N . ALA A 1 594 ? -9.157 21.231 26.533 1.00 82.75 594 ALA A N 1
ATOM 4667 C CA . ALA A 1 594 ? -9.241 22.053 25.325 1.00 82.75 594 ALA A CA 1
ATOM 4668 C C . ALA A 1 594 ? -7.855 22.445 24.795 1.00 82.75 594 ALA A C 1
ATOM 4670 O O . ALA A 1 594 ? -7.615 22.373 23.589 1.00 82.75 594 ALA A O 1
ATOM 4671 N N . ARG A 1 595 ? -6.927 22.810 25.688 1.00 82.81 595 ARG A N 1
ATOM 4672 C CA . ARG A 1 595 ? -5.534 23.106 25.342 1.00 82.81 595 ARG A CA 1
ATOM 4673 C C . ARG A 1 595 ? -4.870 21.878 24.723 1.00 82.81 595 ARG A C 1
ATOM 4675 O O . ARG A 1 595 ? -4.340 21.979 23.621 1.00 82.81 595 ARG A O 1
ATOM 4682 N N . TRP A 1 596 ? -4.957 20.720 25.370 1.00 79.19 596 TRP A N 1
ATOM 4683 C CA . TRP A 1 596 ? -4.377 19.481 24.853 1.00 79.19 596 TRP A CA 1
ATOM 4684 C C . TRP A 1 596 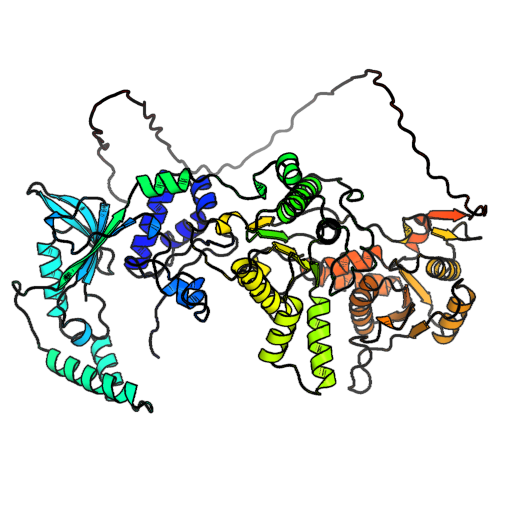? -4.973 19.084 23.496 1.00 79.19 596 TRP A C 1
ATOM 4686 O O . TRP A 1 596 ? -4.235 18.789 22.553 1.00 79.19 596 TRP A O 1
ATOM 4696 N N . LEU A 1 597 ? -6.302 19.156 23.370 1.00 75.94 597 LEU A N 1
ATOM 4697 C CA . LEU A 1 597 ? -7.021 18.877 22.130 1.00 75.94 597 LEU A CA 1
ATOM 4698 C C . LEU A 1 597 ? -6.624 19.847 21.020 1.00 75.94 597 LEU A C 1
ATOM 4700 O O . LEU A 1 597 ? -6.524 19.424 19.879 1.00 75.94 597 LEU A O 1
ATOM 4704 N N . SER A 1 598 ? -6.379 21.124 21.325 1.00 74.88 598 SER A N 1
ATOM 4705 C CA . SER A 1 598 ? -5.945 22.103 20.322 1.00 74.88 598 SER A CA 1
ATOM 4706 C C . SER A 1 598 ? -4.566 21.777 19.744 1.00 74.88 598 SER A C 1
ATOM 4708 O O . SER A 1 598 ? -4.374 21.924 18.541 1.00 74.88 598 SER A O 1
ATOM 4710 N N . TYR A 1 599 ? -3.649 21.255 20.565 1.00 70.31 599 TYR A N 1
ATOM 4711 C CA . TYR A 1 599 ? -2.315 20.841 20.122 1.00 70.31 599 TYR A CA 1
ATOM 4712 C C . TYR A 1 599 ? -2.313 19.506 19.370 1.00 70.31 599 TYR A C 1
ATOM 4714 O O . TYR A 1 599 ? -1.482 19.305 18.491 1.00 70.31 599 TYR A O 1
ATOM 4722 N N . ASN A 1 600 ? -3.238 18.597 19.695 1.00 66.62 600 ASN A N 1
ATOM 4723 C CA . ASN A 1 600 ? -3.227 17.220 19.188 1.00 66.62 600 ASN A CA 1
ATOM 4724 C C . ASN A 1 600 ? -4.410 16.879 18.272 1.00 66.62 600 ASN A C 1
ATOM 4726 O O . ASN A 1 600 ? -4.604 15.719 17.913 1.00 66.62 600 ASN A O 1
ATOM 4730 N N . ARG A 1 601 ? -5.230 17.862 17.880 1.00 60.75 601 ARG A N 1
ATOM 4731 C CA . ARG A 1 601 ? -6.459 17.614 17.107 1.00 60.75 601 ARG A CA 1
ATOM 4732 C C . ARG A 1 601 ? -6.187 16.926 15.778 1.00 60.75 601 ARG A C 1
ATOM 4734 O O . ARG A 1 601 ? -6.932 16.037 15.376 1.00 60.75 601 ARG A O 1
ATOM 4741 N N . GLU A 1 602 ? -5.130 17.371 15.108 1.00 57.56 602 GLU A N 1
ATOM 4742 C CA . GLU A 1 602 ? -4.724 16.865 13.798 1.00 57.56 602 GLU A CA 1
ATOM 4743 C C . GLU A 1 602 ? -4.027 15.506 13.912 1.00 57.56 602 GLU A C 1
ATOM 4745 O O . GLU A 1 602 ? -4.155 14.669 13.022 1.00 57.56 602 GLU A O 1
ATOM 4750 N N . THR A 1 603 ? -3.347 15.247 15.031 1.00 60.53 603 THR A N 1
ATOM 4751 C CA . THR A 1 603 ? -2.554 14.030 15.242 1.00 60.53 603 THR A CA 1
ATOM 4752 C C . THR A 1 603 ? -3.352 12.897 15.894 1.00 60.53 603 THR A C 1
ATOM 4754 O O . THR A 1 603 ? -3.048 11.729 15.658 1.00 60.53 603 THR A O 1
ATOM 4757 N N . GLN A 1 604 ? -4.397 13.203 16.677 1.00 71.50 604 GLN A N 1
ATOM 4758 C CA . GLN A 1 604 ? -5.201 12.221 17.421 1.00 71.50 604 GLN A CA 1
ATOM 4759 C C . GLN A 1 604 ? -6.721 12.463 17.306 1.00 71.50 604 GLN A C 1
ATOM 4761 O O . GLN A 1 604 ? -7.434 12.625 18.309 1.00 71.50 604 GLN A O 1
ATOM 4766 N N . PRO A 1 605 ? -7.280 12.434 16.082 1.00 70.69 605 PRO A N 1
ATOM 4767 C CA . PRO A 1 605 ? -8.685 12.763 15.863 1.00 70.69 605 PRO A CA 1
ATOM 4768 C C . PRO A 1 605 ? -9.644 11.728 16.488 1.00 70.69 605 PRO A C 1
ATOM 4770 O O . PRO A 1 605 ? -10.746 12.084 16.903 1.00 70.69 605 PRO A O 1
ATOM 4773 N N . ARG A 1 606 ? -9.233 10.453 16.623 1.00 78.25 606 ARG A N 1
ATOM 4774 C CA . ARG A 1 606 ? -10.045 9.394 17.264 1.00 78.25 606 ARG A CA 1
ATOM 4775 C C . ARG A 1 606 ? -10.212 9.643 18.763 1.00 78.25 606 ARG A C 1
ATOM 4777 O O . ARG A 1 606 ? -11.320 9.500 19.269 1.00 78.25 606 ARG A O 1
ATOM 4784 N N . LEU A 1 607 ? -9.139 10.016 19.462 1.00 80.75 607 LEU A N 1
ATOM 4785 C CA . LEU A 1 607 ? -9.189 10.293 20.899 1.00 80.75 607 LEU A CA 1
ATOM 4786 C C . LEU A 1 607 ? -10.028 11.541 21.193 1.00 80.75 607 LEU A C 1
ATOM 4788 O O . LEU A 1 607 ? -10.862 11.513 22.092 1.00 80.75 607 LEU A O 1
ATOM 4792 N N . THR A 1 608 ? -9.879 12.590 20.379 1.00 78.12 608 THR A N 1
ATOM 4793 C CA . THR A 1 608 ? -10.709 13.803 20.471 1.00 78.12 608 THR A CA 1
ATOM 4794 C C . THR A 1 608 ? -12.201 13.472 20.387 1.00 78.12 608 THR A C 1
ATOM 4796 O O . THR A 1 608 ? -12.988 13.883 21.238 1.00 78.12 608 THR A O 1
ATOM 4799 N N . ASP A 1 609 ? -12.584 12.692 19.375 1.00 78.94 609 ASP A N 1
ATOM 4800 C CA . ASP A 1 609 ? -13.970 12.279 19.163 1.00 78.94 609 ASP A CA 1
ATOM 4801 C C . ASP A 1 609 ? -14.485 11.352 20.281 1.00 78.94 609 ASP A C 1
ATOM 4803 O O . ASP A 1 609 ? -15.629 11.483 20.716 1.00 78.94 609 ASP A O 1
ATOM 4807 N N . ARG A 1 610 ? -13.639 10.459 20.811 1.00 85.25 610 ARG A N 1
ATOM 4808 C CA . ARG A 1 610 ? -13.978 9.602 21.960 1.00 85.25 610 ARG A CA 1
ATOM 4809 C C . ARG A 1 610 ? -14.223 10.398 23.223 1.00 85.25 610 ARG A C 1
ATOM 4811 O O . ARG A 1 610 ? -15.242 10.195 23.865 1.00 85.25 610 ARG A O 1
ATOM 4818 N N . LEU A 1 611 ? -13.315 11.303 23.569 1.00 86.62 611 LEU A N 1
ATOM 4819 C CA . LEU A 1 611 ? -13.426 12.118 24.773 1.00 86.62 611 LEU A CA 1
ATOM 4820 C C . LEU A 1 611 ? -14.743 12.907 24.777 1.00 86.62 611 LEU A C 1
ATOM 4822 O O . LEU A 1 611 ? -15.457 12.901 25.778 1.00 86.62 611 LEU A O 1
ATOM 4826 N N . HIS A 1 612 ? -15.085 13.517 23.637 1.00 82.00 612 HIS A N 1
ATOM 4827 C CA . HIS A 1 612 ? -16.316 14.291 23.477 1.00 82.00 612 HIS A CA 1
ATOM 4828 C C . HIS A 1 612 ? -17.585 13.449 23.665 1.00 82.00 612 HIS A C 1
ATOM 4830 O O . HIS A 1 612 ? -18.546 13.924 24.256 1.00 82.00 612 HIS A O 1
ATOM 4836 N N . ASN A 1 613 ? -17.588 12.199 23.193 1.00 84.50 613 ASN A N 1
ATOM 4837 C CA . ASN A 1 613 ? -18.750 11.311 23.278 1.00 84.50 613 ASN A CA 1
ATOM 4838 C C . ASN A 1 613 ? -18.771 10.428 24.543 1.00 84.50 613 ASN A C 1
ATOM 4840 O O . ASN A 1 613 ? -19.785 9.776 24.806 1.00 84.50 613 ASN A O 1
ATOM 4844 N N . LEU A 1 614 ? -17.672 10.387 25.309 1.00 88.62 614 LEU A N 1
ATOM 4845 C CA . LEU A 1 614 ? -17.506 9.561 26.509 1.00 88.62 614 LEU A CA 1
ATOM 4846 C C . LEU A 1 614 ? -17.810 10.314 27.806 1.00 88.62 614 LEU A C 1
ATOM 4848 O O . LEU A 1 614 ? -18.411 9.718 28.693 1.00 88.62 614 LEU A O 1
ATOM 4852 N N . LEU A 1 615 ? -17.399 11.577 27.956 1.00 89.62 615 LEU A N 1
ATOM 4853 C CA . LEU A 1 615 ? -17.491 12.292 29.237 1.00 89.62 615 LEU A CA 1
ATOM 4854 C C . LEU A 1 615 ? -18.720 13.204 29.323 1.00 89.62 615 LEU A C 1
ATOM 4856 O O . LEU A 1 615 ? -18.727 14.280 28.731 1.00 89.62 615 LEU A O 1
ATOM 4860 N N . LEU A 1 616 ? -19.709 12.810 30.130 1.00 87.94 616 LEU A N 1
ATOM 4861 C CA . LEU A 1 616 ? -20.861 13.640 30.483 1.00 87.94 616 LEU A CA 1
ATOM 4862 C C . LEU A 1 616 ? -20.452 14.720 31.493 1.00 87.94 616 LEU A C 1
ATOM 4864 O O . LEU A 1 616 ? -19.920 14.411 32.567 1.00 87.94 616 LEU A O 1
ATOM 4868 N N . GLN A 1 617 ? -20.762 15.979 31.184 1.00 87.00 617 GLN A N 1
ATOM 4869 C CA . GLN A 1 617 ? -20.491 17.124 32.052 1.00 87.00 617 GLN A CA 1
ATOM 4870 C C . GLN A 1 617 ? -21.791 17.754 32.564 1.00 87.00 617 GLN A C 1
ATOM 4872 O O . GLN A 1 617 ? -22.880 17.510 32.053 1.00 87.00 617 GLN A O 1
ATOM 4877 N N . GLN A 1 618 ? -21.688 18.604 33.588 1.00 82.25 618 GLN A N 1
ATOM 4878 C CA . GLN A 1 618 ? -22.858 19.236 34.208 1.00 82.25 618 GLN A CA 1
ATOM 4879 C C . GLN A 1 618 ? -23.646 20.141 33.251 1.00 82.25 618 GLN A C 1
ATOM 4881 O O . GLN A 1 618 ? -24.870 20.201 33.326 1.00 82.25 618 GLN A O 1
ATOM 4886 N N . ALA A 1 619 ? -22.961 20.795 32.311 1.00 81.81 619 ALA A N 1
ATOM 4887 C CA . ALA A 1 619 ? -23.609 21.572 31.255 1.00 81.81 619 ALA A CA 1
ATOM 4888 C C . ALA A 1 619 ? -24.464 20.702 30.309 1.00 81.81 619 ALA A C 1
ATOM 4890 O O . ALA A 1 619 ? -25.389 21.211 29.676 1.00 81.81 619 ALA A O 1
ATOM 4891 N N . ASP A 1 620 ? -24.195 19.394 30.243 1.00 86.00 620 ASP A N 1
ATOM 4892 C CA . ASP A 1 620 ? -24.878 18.453 29.354 1.00 86.00 620 ASP A CA 1
ATOM 4893 C C . ASP A 1 620 ? -26.111 17.808 29.999 1.00 86.00 620 ASP A C 1
ATOM 4895 O O . ASP A 1 620 ? -26.909 17.190 29.297 1.00 86.00 620 ASP A O 1
ATOM 4899 N N . TRP A 1 621 ? -26.310 17.951 31.317 1.00 86.69 621 TRP A N 1
ATOM 4900 C CA . TRP A 1 621 ? -27.399 17.290 32.055 1.00 86.69 621 TRP A CA 1
ATOM 4901 C C . TRP A 1 621 ? -28.787 17.587 31.476 1.00 86.69 621 TRP A C 1
ATOM 4903 O O . TRP A 1 621 ? -29.632 16.697 31.411 1.00 86.69 621 TRP A O 1
ATOM 4913 N N . GLY A 1 622 ? -29.007 18.806 30.972 1.00 80.69 622 GLY A N 1
ATOM 4914 C CA . GLY A 1 622 ? -30.261 19.196 30.317 1.00 80.69 622 GLY A CA 1
ATOM 4915 C C . GLY A 1 622 ? -30.503 18.546 28.947 1.00 80.69 622 GLY A C 1
ATOM 4916 O O . GLY A 1 622 ? -31.597 18.663 28.403 1.00 80.69 622 GLY A O 1
ATOM 4917 N N . GLN A 1 623 ? -29.501 17.875 28.376 1.00 83.69 623 GLN A N 1
ATOM 4918 C CA . GLN A 1 623 ? -29.584 17.190 27.083 1.00 83.69 623 GLN A CA 1
ATOM 4919 C C . GLN A 1 623 ? -29.811 15.676 27.226 1.00 83.69 623 GLN A C 1
ATOM 4921 O O . GLN A 1 623 ? -30.013 14.993 26.218 1.00 83.69 623 GLN A O 1
ATOM 4926 N N . VAL A 1 624 ? -29.771 15.143 28.452 1.00 84.06 624 VAL A N 1
ATOM 4927 C CA . VAL A 1 624 ? -29.882 13.704 28.715 1.00 84.06 624 VAL A CA 1
ATOM 4928 C C . VAL A 1 624 ? -31.330 13.236 28.612 1.00 84.06 624 VAL A C 1
ATOM 4930 O O . VAL A 1 624 ? -32.252 13.893 29.097 1.00 84.06 624 VAL A O 1
ATOM 4933 N N . ARG A 1 625 ? -31.539 12.075 27.983 1.00 83.19 625 ARG A N 1
ATOM 4934 C CA . ARG A 1 625 ? -32.864 11.459 27.824 1.00 83.19 625 ARG A CA 1
ATOM 4935 C C . ARG A 1 625 ? -33.013 10.264 28.764 1.00 83.19 625 ARG A C 1
ATOM 4937 O O . ARG A 1 625 ? -32.241 9.315 28.680 1.00 83.19 625 ARG A O 1
ATOM 4944 N N . LEU A 1 626 ? -34.035 10.291 29.618 1.00 82.38 626 LEU A N 1
ATOM 4945 C CA . LEU A 1 626 ? -34.337 9.228 30.582 1.00 82.38 626 LEU A CA 1
ATOM 4946 C C . LEU A 1 626 ? -35.664 8.555 30.237 1.00 82.38 626 LEU A C 1
ATOM 4948 O O . LEU A 1 626 ? -36.609 9.215 29.801 1.00 82.38 626 LEU A O 1
ATOM 4952 N N . MET A 1 627 ? -35.729 7.242 30.435 1.00 80.88 627 MET A N 1
ATOM 4953 C CA . MET A 1 627 ? -36.968 6.473 30.354 1.00 80.88 627 MET A CA 1
ATOM 4954 C C . MET A 1 627 ? -37.263 5.860 31.719 1.00 80.88 627 MET A C 1
ATOM 4956 O O . MET A 1 627 ? -36.411 5.180 32.289 1.00 80.88 627 MET A O 1
ATOM 4960 N N . ALA A 1 628 ? -38.473 6.100 32.224 1.00 64.31 628 ALA A N 1
ATOM 4961 C CA . ALA A 1 628 ? -38.987 5.390 33.386 1.00 64.31 628 ALA A CA 1
ATOM 4962 C C . ALA A 1 628 ? -39.349 3.959 32.967 1.00 64.31 628 ALA A C 1
ATOM 4964 O O . ALA A 1 628 ? -40.103 3.766 32.008 1.00 64.31 628 ALA A O 1
ATOM 4965 N N . ASP A 1 629 ? -38.814 2.964 33.671 1.00 55.38 629 ASP A N 1
ATOM 4966 C CA . ASP A 1 629 ? -39.170 1.564 33.447 1.00 55.38 629 ASP A CA 1
ATOM 4967 C C . ASP A 1 629 ? -40.633 1.328 33.857 1.00 55.38 629 ASP A C 1
ATOM 4969 O O . ASP A 1 629 ? -40.956 1.182 35.035 1.00 55.38 629 ASP A O 1
ATOM 4973 N N . ASN A 1 630 ? -41.539 1.231 32.881 1.00 46.47 630 ASN A N 1
ATOM 4974 C CA . ASN A 1 630 ? -42.821 0.568 33.100 1.00 46.47 630 ASN A CA 1
ATOM 4975 C C . ASN A 1 630 ? -42.581 -0.941 32.995 1.00 46.47 630 ASN A C 1
ATOM 4977 O O . ASN A 1 630 ? -42.654 -1.518 31.909 1.00 46.47 630 ASN A O 1
ATOM 4981 N N . MET A 1 631 ? -42.269 -1.590 34.118 1.00 36.59 631 MET A N 1
ATOM 4982 C CA . MET A 1 631 ? -42.131 -3.045 34.155 1.00 36.59 631 MET A CA 1
ATOM 4983 C C . MET A 1 631 ? -43.445 -3.728 33.740 1.00 36.59 631 MET A C 1
ATOM 4985 O O . MET A 1 631 ? -44.415 -3.758 34.492 1.00 36.59 631 MET A O 1
ATOM 4989 N N . THR A 1 632 ? -43.446 -4.365 32.572 1.00 28.64 632 THR A N 1
ATOM 4990 C CA . THR A 1 632 ? -44.174 -5.624 32.358 1.00 28.64 632 THR A CA 1
ATOM 4991 C C . THR A 1 632 ? -43.190 -6.637 31.776 1.00 28.64 632 THR A C 1
ATOM 4993 O O . THR A 1 632 ? -42.424 -6.286 30.877 1.00 28.64 632 THR A O 1
ATOM 4996 N N . PRO A 1 633 ? -43.128 -7.875 32.299 1.00 36.59 633 PRO A N 1
ATOM 4997 C CA . PRO A 1 633 ? -42.187 -8.863 31.800 1.00 36.59 633 PRO A CA 1
ATOM 4998 C C . PRO A 1 633 ? -42.588 -9.304 30.389 1.00 36.59 633 PRO A C 1
ATOM 5000 O O . PRO A 1 633 ? -43.761 -9.526 30.090 1.00 36.59 633 PRO A O 1
ATOM 5003 N N . ALA A 1 634 ? -41.577 -9.403 29.530 1.00 28.92 634 ALA A N 1
ATOM 5004 C CA . ALA A 1 634 ? -41.678 -9.733 28.120 1.00 28.92 634 ALA A CA 1
ATOM 5005 C C . ALA A 1 634 ? -42.529 -10.986 27.848 1.00 28.92 634 ALA A C 1
ATOM 5007 O O . ALA A 1 634 ? -42.252 -12.066 28.367 1.00 28.92 634 ALA A O 1
ATOM 5008 N N . THR A 1 635 ? -43.490 -10.860 26.933 1.00 26.30 635 THR A N 1
ATOM 5009 C CA . THR A 1 635 ? -43.867 -11.973 26.058 1.00 26.30 635 THR A CA 1
ATOM 5010 C C . THR A 1 635 ? -43.206 -11.743 24.709 1.00 26.30 635 THR A C 1
ATOM 5012 O O . THR A 1 635 ? -43.416 -10.737 24.032 1.00 26.30 635 THR A O 1
ATOM 5015 N N . SER A 1 636 ? -42.347 -12.689 24.349 1.00 39.31 636 SER A N 1
ATOM 5016 C CA . SER A 1 636 ? -41.813 -12.866 23.011 1.00 39.31 636 SER A CA 1
ATOM 5017 C C . SER A 1 636 ? -42.961 -12.928 22.004 1.00 39.31 636 SER A C 1
ATOM 5019 O O . SER A 1 636 ? -43.722 -13.892 21.980 1.00 39.31 636 SER A O 1
ATOM 5021 N N . SER A 1 637 ? -43.063 -11.923 21.137 1.00 25.45 637 SER A N 1
ATOM 5022 C CA . SER A 1 637 ? -43.829 -12.033 19.899 1.00 25.45 637 SER A CA 1
ATOM 5023 C C . SER A 1 637 ? -42.905 -11.795 18.709 1.00 25.45 637 SER A C 1
ATOM 5025 O O . SER A 1 637 ? -42.531 -10.680 18.357 1.00 25.45 637 SER A O 1
ATOM 5027 N N . MET A 1 638 ? -42.523 -12.913 18.092 1.00 34.75 638 MET A N 1
ATOM 5028 C CA . MET A 1 638 ? -42.400 -12.992 16.643 1.00 34.75 638 MET A CA 1
ATOM 5029 C C . MET A 1 638 ? -43.713 -12.502 16.012 1.00 34.75 638 MET A C 1
ATOM 5031 O O . MET A 1 638 ? -44.787 -12.969 16.381 1.00 34.75 638 MET A O 1
ATOM 5035 N N . GLY A 1 639 ? -43.608 -11.612 15.031 1.00 24.50 639 GLY A N 1
ATOM 5036 C CA . GLY A 1 639 ? -44.697 -11.201 14.143 1.00 24.50 639 GLY A CA 1
ATOM 5037 C C . GLY A 1 639 ? -44.176 -10.101 13.223 1.00 24.50 639 GLY A C 1
ATOM 5038 O O . GLY A 1 639 ? -43.914 -8.994 13.669 1.00 24.50 639 GLY A O 1
ATOM 5039 N N . MET A 1 640 ? -43.779 -10.415 11.986 1.00 28.45 640 MET A N 1
ATOM 5040 C CA . MET A 1 640 ? -44.636 -10.234 10.804 1.00 28.45 640 MET A CA 1
ATOM 5041 C C . MET A 1 640 ? -45.614 -9.064 10.949 1.00 28.45 640 MET A C 1
ATOM 5043 O O . MET A 1 640 ? -46.552 -9.171 11.722 1.00 28.45 640 MET A O 1
ATOM 5047 N N . PHE A 1 641 ? -45.443 -8.011 10.145 1.00 24.19 641 PHE A N 1
ATOM 5048 C CA . PHE A 1 641 ? -46.464 -7.591 9.181 1.00 24.19 641 PHE A CA 1
ATOM 5049 C C . PHE A 1 641 ? -45.896 -6.583 8.173 1.00 24.19 641 PHE A C 1
ATOM 5051 O O . PHE A 1 641 ? -45.251 -5.596 8.520 1.00 24.19 641 PHE A O 1
ATOM 5058 N N . ALA A 1 642 ? -46.178 -6.863 6.903 1.00 28.42 642 ALA A N 1
ATOM 5059 C CA . ALA A 1 642 ? -46.213 -5.893 5.825 1.00 28.42 642 ALA A CA 1
ATOM 5060 C C . ALA A 1 642 ? -47.381 -4.912 6.027 1.00 28.42 642 ALA A C 1
ATOM 5062 O O . ALA A 1 642 ? -48.445 -5.348 6.454 1.00 28.42 642 ALA A O 1
ATOM 5063 N N . ALA A 1 643 ? -47.219 -3.644 5.630 1.00 23.45 643 ALA A N 1
ATOM 5064 C CA . ALA A 1 643 ? -48.271 -2.858 4.969 1.00 23.45 643 ALA A CA 1
ATOM 5065 C C . ALA A 1 643 ? -47.770 -1.475 4.504 1.00 23.45 643 ALA A C 1
ATOM 5067 O O . ALA A 1 643 ? -47.382 -0.616 5.288 1.00 23.45 643 ALA A O 1
ATOM 5068 N N . SER A 1 644 ? -47.831 -1.299 3.185 1.00 27.00 644 SER A N 1
ATOM 5069 C CA . SER A 1 644 ? -48.245 -0.110 2.423 1.00 27.00 644 SER A CA 1
ATOM 5070 C C . SER A 1 644 ? -48.750 1.140 3.166 1.00 27.00 644 SER A C 1
ATOM 5072 O O . SER A 1 644 ? -49.745 1.042 3.875 1.00 27.00 644 SER A O 1
ATOM 5074 N N . ILE A 1 645 ? -48.241 2.325 2.788 1.00 26.81 645 ILE A N 1
ATOM 5075 C CA . ILE A 1 645 ? -48.984 3.612 2.731 1.00 26.81 645 ILE A CA 1
ATOM 5076 C C . ILE A 1 645 ? -48.397 4.435 1.559 1.00 26.81 645 ILE A C 1
ATOM 5078 O O . ILE A 1 645 ? -47.224 4.789 1.566 1.00 26.81 645 ILE A O 1
ATOM 5082 N N . GLN A 1 646 ? -49.048 4.429 0.390 1.00 25.33 646 GLN A N 1
ATOM 5083 C CA . GLN A 1 646 ? -49.940 5.469 -0.163 1.00 25.33 646 GLN A CA 1
ATOM 5084 C C . GLN A 1 646 ? -49.303 6.841 -0.463 1.00 25.33 646 GLN A C 1
ATOM 5086 O O . GLN A 1 646 ? -48.902 7.598 0.414 1.00 25.33 646 GLN A O 1
ATOM 5091 N N . ARG A 1 647 ? -49.309 7.164 -1.765 1.00 28.30 647 ARG A N 1
ATOM 5092 C CA . ARG A 1 647 ? -49.096 8.494 -2.349 1.00 28.30 647 ARG A CA 1
ATOM 5093 C C . ARG A 1 647 ? -50.333 9.376 -2.135 1.00 28.30 647 ARG A C 1
ATOM 5095 O O . ARG A 1 647 ? -51.447 8.928 -2.385 1.00 28.30 647 ARG A O 1
ATOM 5102 N N . GLY A 1 648 ? -50.112 10.653 -1.830 1.00 24.91 648 GLY A N 1
ATOM 5103 C CA . GLY A 1 648 ? -51.105 11.732 -1.898 1.00 24.91 648 GLY A CA 1
ATOM 5104 C C . GLY A 1 648 ? -50.427 13.115 -1.883 1.00 24.91 648 GLY A C 1
ATOM 5105 O O . GLY A 1 648 ? -49.293 13.199 -1.423 1.00 24.91 648 GLY A O 1
ATOM 5106 N N . PRO A 1 649 ? -51.026 14.176 -2.463 1.00 34.09 649 PRO A N 1
ATOM 5107 C CA . PRO A 1 649 ? -50.297 15.070 -3.372 1.00 34.09 649 PRO A CA 1
ATOM 5108 C C . PRO A 1 649 ? -50.140 16.543 -2.921 1.00 34.09 649 PRO A C 1
ATOM 5110 O O . PRO A 1 649 ? -50.861 17.017 -2.056 1.00 34.09 649 PRO A O 1
ATOM 5113 N N . LYS A 1 650 ? -49.289 17.266 -3.682 1.00 28.45 650 LYS A N 1
ATOM 5114 C CA . LYS A 1 650 ? -49.232 18.732 -3.937 1.00 28.45 650 LYS A CA 1
ATOM 5115 C C . LYS A 1 650 ? -48.891 19.691 -2.778 1.00 28.45 650 LYS A C 1
ATOM 5117 O O . LYS A 1 650 ? -49.662 19.829 -1.844 1.00 28.45 650 LYS A O 1
ATOM 5122 N N . ALA A 1 651 ? -47.871 20.534 -2.998 1.00 25.69 651 ALA A N 1
ATOM 5123 C CA . ALA A 1 651 ? -48.020 21.997 -3.149 1.00 25.69 651 ALA A CA 1
ATOM 5124 C C . ALA A 1 651 ? -46.662 22.682 -3.437 1.00 25.69 651 ALA A C 1
ATOM 5126 O O . ALA A 1 651 ? -45.692 22.491 -2.712 1.00 25.69 651 ALA A O 1
ATOM 5127 N N . ALA A 1 652 ? -46.607 23.508 -4.487 1.00 29.30 652 ALA A N 1
ATOM 5128 C CA . ALA A 1 652 ? -45.656 24.623 -4.597 1.00 29.30 652 ALA A CA 1
ATOM 5129 C C . ALA A 1 652 ? -46.196 25.793 -3.740 1.00 29.30 652 ALA A C 1
ATOM 5131 O O . ALA A 1 652 ? -47.417 25.828 -3.549 1.00 29.30 652 ALA A O 1
ATOM 5132 N N . PRO A 1 653 ? -45.388 26.775 -3.271 1.00 34.31 653 PRO A N 1
ATOM 5133 C CA . PRO A 1 653 ? -44.968 27.843 -4.189 1.00 34.31 653 PRO A CA 1
ATOM 5134 C C . PRO A 1 653 ? -43.685 28.651 -3.829 1.00 34.31 653 PRO A C 1
ATOM 5136 O O . PRO A 1 653 ? -43.096 28.558 -2.759 1.00 34.31 653 PRO A O 1
ATOM 5139 N N . THR A 1 654 ? -43.359 29.550 -4.769 1.00 27.47 654 THR A N 1
ATOM 5140 C CA . THR A 1 654 ? -42.780 30.909 -4.620 1.00 27.47 654 THR A CA 1
ATOM 5141 C C . THR A 1 654 ? -41.281 31.136 -4.369 1.00 27.47 654 THR A C 1
ATOM 5143 O O . THR A 1 654 ? -40.742 30.953 -3.286 1.00 27.47 654 THR A O 1
ATOM 5146 N N . LYS A 1 655 ? -40.653 31.724 -5.402 1.00 33.44 655 LYS A N 1
ATOM 5147 C CA . LYS A 1 655 ? -39.455 32.585 -5.349 1.00 33.44 655 LYS A CA 1
ATOM 5148 C C . LYS A 1 655 ? -39.770 33.940 -4.692 1.00 33.44 655 LYS A C 1
ATOM 5150 O O . LYS A 1 655 ? -40.889 34.428 -4.851 1.00 33.44 655 LYS A O 1
ATOM 5155 N N . PRO A 1 656 ? -38.727 34.666 -4.252 1.00 31.03 656 PRO A N 1
ATOM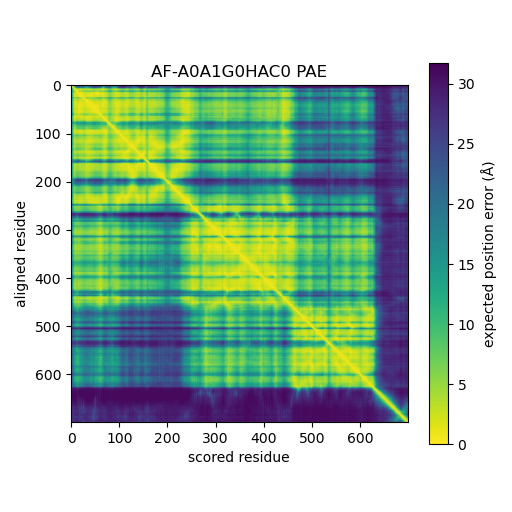 5156 C CA . PRO A 1 656 ? -38.626 36.091 -4.559 1.00 31.03 656 PRO A CA 1
ATOM 5157 C C . PRO A 1 656 ? -37.305 36.475 -5.259 1.00 31.03 656 PRO A C 1
ATOM 5159 O O . PRO A 1 656 ? -36.256 35.863 -5.076 1.00 31.03 656 PRO A O 1
ATOM 5162 N N . LYS A 1 657 ? -37.390 37.508 -6.109 1.00 29.47 657 LYS A N 1
ATOM 5163 C CA . LYS A 1 657 ? -36.293 38.188 -6.828 1.00 29.47 657 LYS A CA 1
ATOM 5164 C C . LYS A 1 657 ? -35.874 39.471 -6.090 1.00 29.47 657 LYS A C 1
ATOM 5166 O O . LYS A 1 657 ? -36.768 40.168 -5.622 1.00 29.47 657 LYS A O 1
ATOM 5171 N N . ARG A 1 658 ? -34.584 39.847 -6.242 1.00 28.20 658 ARG A N 1
ATOM 5172 C CA . ARG A 1 658 ? -33.959 41.202 -6.430 1.00 28.20 658 ARG A CA 1
ATOM 5173 C C . ARG A 1 658 ? -32.816 41.512 -5.429 1.00 28.20 658 ARG A C 1
ATOM 5175 O O . ARG A 1 658 ? -32.861 40.983 -4.330 1.00 28.20 658 ARG A O 1
ATOM 5182 N N . PRO A 1 659 ? -31.925 42.506 -5.685 1.00 32.03 659 PRO A N 1
ATOM 5183 C CA . PRO A 1 659 ? -31.193 42.897 -6.910 1.00 32.03 659 PRO A CA 1
ATOM 5184 C C . PRO A 1 659 ? -29.674 43.189 -6.582 1.00 32.03 659 PRO A C 1
ATOM 5186 O O . PRO A 1 659 ? -29.217 42.812 -5.506 1.00 32.03 659 PRO A O 1
ATOM 5189 N N . PRO A 1 660 ? -28.838 43.780 -7.474 1.00 35.50 660 PRO A N 1
ATOM 5190 C CA . PRO A 1 660 ? -27.389 43.521 -7.535 1.00 35.50 660 PRO A CA 1
ATOM 5191 C C . PRO A 1 660 ? -26.503 44.493 -6.732 1.00 35.50 660 PRO A C 1
ATOM 5193 O O . PRO A 1 660 ? -26.858 45.651 -6.515 1.00 35.50 660 PRO A O 1
ATOM 5196 N N . ARG A 1 661 ? -25.267 44.070 -6.423 1.00 28.77 661 ARG A N 1
ATOM 5197 C CA . ARG A 1 661 ? -24.162 44.966 -6.033 1.00 28.77 661 ARG A CA 1
ATOM 5198 C C . ARG A 1 661 ? -22.881 44.656 -6.815 1.00 28.77 661 ARG A C 1
ATOM 5200 O O . ARG A 1 661 ? -22.348 43.555 -6.770 1.00 28.77 661 ARG A O 1
ATOM 5207 N N . LYS A 1 662 ? -22.403 45.675 -7.536 1.00 27.64 662 LYS A N 1
ATOM 5208 C CA . LYS A 1 662 ? -21.088 45.762 -8.190 1.00 27.64 662 LYS A CA 1
ATOM 5209 C C . LYS A 1 662 ? -20.002 46.034 -7.139 1.00 27.64 662 LYS A C 1
ATOM 5211 O O . LYS A 1 662 ? -20.200 46.944 -6.340 1.00 27.64 662 LYS A O 1
ATOM 5216 N N . ARG A 1 663 ? -18.818 45.414 -7.265 1.00 27.19 663 ARG A N 1
ATOM 5217 C CA . ARG A 1 663 ? -17.538 46.119 -7.523 1.00 27.19 663 ARG A CA 1
ATOM 5218 C C . ARG A 1 663 ? -16.325 45.171 -7.634 1.00 27.19 663 ARG A C 1
ATOM 5220 O O . ARG A 1 663 ? -16.034 44.419 -6.721 1.00 27.19 663 ARG A O 1
ATOM 5227 N N . LYS A 1 664 ? -15.626 45.360 -8.764 1.00 25.66 664 LYS A N 1
ATOM 5228 C CA . LYS A 1 664 ? -14.170 45.359 -9.031 1.00 25.66 664 LYS A CA 1
ATOM 5229 C C . LYS A 1 664 ? -13.357 44.072 -8.800 1.00 25.66 664 LYS A C 1
ATOM 5231 O O . LYS A 1 664 ? -12.854 43.817 -7.716 1.00 25.66 664 LYS A O 1
ATOM 5236 N N . LYS A 1 665 ? -13.128 43.365 -9.915 1.00 26.12 665 LYS A N 1
ATOM 5237 C CA . LYS A 1 665 ? -11.985 42.469 -10.150 1.00 26.12 665 LYS A CA 1
ATOM 5238 C C . LYS A 1 665 ? -10.759 43.301 -10.558 1.00 26.12 665 LYS A C 1
ATOM 5240 O O . LYS A 1 665 ? -10.890 44.163 -11.425 1.00 26.12 665 LYS A O 1
ATOM 5245 N N . HIS A 1 666 ? -9.597 43.003 -9.983 1.00 25.73 666 HIS A N 1
ATOM 5246 C CA . HIS A 1 666 ? -8.306 43.214 -10.639 1.00 25.73 666 HIS A CA 1
ATOM 5247 C C . HIS A 1 666 ? -7.947 41.905 -11.345 1.00 25.73 666 HIS A C 1
ATOM 5249 O O . HIS A 1 666 ? -7.817 40.869 -10.699 1.00 25.73 666 HIS A O 1
ATOM 5255 N N . THR A 1 667 ? -7.862 41.951 -12.672 1.00 24.31 667 THR A N 1
ATOM 5256 C CA . THR A 1 667 ? -7.476 40.822 -13.521 1.00 24.31 667 THR A CA 1
ATOM 5257 C C . THR A 1 667 ? -6.052 41.082 -14.004 1.00 24.31 667 THR A C 1
ATOM 5259 O O . THR A 1 667 ? -5.820 42.077 -14.685 1.00 24.31 667 THR A O 1
ATOM 5262 N N . LEU A 1 668 ? -5.115 40.205 -13.649 1.00 22.75 668 LEU A N 1
ATOM 5263 C CA . LEU A 1 668 ? -3.847 40.035 -14.360 1.00 22.75 668 LEU A CA 1
ATOM 5264 C C . LEU A 1 668 ? -4.104 38.996 -15.456 1.00 22.75 668 LEU A C 1
ATOM 5266 O O . LEU A 1 668 ? -4.349 37.828 -15.169 1.00 22.75 668 LEU A O 1
ATOM 5270 N N . THR A 1 669 ? -4.148 39.447 -16.705 1.00 22.75 669 THR A N 1
ATOM 5271 C CA . THR A 1 669 ? -4.277 38.603 -17.898 1.00 22.75 669 THR A CA 1
ATOM 5272 C C . THR A 1 669 ? -2.901 38.119 -18.342 1.00 22.75 669 THR A C 1
ATOM 5274 O O . THR A 1 669 ? -2.089 38.928 -18.784 1.00 22.75 669 THR A O 1
ATOM 5277 N N . TYR A 1 670 ? -2.669 36.807 -18.284 1.00 22.69 670 TYR A N 1
ATOM 5278 C CA . TYR A 1 670 ? -1.697 36.131 -19.144 1.00 22.69 670 TYR A CA 1
ATOM 5279 C C . TYR A 1 670 ? -2.407 35.753 -20.450 1.00 22.69 670 TYR A C 1
ATOM 5281 O O . TYR A 1 670 ? -3.407 35.037 -20.433 1.00 22.69 670 TYR A O 1
ATOM 5289 N N . ASN A 1 671 ? -1.917 36.275 -21.574 1.00 21.61 671 ASN A N 1
ATOM 5290 C CA . ASN A 1 671 ? -2.380 35.913 -22.912 1.00 21.61 671 ASN A CA 1
ATOM 5291 C C . ASN A 1 671 ? -1.857 34.512 -23.262 1.00 21.61 671 ASN A C 1
ATOM 5293 O O . ASN A 1 671 ? -0.659 34.338 -23.457 1.00 21.61 671 ASN A O 1
ATOM 5297 N N . THR A 1 672 ? -2.752 33.534 -23.386 1.00 26.66 672 THR A N 1
ATOM 5298 C CA . THR A 1 672 ? -2.499 32.288 -24.124 1.00 26.66 672 THR A CA 1
ATOM 5299 C C . THR A 1 672 ? -3.359 32.327 -25.381 1.00 26.66 672 THR A C 1
ATOM 5301 O O . THR A 1 672 ? -4.581 32.200 -25.326 1.00 26.66 672 THR A O 1
ATOM 5304 N N . ALA A 1 673 ? -2.729 32.586 -26.525 1.00 23.75 673 ALA A N 1
ATOM 5305 C CA . ALA A 1 673 ? -3.374 32.436 -27.820 1.00 23.75 673 ALA A CA 1
ATOM 5306 C C . ALA A 1 673 ? -3.388 30.940 -28.168 1.00 23.75 673 ALA A C 1
ATOM 5308 O O . ALA A 1 673 ? -2.373 30.386 -28.574 1.00 23.75 673 ALA A O 1
ATOM 5309 N N . TYR A 1 674 ? -4.531 30.284 -27.969 1.00 25.20 674 TYR A N 1
ATOM 5310 C CA . TYR A 1 674 ? -4.799 28.961 -28.527 1.00 25.20 674 TYR A CA 1
ATOM 5311 C C . TYR A 1 674 ? -5.212 29.127 -29.993 1.00 25.20 674 TYR A C 1
ATOM 5313 O O . TYR A 1 674 ? -6.292 29.647 -30.276 1.00 25.20 674 TYR A O 1
ATOM 5321 N N . SER A 1 675 ? -4.375 28.684 -30.929 1.00 24.92 675 SER A N 1
ATOM 5322 C CA . SER A 1 675 ? -4.822 28.347 -32.280 1.00 24.92 675 SER A CA 1
ATOM 5323 C C . SER A 1 675 ? -5.469 26.962 -32.236 1.00 24.92 675 SER A C 1
ATOM 5325 O O . SER A 1 675 ? -4.839 25.960 -31.908 1.00 24.92 675 SER A O 1
ATOM 5327 N N . SER A 1 676 ? -6.763 26.914 -32.527 1.00 23.33 676 SER A N 1
ATOM 5328 C CA . SER A 1 676 ? -7.541 25.690 -32.664 1.00 23.33 676 SER A CA 1
ATOM 5329 C C . SER A 1 676 ? -7.140 24.954 -33.944 1.00 23.33 676 SER A C 1
ATOM 5331 O O . SER A 1 676 ? -7.264 25.488 -35.044 1.00 23.33 676 SER A O 1
ATOM 5333 N N . ILE A 1 677 ? -6.682 23.708 -33.811 1.00 25.08 677 ILE A N 1
ATOM 5334 C CA . ILE A 1 677 ? -6.581 22.764 -34.928 1.00 25.08 677 ILE A CA 1
ATOM 5335 C C . ILE A 1 677 ? -7.861 21.929 -34.903 1.00 25.08 677 ILE A C 1
ATOM 5337 O O . ILE A 1 677 ? -8.150 21.251 -33.921 1.00 25.08 677 ILE A O 1
ATOM 5341 N N . THR A 1 678 ? -8.647 22.003 -35.975 1.00 23.84 678 THR A N 1
ATOM 5342 C CA . THR A 1 678 ? -9.767 21.083 -36.212 1.00 23.84 678 THR A CA 1
ATOM 5343 C C . THR A 1 678 ? -9.263 20.019 -37.181 1.00 23.84 678 THR A C 1
ATOM 5345 O O . THR A 1 678 ? -8.922 20.359 -38.310 1.00 23.84 678 THR A O 1
ATOM 5348 N N . ILE A 1 679 ? -9.179 18.757 -36.755 1.00 27.09 679 ILE A N 1
ATOM 5349 C CA . ILE A 1 679 ? -8.841 17.639 -37.648 1.00 27.09 679 ILE A CA 1
ATOM 5350 C C . ILE A 1 679 ? -10.146 16.949 -38.042 1.00 27.09 679 ILE A C 1
ATOM 5352 O O . ILE A 1 679 ? -10.845 16.393 -37.196 1.00 27.09 679 ILE A O 1
ATOM 5356 N N . GLY A 1 680 ? -10.489 17.030 -39.328 1.00 26.88 680 GLY A N 1
ATOM 5357 C CA . GLY A 1 680 ? -11.539 16.218 -39.934 1.00 26.88 680 GLY A CA 1
ATOM 5358 C C . GLY A 1 680 ? -11.022 14.807 -40.206 1.00 26.88 680 GLY A C 1
ATOM 5359 O O . GLY A 1 680 ? -9.905 14.637 -40.686 1.00 26.88 680 GLY A O 1
ATOM 5360 N N . VAL A 1 681 ? -11.836 13.805 -39.888 1.00 29.52 681 VAL A N 1
ATOM 5361 C CA . VAL A 1 681 ? -11.592 12.391 -40.205 1.00 29.52 681 VAL A CA 1
ATOM 5362 C C . VAL A 1 681 ? -11.871 12.164 -41.698 1.00 29.52 681 VAL A C 1
ATOM 5364 O O . VAL A 1 681 ? -12.985 12.485 -42.120 1.00 29.52 681 VAL A O 1
ATOM 5367 N N . PRO A 1 682 ? -10.953 11.595 -42.503 1.00 28.25 682 PRO A N 1
ATOM 5368 C CA . PRO A 1 682 ? -11.312 11.038 -43.796 1.00 28.25 682 PRO A CA 1
ATOM 5369 C C . PRO A 1 682 ? -11.591 9.534 -43.691 1.00 28.25 682 PRO A C 1
ATOM 5371 O O . PRO A 1 682 ? -10.953 8.805 -42.931 1.00 28.25 682 PRO A O 1
ATOM 5374 N N . ALA A 1 683 ? -12.577 9.099 -44.470 1.00 32.22 683 ALA A N 1
ATOM 5375 C CA . ALA A 1 683 ? -12.857 7.703 -44.757 1.00 32.22 683 ALA A CA 1
ATOM 5376 C C . ALA A 1 683 ? -11.860 7.162 -45.796 1.00 32.22 683 ALA A C 1
ATOM 5378 O O . ALA A 1 683 ? -11.466 7.911 -46.682 1.00 32.22 683 ALA A O 1
ATOM 5379 N N . GLU A 1 684 ? -11.519 5.879 -45.636 1.00 36.66 684 GLU A N 1
ATOM 5380 C CA . GLU A 1 684 ? -10.939 4.921 -46.597 1.00 36.66 684 GLU A CA 1
ATOM 5381 C C . GLU A 1 684 ? -9.826 5.424 -47.550 1.00 36.66 684 GLU A C 1
ATOM 5383 O O . GLU A 1 684 ? -10.050 6.208 -48.464 1.00 36.66 684 GLU A O 1
ATOM 5388 N N . ASP A 1 685 ? -8.629 4.858 -47.342 1.00 38.88 685 ASP A N 1
ATOM 5389 C CA . ASP A 1 685 ? -7.438 4.844 -48.206 1.00 38.88 685 ASP A CA 1
ATOM 5390 C C . ASP A 1 685 ? -6.778 6.195 -48.575 1.00 38.88 685 ASP A C 1
ATOM 5392 O O . ASP A 1 685 ? -7.136 6.866 -49.541 1.00 38.88 685 ASP A O 1
ATOM 5396 N N . GLY A 1 686 ? -5.693 6.546 -47.868 1.00 30.38 686 GLY A N 1
ATOM 5397 C CA . GLY A 1 686 ? -4.752 7.592 -48.295 1.00 30.38 686 GLY A CA 1
ATOM 5398 C C . GLY A 1 686 ? -3.756 8.023 -47.211 1.00 30.38 686 GLY A C 1
ATOM 5399 O O . GLY A 1 686 ? -4.138 8.271 -46.072 1.00 30.38 686 GLY A O 1
ATOM 5400 N N . GLU A 1 687 ? -2.471 8.098 -47.564 1.00 28.42 687 GLU A N 1
ATOM 5401 C CA . GLU A 1 687 ? -1.334 8.441 -46.695 1.00 28.42 687 GLU A CA 1
ATOM 5402 C C . GLU A 1 687 ? -1.501 9.750 -45.893 1.00 28.42 687 GLU A C 1
ATOM 5404 O O . GLU A 1 687 ? -1.952 10.780 -46.396 1.00 28.42 687 GLU A O 1
ATOM 5409 N N . LEU A 1 688 ? -1.045 9.726 -44.636 1.00 26.81 688 LEU A N 1
ATOM 5410 C CA . LEU A 1 688 ? -0.975 10.878 -43.733 1.00 26.81 688 LEU A CA 1
ATOM 5411 C C . LEU A 1 688 ? 0.235 11.760 -44.092 1.00 26.81 688 LEU A C 1
ATOM 5413 O O . LEU A 1 688 ? 1.363 11.473 -43.697 1.00 26.81 688 LEU A O 1
ATOM 5417 N N . VAL A 1 689 ? 0.010 12.863 -44.810 1.00 28.00 689 VAL A N 1
ATOM 5418 C CA . VAL A 1 689 ? 1.030 13.906 -45.014 1.00 28.00 689 VAL A CA 1
ATOM 5419 C C . VAL A 1 689 ? 0.822 15.028 -43.992 1.00 28.00 689 VAL A C 1
ATOM 5421 O O . VAL A 1 689 ? -0.126 15.806 -44.084 1.00 28.00 689 VAL A O 1
ATOM 5424 N N . LEU A 1 690 ? 1.721 15.125 -43.009 1.00 26.66 690 LEU A N 1
ATOM 5425 C CA . LEU A 1 690 ? 1.791 16.239 -42.058 1.00 26.66 690 LEU A CA 1
ATOM 5426 C C . LEU A 1 690 ? 2.550 17.418 -42.687 1.00 26.66 690 LEU A C 1
ATOM 5428 O O . LEU A 1 690 ? 3.758 17.341 -42.901 1.00 26.66 690 LEU A O 1
ATOM 5432 N N . SER A 1 691 ? 1.871 18.537 -42.945 1.00 25.97 691 SER A N 1
ATOM 5433 C CA . SER A 1 691 ? 2.525 19.807 -43.291 1.00 25.97 691 SER A CA 1
ATOM 5434 C C . SER A 1 691 ? 2.655 20.706 -42.055 1.00 25.97 691 SER A C 1
ATOM 5436 O O . SER A 1 691 ? 1.645 21.118 -41.483 1.00 25.97 691 SER A O 1
ATOM 5438 N N . LEU A 1 692 ? 3.887 21.043 -41.662 1.00 26.59 692 LEU A N 1
ATOM 5439 C CA . LEU A 1 692 ? 4.190 22.004 -40.591 1.00 26.59 692 LEU A CA 1
ATOM 5440 C C . LEU A 1 692 ? 4.033 23.464 -41.070 1.00 26.59 692 LEU A C 1
ATOM 5442 O O . LEU A 1 692 ? 4.473 23.784 -42.179 1.00 26.59 692 LEU A O 1
ATOM 5446 N N . PRO A 1 693 ? 3.510 24.392 -40.242 1.00 24.12 693 PRO A N 1
ATOM 5447 C CA . PRO A 1 693 ? 3.615 25.822 -40.508 1.00 24.12 693 PRO A CA 1
ATOM 5448 C C . PRO A 1 693 ? 5.055 26.305 -40.288 1.00 24.12 693 PRO A C 1
ATOM 5450 O O . PRO A 1 693 ? 5.683 26.013 -39.271 1.00 24.12 693 PRO A O 1
ATOM 5453 N N . ARG A 1 694 ? 5.575 27.074 -41.247 1.00 29.83 694 ARG A N 1
ATOM 5454 C CA . ARG A 1 694 ? 6.864 27.767 -41.139 1.00 29.83 694 ARG A CA 1
ATOM 5455 C C . ARG A 1 694 ? 6.783 28.942 -40.154 1.00 29.83 694 ARG A C 1
ATOM 5457 O O . ARG A 1 694 ? 5.825 29.706 -40.196 1.00 29.83 694 ARG A O 1
ATOM 5464 N N . HIS A 1 695 ? 7.891 29.125 -39.431 1.00 29.05 695 HIS A N 1
ATOM 5465 C CA . HIS A 1 695 ? 8.313 30.264 -38.599 1.00 29.05 695 HIS A CA 1
ATOM 5466 C C . HIS A 1 695 ? 7.834 30.312 -37.143 1.00 29.05 695 HIS A C 1
ATOM 5468 O O . HIS A 1 695 ? 6.668 30.564 -36.874 1.00 29.05 695 HIS A O 1
ATOM 5474 N N . LEU A 1 696 ? 8.807 30.227 -36.223 1.00 26.88 696 LEU A N 1
ATOM 5475 C CA . LEU A 1 696 ? 9.120 31.267 -35.231 1.00 26.88 696 LEU A CA 1
ATOM 5476 C C . LEU A 1 696 ? 10.539 31.039 -34.667 1.00 26.88 696 LEU A C 1
ATOM 5478 O O . LEU A 1 696 ? 10.926 29.919 -34.345 1.00 26.88 696 LEU A O 1
ATOM 5482 N N . SER A 1 697 ? 11.325 32.114 -34.654 1.00 25.70 697 SER A N 1
ATOM 5483 C CA . SER A 1 697 ? 12.720 32.227 -34.203 1.00 25.70 697 SER A CA 1
ATOM 5484 C C . SER A 1 697 ? 12.832 32.218 -32.663 1.00 25.70 697 SER A C 1
ATOM 5486 O O . SER A 1 697 ? 11.817 32.409 -31.997 1.00 25.70 697 SER A O 1
ATOM 5488 N N . PRO A 1 698 ? 14.037 32.033 -32.085 1.00 30.94 698 PRO A N 1
ATOM 5489 C CA . PRO A 1 698 ? 14.201 31.697 -30.672 1.00 30.94 698 PRO A CA 1
ATOM 5490 C C . PRO A 1 698 ? 14.156 32.916 -29.739 1.00 30.94 698 PRO A C 1
ATOM 5492 O O . PRO A 1 698 ? 14.714 33.970 -30.056 1.00 30.94 698 PRO A O 1
ATOM 5495 N N . SER A 1 699 ? 13.574 32.715 -28.554 1.00 26.00 699 SER A N 1
ATOM 5496 C CA . SER A 1 699 ? 13.844 33.461 -27.317 1.00 26.00 699 SER A CA 1
ATOM 5497 C C . SER A 1 699 ? 13.697 32.534 -26.124 1.00 26.00 699 SER A C 1
ATOM 5499 O O . SER A 1 699 ? 12.605 31.921 -26.042 1.00 26.00 699 SER A O 1
#

Mean predicted aligned error: 14.67 Å

Solvent-accessible surface area (backbone atoms only — not comparable to full-atom values): 40550 Å² total; per-residue (Å²): 137,83,84,82,82,75,71,68,48,62,45,54,85,88,42,52,36,55,55,34,55,48,46,56,75,72,49,99,65,90,72,55,44,37,27,48,53,51,49,49,54,53,48,52,52,28,69,76,57,36,57,71,54,39,27,64,70,32,55,35,74,33,22,62,39,64,39,28,60,36,64,92,38,60,48,66,57,55,91,84,42,76,89,54,52,56,69,64,34,52,70,56,10,14,82,63,35,83,36,42,43,78,45,81,87,44,49,83,86,75,63,51,65,66,26,38,34,34,40,34,17,45,85,62,30,60,49,39,27,71,65,61,77,63,46,41,45,57,30,34,28,75,39,60,48,98,89,68,48,56,23,30,42,49,54,53,97,72,65,51,93,59,68,37,38,68,70,56,49,51,44,50,24,49,52,57,50,52,47,70,63,47,71,62,22,52,49,52,37,51,52,34,65,67,57,76,63,88,49,73,69,56,51,69,50,35,48,57,48,27,52,50,20,61,68,34,48,81,52,72,75,63,88,82,58,82,52,62,36,56,74,46,34,35,34,74,34,69,66,47,48,50,52,63,70,66,52,77,78,81,24,55,87,75,50,58,52,76,63,32,48,72,48,41,59,96,63,51,80,50,77,37,66,61,82,45,82,72,45,37,78,53,58,91,43,34,73,91,75,58,83,68,88,49,72,65,41,46,53,52,51,53,52,46,50,24,51,36,28,35,70,45,13,83,68,81,52,33,35,35,42,34,45,18,16,52,54,48,57,47,61,70,43,48,54,43,18,34,46,51,51,34,17,60,48,45,30,26,28,34,44,48,39,40,65,59,49,51,50,52,49,49,54,52,11,62,80,66,76,45,76,68,51,72,67,57,54,51,50,53,48,49,62,66,54,54,89,47,43,31,41,34,40,39,59,50,69,53,68,63,62,72,51,25,53,48,49,33,53,50,50,51,49,22,63,77,66,32,18,32,39,37,38,28,21,58,40,57,54,61,48,54,49,82,38,58,69,55,73,65,44,76,85,34,75,58,30,66,24,42,49,75,49,62,70,43,73,62,72,57,70,73,70,40,59,55,64,44,74,43,63,32,83,83,55,84,73,59,87,49,70,63,46,51,47,36,50,59,46,54,47,61,79,46,48,35,39,28,40,56,42,73,48,84,78,71,55,65,66,60,51,49,53,53,47,56,73,50,29,85,62,86,85,78,38,74,42,78,58,56,67,46,74,54,96,98,38,81,34,68,75,70,64,86,65,56,84,79,38,50,34,39,36,37,68,35,82,57,70,68,39,44,54,49,50,56,52,48,52,61,57,38,42,45,67,4,28,36,39,40,39,36,17,66,46,60,69,58,46,51,52,52,50,50,53,52,43,69,77,34,46,90,82,39,50,56,56,55,55,44,52,68,33,29,52,48,44,78,89,47,38,89,64,51,38,64,33,70,65,78,87,70,86,83,77,92,72,89,72,89,80,90,81,92,83,86,91,83,85,91,82,86,87,84,86,88,88,88,83,91,84,89,83,84,85,88,80,87,83,80,89,77,87,80,81,85,83,84,84,82,86,81,80,83,90,79,86,90,80,85,82,80,86,85,87,84,84,91,131

Nearest PDB structures (foldseek):
  3r8f-assembly1_D  TM=6.966E-01  e=8.345E-06  Aquifex aeolicus
  8q3w-assembly1_A  TM=4.558E-01  e=1.358E-07  Geobacillus stearothermophilus
  5anr-assembly2_B-3  TM=2.824E-01  e=3.675E-05  Homo sapiens
  4xgu-assembly1_A  TM=3.622E-01  e=1.304E-03  Caenorhabditis elegans
  3jv2-assembly1_A  TM=1.567E-01  e=1.393E+00  Bacillus subtilis

Radius of gyration: 34.56 Å; Cα contacts (8 Å, |Δi|>4): 1083; chains: 1; bounding box: 99×70×98 Å

Sequence (699 aa):
MTTNFSFLFQANENILPHQALAAFFHGPTFADCGSVLQACVYRAIEEMLGSDTFNRLFGNALSRFVITPILYREIPVQMEYPDVSQKNRLHGGNPLYFLFDSIDTPTEKDIVPGDILYIKGIEKYPYKHPAGTENGENVICIGRNPAGENLYLGFGPVTFPQPLTYAEIRVKLIHAYNLPQSTDSKEKIHLLQLSTATDAIEKLTHKPSASIATLLANDHVDDHQPIGGITHAIRFNPQKLLAFLQRPATAWHTLPLAELERGVSATATQAVHQVTSFPAESRGKSFANYAVTQPVQAQMLTVAQQFAAALCNNKQEARGLILTGMPGIGKTHLSIAVATYAAQHGRRVLFIDAETIGNAYQKIGEQRGVPPSDAEMEQLFAEWLDNIDLVILDDINTQYGTSARFLILAIQYVITRNKALMVSSNQPVNTLQTSLPDYIGYTDPRSANFLVIRDLQGPSYRSAWWQHPIPHPTLTALTTNDDALALLAHTASQQAAGIVIESQEQNLEQLCQRYLALSPQKNVKIRIVQEPYRGNYIYDFYIHDASEYDVFIIKVNDNDECEQLLKLVSQIHNLGKKLIVVTDNKTQLQQNLARWLSYNRETQPRLTDRLHNLLLQQADWGQVRLMADNMTPATSSMGMFAASIQRGPKAAPTKPKRPPRKRKKHTLTYNTAYSSITIGVPAEDGELVLSLPRHLSPS

pLDDT: mean 77.69, std 20.3, range [21.61, 97.31]

Secondary structure (DSSP, 8-state):
--------EE--TTS-HHHHHHHHHHS-----HHHHHHHHHHHHHHHHH-HHHHHHHHB-SSSB-EE-S--SSBPPPGGG-TTS-HHHHHTTSBTTGGGEEE-SS--GGG--TT-EEEEE--TTHHHH-TT---SEEEEEEEEE-TTS-EEEEE-SSS--SS-EEHHHHHHHHHHHHHSPPPHHHHHHHHHHHH---SSHHHHHHHHHHHHHHHHTTT----TTPPP-EEEEEEEE-HHHHHHHHH-----GGGS-HHHHHHTB-------B--SSPPPGGGTT--GGG----SHHHHHHHHHHHHHHHHHHBS----EEEEEEE-TTSSHHHHHHHHHHHHHHTT-BEEEEEHHHHHHHHHHHHHHHTSPPPHHHHHHHHHHHHTT-SEEEEES---SSSHHHHHHHHHHHHHHHTT-EEEEEESS-THHHHTT------TT-TTGGGEEEEEEE-----PPPGGGSPEEESS--S--SHHHHHHHHHHS-TTS-EEEEEE-SS--HHHHHHHHHHH-SSTT--EEEEPPSEETTEE-SSS-TTGGG-SEEEEE-SSHHHHHHHHHHHHHHHHTT-EEEEEES-HHHHHHHHHHHHHHHTTT-HHHHHHHHHHEE-GGGGGG--EEE----PPP--------------------------------------------PPPPS------PPPP-----

Foldseek 3Di:
DDDPPWDKQFDALPQQLVRSLVDCVVDPHDDDQQQVVLSVVLVVVCVVPPSVLSSVLAVFLQRTNMGTSAEFDAQDFCVVPVPAFLVRSRNVHRLCQLQKDWDPPDDQVNDDAQKWFKFAAAPCQCLQAVPDDLRIFTWGFHHADPVRFTWIFTDDPPGPPGTDGPLVRHLVSLVVSQDAHDPVSVVQLVCLCVDPDPDPVSVVPSNVSSVSNVVSRNPHDDSPDDGPGTDIMIHRHVVSVVCLSPPDLPALQVDALVVLQVQQDQDDQAQADAVDDFQLQQPPQALVPQDDPDPLSVSLSRSLSSQLSNLRRPDLAQAEEEEEAAPQSCLSSSLVNSSVSCSRSVFHEYADEPVRQVLVQVVVCVVVVHGDDPVVLVVVLCVSLPRHQEYEYEAPEALDDSSLVSLLVNSVSSHVRSHYYYYYHHDFCSSNSNSSGHNNRSPDSNSSRYDYDGHRDDDRPQAFQQLDAFEDADDDFDDDVLSVLLSLLRRDLSAFAEEEAADDDDDVVVVVVSSQVSHPDDPAFEAEADFQDDPNHGGNQDPSCLLVGQEYEFEDEDLRSLNSVLNVLVPVRSNNHYYYYYYNDPVNSVVSVVVVCVVCCVPCVPSVVSVVRHYDYPVCRVSGHYDHDPDDDDDDDDDDDDDDDDDDDDDDDDDDDDDDDDDDDDDDDDDDDDDDDDDDDDDDDDDDDDDDDDDDDDD